Protein 5MO3 (pdb70)

Nearest PDB structures (foldseek):
  5mp5-assembly3_E  TM=9.518E-01  e=1.774E-41  Mus musculus
  5mvj-assembly1_H  TM=9.259E-01  e=6.436E-41  Mus musculus
  4mhj-assembly7_K  TM=9.655E-01  e=4.616E-34  Mus musculus
  4uim-assembly1_H  TM=8.370E-01  e=1.417E-34  Mus musculus
  3ubx-assembly2_G  TM=7.789E-01  e=1.157E-32  Mus musculus

Secondary structure (DSSP, 8-state):
---SSTT-/-EEEE---EEE-TT--EEEEEEEESS-GGGSEEEEEEE-TTS--EEEEEEETTTTEEEE-GGGBTTEEEEEEGGGTEEEEEE-S--GGG-EEEEEEEE-TTTT--EEEE---EEEEE-SSPPBPPEEEEE---SS----EEEEEEEEEEEBSS--EEEEGGGTB-TTEEEPPPEEETTEEEEEEEEEEETTTTTTS--EEEEEEGGGTEEEEEE-----/---EEEE-SEEEEETT--EEEEEEESS--EETTTTEE-EEEEEE-TTS--EEEEETTTEEPTT--TTEEEEEETTEEEEEE-S--GGG-EEEEEEE-SSS-EE---EEEEEE---BPPEEEEEPPPHHHHHTTEEEEEEEEEEEBSS--EEEEEETTEEE-SSEEEEEPPPPTTTS-EEEEEEEEEEHHHHTT--EEEEEEE-TT-SSPEEEEEETT-

Radius of gyration: 24.68 Å; Cα contacts (8 Å, |Δi|>4): 1195; chains: 3; bounding box: 69×48×66 Å

Foldseek 3Di:
DPDPDPVD/DAWEKDEEEEAEAQAKDKIKTFDDDDQLQQWKKWKWWAAVPGDIDTAWIARQVVRDIDGDPVCVVQWDWGADNVRSMIMIMGGRDDQVRFTWMKMFIQNPPPPRDGPGIYPTYGYGYHPDDFDAWDKDWAADDPPDDDFKDKIKIKTWFGDDDDKDKDKPVPPQPPQKDWDDWDDDPRGTITMMMHMDGPVCPPVPWIWMWMADVVVRDTDIGIHDHDD/DKAKAKPDQEDEEAQQAKDKIKIFIPWFQADPVVRFRQKWKWWADPPDDIDTADGSQAHGDPPHDPQWGKDDGTGIIMTMHGRDALVRFTWMWMWGDSDPIDIYPTYGYAYDDDFDFWDKDKDWADPVQLVVFKTKIKMKGDFGPDPDKDKWKDFQRHTDDPQKDKDKDDQDSVRSGIMMMIMRMDTSVVVVVTFKIWMWMDDPVDPGTDIDMGTPVD

Solvent-accessible surface area: 20063 Å² total

Organism: Homo sapiens (NCBI:txid9606)

InterPro domains:
  IPR001084 Microtubule associated protein, tubulin-binding repeat [PF00418] (566-591)
  IPR001084 Microtubule associated protein, tubulin-binding repeat [PF00418] (592-621)
  IPR001084 Microtubule associated protein, tubulin-binding repeat [PF00418] (623-653)
  IPR001084 Microtubule associated protein, tubulin-binding repeat [PF00418] (654-685)
  IPR001084 Microtubule associated protein, tubulin-binding repeat [PS00229] (609-621)
  IPR001084 Microtubule associated protein, tubulin-binding repeat [PS00229] (672-684)
  IPR001084 Microtubule associated protein, tubulin-binding repeat [PS51491] (561-591)
  IPR001084 Microtubule associated protein, tubulin-binding repeat [PS51491] (592-622)
  IPR001084 Microtubule associated protein, tubulin-binding repeat [PS51491] (623-653)
  IPR001084 Microtubule associated protein, tubulin-binding repeat [PS51491] (654-685)
  IPR002955 Microtubule-associated protein Tau [PR01261] (467-478)
  IPR002955 Microtubule-associated protein Tau [PR01261] (479-488)
  IPR002955 Microtubule-associated protein Tau [PR01261] (503-510)
  IPR002955 Microtubule-associated protein Tau [PR01261] (530-538)
  IPR002955 Microtubule-associated protein Tau [PR01261] (539-546)
  IPR002955 Microtubule-associated protein Tau [PR01261] (561-570)
  IPR027324 Microtubule associated protein MAP2/MAP4/Tau [PTHR11501] (316-751)

B-factor: mean 29.9, std 11.44, range [15.14, 103.33]

GO terms:
  GO:0046785 microtubule polymerization (P, IDA)
  GO:0007416 synapse assembly (P, IMP)
  GO:0007611 learning or memory (P, IMP)
  GO:0051260 protein homooligomerization (P, IPI)
  GO:0042802 identical protein binding (F, IPI)
  GO:0005515 protein binding (F, IPI)
  GO:1990000 amyloid fibril formation (P, IEP)
  GO:1990000 amyloid fibril formation (P, IDA)
  GO:1990000 amyloid fibril formation (P, EXP)
  GO:0031116 positive regulation of microtubule polymerization (P, IDA)
  GO:0004857 enzyme inhibitor activity (F, IDA)
  GO:0008017 microtubule binding (F, IDA)
  GO:0015630 microtubule cytoskeleton (C, IDA)
  GO:0050848 regulation of calcium-mediated signaling (P, IDA)
  GO:0099077 histone-dependent DNA binding (F, TAS)
  GO:0036477 somatodendritic compartment (C, TAS)
  GO:0043197 dendritic spine (C, TAS)
  GO:0008017 microtubule binding (F, TAS)
  GO:0034614 cellular response to reactive oxygen species (P, TAS)
  GO:0005634 nucleus (C, TAS)

Structure (mmCIF, N/CA/C/O backbone):
data_5MO3
#
_entry.id   5MO3
#
_cell.length_a   58.728
_cell.length_b   60.128
_cell.length_c   69.315
_cell.angle_alpha   90.000
_cell.angle_beta   109.250
_cell.angle_gamma   90.000
#
_symmetry.space_group_name_H-M   'P 1 21 1'
#
loop_
_entity.id
_entity.type
_entity.pdbx_description
1 polymer 'Microtubule-associated protein tau'
2 polymer 'Fab of monoclonal antibody, heavy chain'
3 polymer 'Fab of monoclonal antibody, light chain'
4 branched alpha-D-glucopyranose-(1-1)-alpha-D-glucopyranose
5 non-polymer 'TRIETHYLENE GLYCOL'
6 water water
#
loop_
_atom_site.group_PDB
_atom_site.id
_atom_site.type_symbol
_atom_site.label_atom_id
_atom_site.label_alt_id
_atom_site.label_comp_id
_atom_site.label_asym_id
_atom_site.label_entity_id
_atom_site.label_seq_id
_atom_site.pdbx_PDB_ins_code
_atom_site.Cartn_x
_atom_site.Cartn_y
_atom_site.Cartn_z
_atom_site.occupancy
_atom_site.B_iso_or_equiv
_atom_site.auth_seq_id
_atom_site.auth_comp_id
_atom_site.auth_asym_id
_atom_site.auth_atom_id
_atom_site.pdbx_PDB_model_num
ATOM 1 N N . LYS A 1 1 ? 76.702 21.423 -22.554 1.00 64.89 298 LYS A N 1
ATOM 2 C CA . LYS A 1 1 ? 75.808 20.223 -22.479 1.00 63.23 298 LYS A CA 1
ATOM 3 C C . LYS A 1 1 ? 74.595 20.419 -23.382 1.00 57.19 298 LYS A C 1
ATOM 4 O O . LYS A 1 1 ? 74.139 21.554 -23.614 1.00 59.95 298 LYS A O 1
ATOM 10 N N . HIS A 1 2 ? 74.064 19.294 -23.851 1.00 46.70 299 HIS A N 1
ATOM 11 C CA . HIS A 1 2 ? 73.277 19.245 -25.077 1.00 40.85 299 HIS A CA 1
ATOM 12 C C . HIS A 1 2 ? 73.960 20.042 -26.185 1.00 36.91 299 HIS A C 1
ATOM 13 O O . HIS A 1 2 ? 73.667 21.213 -26.408 1.00 35.26 299 HIS A O 1
ATOM 20 N N . VAL A 1 3 ? 74.907 19.391 -26.842 1.00 37.33 300 VAL A N 1
ATOM 21 C CA . VAL A 1 3 ? 75.640 20.002 -27.943 1.00 36.10 300 VAL A CA 1
ATOM 22 C C . VAL A 1 3 ? 74.826 19.890 -29.248 1.00 33.74 300 VAL A C 1
ATOM 23 O O . VAL A 1 3 ? 74.045 18.959 -29.393 1.00 31.04 300 VAL A O 1
ATOM 27 N N . PRO A 1 4 ? 75.011 20.832 -30.194 1.00 33.04 301 PRO A N 1
ATOM 28 C CA . PRO A 1 4 ? 74.230 20.821 -31.451 1.00 31.64 301 PRO A CA 1
ATOM 29 C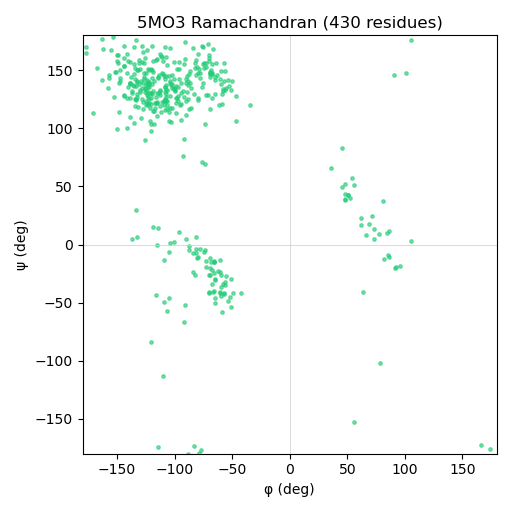 C . PRO A 1 4 ? 74.592 19.739 -32.508 1.00 32.03 301 PRO A C 1
ATOM 30 O O . PRO A 1 4 ? 73.907 19.638 -33.540 1.00 30.37 301 PRO A O 1
ATOM 34 N N . GLY A 1 5 ? 75.641 18.949 -32.274 1.00 31.13 302 GLY A N 1
ATOM 35 C CA . GLY A 1 5 ? 75.964 17.851 -33.179 1.00 29.61 302 GLY A CA 1
ATOM 36 C C . GLY A 1 5 ? 77.265 17.146 -32.845 1.00 30.50 302 GLY A C 1
ATOM 37 O O . GLY A 1 5 ? 77.945 17.469 -31.857 1.00 31.64 302 GLY A O 1
ATOM 38 N N . GLY A 1 6 ? 77.637 16.194 -33.685 1.00 27.17 303 GLY A N 1
ATOM 39 C CA . GLY A 1 6 ? 78.823 15.387 -33.436 1.00 29.92 303 GLY A CA 1
ATOM 40 C C . GLY A 1 6 ? 80.144 16.145 -33.521 1.00 31.04 303 GLY A C 1
ATOM 41 O O . GLY A 1 6 ? 81.143 15.705 -32.944 1.00 32.29 303 GLY A O 1
ATOM 42 N N . GLY A 1 7 ? 80.132 17.278 -34.226 1.00 31.95 304 GLY A N 1
ATOM 43 C CA . GLY A 1 7 ? 81.292 18.142 -34.385 1.00 34.00 304 GLY A CA 1
ATOM 44 C C . GLY A 1 7 ? 81.719 18.745 -33.066 1.00 37.63 304 GLY A C 1
ATOM 45 O O . GLY A 1 7 ? 82.894 19.038 -32.871 1.00 38.75 304 GLY A O 1
ATOM 46 N N . SER A 1 8 ? 80.740 18.954 -32.191 1.00 39.25 305 SER A N 1
ATOM 47 C CA . SER A 1 8 ? 80.960 19.279 -30.783 1.00 41.08 305 SER A CA 1
ATOM 48 C C . SER A 1 8 ? 81.196 17.951 -30.070 1.00 41.26 305 SER A C 1
ATOM 49 O O . SER A 1 8 ? 82.233 17.743 -29.485 1.00 44.91 305 SER A O 1
ATOM 60 N N . VAL B 2 2 ? 62.030 -0.342 -29.483 1.00 32.20 2 VAL H N 1
ATOM 61 C CA . VAL B 2 2 ? 61.802 1.089 -29.376 1.00 31.13 2 VAL H CA 1
ATOM 62 C C . VAL B 2 2 ? 60.575 1.456 -30.197 1.00 32.83 2 VAL H C 1
ATOM 63 O O . VAL B 2 2 ? 60.357 0.920 -31.280 1.00 28.62 2 VAL H O 1
ATOM 67 N N . GLN B 2 3 ? 59.748 2.346 -29.657 1.00 33.11 3 GLN H N 1
ATOM 68 C CA . GLN B 2 3 ? 58.578 2.808 -30.389 1.00 31.74 3 GLN H CA 1
ATOM 69 C C . GLN B 2 3 ? 58.251 4.259 -30.050 1.00 26.56 3 GLN H C 1
ATOM 70 O O . GLN B 2 3 ? 58.382 4.678 -28.906 1.00 22.53 3 GLN H O 1
ATOM 76 N N . LEU B 2 4 ? 57.857 5.010 -31.080 1.00 24.80 4 LEU H N 1
ATOM 77 C CA . LEU B 2 4 ? 57.377 6.389 -30.947 1.00 23.70 4 LEU H CA 1
ATOM 78 C C . LEU B 2 4 ? 55.971 6.430 -31.515 1.00 23.01 4 LEU H C 1
ATOM 79 O O . LEU B 2 4 ? 55.784 6.142 -32.690 1.00 22.07 4 LEU H O 1
ATOM 84 N N . GLN B 2 5 ? 55.007 6.761 -30.658 1.00 22.85 5 GLN H N 1
ATOM 85 C CA . GLN B 2 5 ? 53.581 6.774 -30.990 1.00 24.44 5 GLN H CA 1
ATOM 86 C C . GLN B 2 5 ? 53.107 8.229 -31.165 1.00 22.76 5 GLN H C 1
ATOM 87 O O . GLN B 2 5 ? 53.109 9.027 -30.227 1.00 20.20 5 GLN H O 1
ATOM 98 N N . GLN B 2 6 ? 52.730 8.572 -32.392 1.00 20.82 6 GLN H N 1
ATOM 99 C CA . GLN B 2 6 ? 52.228 9.910 -32.693 1.00 21.10 6 GLN H CA 1
ATOM 100 C C . GLN B 2 6 ? 50.737 9.832 -32.932 1.00 22.42 6 GLN H C 1
ATOM 101 O O . GLN B 2 6 ? 50.202 8.775 -33.259 1.00 25.26 6 GLN H O 1
ATOM 107 N N . SER B 2 7 ? 50.089 10.972 -32.833 1.00 23.51 7 SER H N 1
ATOM 108 C CA . SER B 2 7 ? 48.645 11.072 -32.960 1.00 24.46 7 SER H CA 1
ATOM 109 C C . SER B 2 7 ? 48.248 11.058 -34.451 1.00 26.99 7 SER H C 1
ATOM 110 O O . SER B 2 7 ? 49.072 11.300 -35.303 1.00 22.53 7 SER H O 1
ATOM 113 N N . GLY B 2 8 ? 46.970 10.804 -34.728 1.00 29.16 8 GLY H N 1
ATOM 114 C CA . GLY B 2 8 ? 46.443 10.715 -36.083 1.00 28.70 8 GLY H CA 1
ATOM 115 C C . GLY B 2 8 ? 46.240 12.062 -36.750 1.00 29.16 8 GLY H C 1
ATOM 116 O O . GLY B 2 8 ? 46.614 13.094 -36.207 1.00 29.96 8 GLY H O 1
ATOM 117 N N . PRO B 2 9 ? 45.693 12.053 -37.970 1.00 29.15 9 PRO H N 1
ATOM 118 C CA . PRO B 2 9 ? 45.635 13.278 -38.766 1.00 28.47 9 PRO H CA 1
ATOM 119 C C . PRO B 2 9 ? 44.781 14.316 -38.106 1.00 28.33 9 PRO H C 1
ATOM 120 O O . PRO B 2 9 ? 43.832 13.952 -37.432 1.00 28.09 9 PRO H O 1
ATOM 124 N N . GLU B 2 10 ? 45.163 15.580 -38.273 1.00 27.93 10 GLU H N 1
ATOM 125 C CA . GLU B 2 10 ? 44.498 16.722 -37.678 1.00 30.82 10 GLU H CA 1
ATOM 126 C C . GLU B 2 10 ? 44.105 17.696 -38.768 1.00 27.97 10 GLU H C 1
ATOM 127 O O . GLU B 2 10 ? 44.916 17.991 -39.628 1.00 25.09 10 GLU H O 1
ATOM 133 N N . LEU B 2 11 ? 42.866 18.171 -38.712 1.00 26.04 11 LEU H N 1
ATOM 134 C CA . LEU B 2 11 ? 42.391 19.293 -39.517 1.00 27.43 11 LEU H CA 1
ATOM 135 C C . LEU B 2 11 ? 42.250 20.506 -38.576 1.00 28.46 11 LEU H C 1
ATOM 136 O O . LEU B 2 11 ? 41.480 20.471 -37.609 1.00 27.67 11 LEU H O 1
ATOM 141 N N . VAL B 2 12 ? 42.981 21.570 -38.858 1.00 27.34 12 VAL H N 1
ATOM 142 C CA . VAL B 2 12 ? 42.972 22.751 -37.995 1.00 29.18 12 VAL H CA 1
ATOM 143 C C . VAL B 2 12 ? 42.749 23.993 -38.829 1.00 28.30 12 VAL H C 1
ATOM 144 O O . VAL B 2 12 ? 43.132 24.040 -39.994 1.00 26.51 12 VAL H O 1
ATOM 148 N N . LYS B 2 13 ? 42.144 25.006 -38.215 1.00 28.93 13 LYS H N 1
ATOM 149 C CA . LYS B 2 13 ? 41.805 26.212 -38.945 1.00 29.53 13 LYS H CA 1
ATOM 150 C C . LYS B 2 13 ? 43.003 27.154 -38.941 1.00 29.28 13 LYS H C 1
ATOM 151 O O . LYS B 2 13 ? 43.776 27.161 -37.991 1.00 28.74 13 LYS H O 1
ATOM 157 N N . PRO B 2 14 ? 43.149 27.963 -40.000 1.00 28.02 14 PRO H N 1
ATOM 158 C CA . PRO B 2 14 ? 44.164 28.984 -40.094 1.00 28.94 14 PRO H CA 1
ATOM 159 C C . PRO B 2 14 ? 44.188 29.876 -38.866 1.00 31.65 14 PRO H C 1
ATOM 160 O O . PRO B 2 14 ? 43.127 30.177 -38.278 1.00 30.38 14 PRO H O 1
ATOM 164 N N . GLY B 2 15 ? 45.396 30.236 -38.440 1.00 31.69 15 GLY H N 1
ATOM 165 C CA . GLY B 2 15 ? 45.564 31.157 -37.321 1.00 33.12 15 GLY H CA 1
ATOM 166 C C . GLY B 2 15 ? 45.556 30.523 -35.958 1.00 31.65 15 GLY H C 1
ATOM 167 O O . GLY B 2 15 ? 45.899 31.195 -34.994 1.00 34.00 15 GLY H O 1
ATOM 168 N N . THR B 2 16 ? 45.188 29.244 -35.848 1.00 31.64 16 THR H N 1
ATOM 169 C CA . THR B 2 16 ? 45.173 28.545 -34.558 1.00 30.63 16 THR H CA 1
ATOM 170 C C . THR B 2 16 ? 46.510 27.854 -34.282 1.00 29.90 16 THR H C 1
ATOM 171 O O . THR B 2 16 ? 47.405 27.844 -35.117 1.00 32.67 16 THR H O 1
ATOM 175 N N . SER B 2 17 ? 46.628 27.297 -33.086 1.00 30.18 17 SER H N 1
ATOM 176 C CA . SER B 2 17 ? 47.798 26.528 -32.679 1.00 29.58 17 SER H CA 1
ATOM 177 C C . SER B 2 17 ? 47.421 25.072 -32.700 1.00 28.20 17 SER H C 1
ATOM 178 O O . SER B 2 17 ? 46.282 24.725 -32.369 1.00 27.27 17 SER H O 1
ATOM 183 N N . VAL B 2 18 ? 48.370 24.220 -33.078 1.00 26.31 18 VAL H N 1
ATOM 184 C CA . VAL B 2 18 ? 48.194 22.785 -32.973 1.00 26.02 18 VAL H CA 1
ATOM 185 C C . VAL B 2 18 ? 49.368 22.241 -32.167 1.00 24.64 18 VAL H C 1
ATOM 186 O O . VAL B 2 18 ? 50.497 22.638 -32.389 1.00 22.66 18 VAL H O 1
ATOM 190 N N . LYS B 2 19 ? 49.071 21.370 -31.212 1.00 23.12 19 LYS H N 1
ATOM 191 C CA . LYS B 2 19 ? 50.080 20.725 -30.404 1.00 23.94 19 LYS H CA 1
ATOM 192 C C . LYS B 2 19 ? 49.941 19.227 -30.620 1.00 24.85 19 LYS H C 1
ATOM 193 O O . LYS B 2 19 ? 48.834 18.687 -30.464 1.00 24.68 19 LYS H O 1
ATOM 199 N N . MET B 2 20 ? 51.036 18.564 -31.001 1.00 22.36 20 MET H N 1
ATOM 200 C CA . MET B 2 20 ? 51.001 17.115 -31.271 1.00 21.49 20 MET H CA 1
ATOM 201 C C . MET B 2 20 ? 51.984 16.335 -30.396 1.00 21.60 20 MET H C 1
ATOM 202 O O . MET B 2 20 ? 53.116 16.820 -30.146 1.00 20.01 20 MET H O 1
ATOM 207 N N . PRO B 2 21 ? 51.551 15.151 -29.908 1.00 19.98 21 PRO H N 1
ATOM 208 C CA . PRO B 2 21 ? 52.355 14.309 -29.029 1.00 19.62 21 PRO H CA 1
ATOM 209 C C . PRO B 2 21 ? 53.182 13.285 -29.752 1.00 19.90 21 PRO H C 1
ATOM 210 O O . PRO B 2 21 ? 52.834 12.858 -30.864 1.00 20.76 21 PRO H O 1
ATOM 214 N N . CYS B 2 22 ? 54.266 12.877 -29.083 1.00 19.56 22 CYS H N 1
ATOM 215 C CA . CYS B 2 22 ? 55.180 11.831 -29.518 1.00 20.60 22 CYS H CA 1
ATOM 216 C C . CYS B 2 22 ? 55.592 11.027 -28.281 1.00 20.13 22 CYS H C 1
ATOM 217 O O . CYS B 2 22 ? 56.450 11.441 -27.495 1.00 19.71 22 CYS H O 1
ATOM 220 N N . LYS B 2 23 ? 54.947 9.889 -28.119 1.00 20.93 23 LYS H N 1
ATOM 221 C CA . LYS B 2 23 ? 54.992 9.135 -26.898 1.00 22.89 23 LYS H CA 1
ATOM 222 C C . LYS B 2 23 ? 56.005 8.042 -27.099 1.00 20.31 23 LYS H C 1
ATOM 223 O O . LYS B 2 23 ? 55.804 7.167 -27.923 1.00 22.24 23 LYS H O 1
ATOM 229 N N . ALA B 2 24 ? 57.102 8.133 -26.370 1.00 20.56 24 ALA H N 1
ATOM 230 C CA . ALA B 2 24 ? 58.223 7.217 -26.449 1.00 22.51 24 ALA H CA 1
ATOM 231 C C . ALA B 2 24 ? 58.061 6.003 -25.517 1.00 23.24 24 ALA H C 1
ATOM 232 O O . ALA B 2 24 ? 57.576 6.141 -24.408 1.00 26.55 24 ALA H O 1
ATOM 234 N N . SER B 2 25 ? 58.465 4.825 -25.978 1.00 23.52 25 SER H N 1
ATOM 235 C CA . SER B 2 25 ? 58.526 3.628 -25.109 1.00 25.25 25 SER H CA 1
ATOM 236 C C . SER B 2 25 ? 59.647 2.710 -25.567 1.00 25.07 25 SER H C 1
ATOM 237 O O . SER B 2 25 ? 60.179 2.840 -26.685 1.00 25.16 25 SER H O 1
ATOM 240 N N . GLY B 2 26 ? 60.039 1.799 -24.685 1.00 24.54 26 GLY H N 1
ATOM 241 C CA . GLY B 2 26 ? 61.074 0.815 -24.986 1.00 25.56 26 GLY H CA 1
ATOM 242 C C . GLY B 2 26 ? 62.517 1.249 -24.791 1.00 24.72 26 GLY H C 1
ATOM 243 O O . GLY B 2 26 ? 63.459 0.523 -25.180 1.00 24.94 26 GLY H O 1
ATOM 244 N N . TYR B 2 27 ? 62.717 2.408 -24.182 1.00 23.08 27 TYR H N 1
ATOM 245 C CA . TYR B 2 27 ? 64.070 2.906 -23.932 1.00 23.60 27 TYR H CA 1
ATOM 246 C C . TYR B 2 27 ? 64.007 3.985 -22.867 1.00 22.99 27 TYR H C 1
ATOM 247 O O . TYR B 2 27 ? 62.932 4.479 -22.531 1.00 22.96 27 TYR H O 1
ATOM 256 N N . ILE B 2 28 ? 65.173 4.351 -22.358 1.00 23.14 28 ILE H N 1
ATOM 257 C CA . ILE B 2 28 ? 65.293 5.428 -21.383 1.00 23.94 28 ILE H CA 1
ATOM 258 C C . ILE B 2 28 ? 65.108 6.782 -22.064 1.00 21.76 28 ILE H C 1
ATOM 259 O O . ILE B 2 28 ? 66.008 7.269 -22.770 1.00 22.23 28 ILE H O 1
ATOM 264 N N . PHE B 2 29 ? 63.928 7.373 -21.861 1.00 20.37 29 PHE H N 1
ATOM 265 C CA . PHE B 2 29 ? 63.531 8.671 -22.472 1.00 20.23 29 PHE H CA 1
ATOM 266 C C . PHE B 2 29 ? 64.577 9.784 -22.302 1.00 21.74 29 PHE H C 1
ATOM 267 O O . PHE B 2 29 ? 64.858 10.546 -23.252 1.00 18.87 29 PHE H O 1
ATOM 275 N N . THR B 2 30 ? 65.167 9.864 -21.104 1.00 20.55 30 THR H N 1
ATOM 276 C CA . THR B 2 30 ? 66.159 10.908 -20.767 1.00 21.51 30 THR H CA 1
ATOM 277 C C . THR B 2 30 ? 67.603 10.628 -21.258 1.00 22.00 30 THR H C 1
ATOM 278 O O . THR B 2 30 ? 68.509 11.386 -20.941 1.00 23.20 30 THR H O 1
ATOM 282 N N . ASP B 2 31 ? 67.823 9.574 -22.040 1.00 22.33 31 ASP H N 1
ATOM 283 C CA . ASP B 2 31 ? 69.134 9.289 -22.648 1.00 23.23 31 ASP H CA 1
ATOM 284 C C . ASP B 2 31 ? 69.204 9.611 -24.150 1.00 23.71 31 ASP H C 1
ATOM 285 O O . ASP B 2 31 ? 70.261 9.463 -24.775 1.00 21.80 31 ASP H O 1
ATOM 290 N N . TYR B 2 32 ? 68.081 9.977 -24.750 1.00 23.51 32 TYR H N 1
ATOM 291 C CA . TYR B 2 32 ? 68.055 10.248 -26.198 1.00 23.46 32 TYR H CA 1
ATOM 292 C C . TYR B 2 32 ? 67.359 11.587 -26.465 1.00 23.10 32 TYR H C 1
ATOM 293 O O . TYR B 2 32 ? 66.568 12.071 -25.662 1.00 23.90 32 TYR H O 1
ATOM 302 N N . VAL B 2 33 ? 67.701 12.156 -27.610 1.00 19.42 33 VAL H N 1
ATOM 303 C CA . VAL B 2 33 ? 67.116 13.357 -28.137 1.00 20.81 33 VAL H CA 1
ATOM 304 C C . VAL B 2 33 ? 65.874 12.956 -28.964 1.00 18.84 33 VAL H C 1
ATOM 305 O O . VAL B 2 33 ? 65.877 11.895 -29.552 1.00 19.68 33 VAL H O 1
ATOM 309 N N . ILE B 2 34 ? 64.833 13.792 -28.977 1.00 17.62 34 ILE H N 1
ATOM 310 C CA . ILE B 2 34 ? 63.708 13.650 -29.912 1.00 18.96 34 ILE H CA 1
ATOM 311 C C . ILE B 2 34 ? 63.831 14.759 -30.943 1.00 19.15 34 ILE H C 1
ATOM 312 O O . ILE B 2 34 ? 63.889 15.918 -30.560 1.00 17.86 34 ILE H O 1
ATOM 317 N N . SER B 2 35 ? 63.898 14.410 -32.239 1.00 19.79 35 SER H N 1
ATOM 318 C CA . SER B 2 35 ? 63.885 15.427 -33.279 1.00 20.75 35 SER H CA 1
ATOM 319 C C . SER B 2 35 ? 62.614 15.351 -34.075 1.00 19.58 35 SER H C 1
ATOM 320 O O . SER B 2 35 ? 61.908 14.335 -34.057 1.00 19.69 35 SER H O 1
ATOM 323 N N . TRP B 2 36 ? 62.349 16.439 -34.768 1.00 19.09 36 TRP H N 1
ATOM 324 C CA . TRP B 2 36 ? 61.106 16.606 -35.503 1.00 17.97 36 TRP H CA 1
ATOM 325 C C . TRP B 2 36 ? 61.468 16.979 -36.937 1.00 17.37 36 TRP H C 1
ATOM 326 O O . TRP B 2 36 ? 62.422 17.740 -37.177 1.00 16.46 36 TRP H O 1
ATOM 337 N N . VAL B 2 37 ? 60.722 16.393 -37.870 1.00 17.68 37 VAL H N 1
ATOM 338 C CA . VAL B 2 37 ? 60.973 16.517 -39.307 1.00 17.20 37 VAL H CA 1
ATOM 339 C C . VAL B 2 37 ? 59.632 16.811 -40.004 1.00 17.47 37 VAL H C 1
ATOM 340 O O . VAL B 2 37 ? 58.607 16.162 -39.711 1.00 18.88 37 VAL H O 1
ATOM 344 N N . LYS B 2 38 ? 59.644 17.752 -40.944 1.00 17.68 38 LYS H N 1
ATOM 345 C CA . LYS B 2 38 ? 58.436 18.136 -41.715 1.00 18.15 38 LYS H CA 1
ATOM 346 C C . LYS B 2 38 ? 58.547 17.522 -43.111 1.00 18.20 38 LYS H C 1
ATOM 347 O O . LYS B 2 38 ? 59.627 17.543 -43.693 1.00 18.81 38 LYS H O 1
ATOM 353 N N . GLN B 2 39 ? 57.442 17.008 -43.633 1.00 18.04 39 GLN H N 1
ATOM 354 C CA . GLN B 2 39 ? 57.382 16.566 -45.042 1.00 19.68 39 GLN H CA 1
ATOM 355 C C . GLN B 2 39 ? 56.068 16.965 -45.666 1.00 21.27 39 GLN H C 1
ATOM 356 O O . GLN B 2 39 ? 55.022 16.388 -45.345 1.00 19.39 39 GLN H O 1
ATOM 362 N N . ARG B 2 40 ? 56.128 17.928 -46.592 1.00 23.76 40 ARG H N 1
ATOM 363 C CA . ARG B 2 40 ? 54.960 18.238 -47.435 1.00 27.76 40 ARG H CA 1
ATOM 364 C C . ARG B 2 40 ? 54.649 17.069 -48.391 1.00 26.09 40 ARG H C 1
ATOM 365 O O . ARG B 2 40 ? 55.551 16.388 -48.798 1.00 27.66 40 ARG H O 1
ATOM 373 N N . THR B 2 41 ? 53.377 16.841 -48.711 1.00 27.30 41 THR H N 1
ATOM 374 C CA . THR B 2 41 ? 52.964 15.765 -49.613 1.00 30.44 41 THR H CA 1
ATOM 375 C C . THR B 2 41 ? 53.818 15.730 -50.888 1.00 30.35 41 THR H C 1
ATOM 376 O O . THR B 2 41 ? 54.009 16.754 -51.549 1.00 31.78 41 THR H O 1
ATOM 380 N N . GLY B 2 42 ? 54.369 14.561 -51.201 1.00 32.78 42 GLY H N 1
ATOM 381 C CA . GLY B 2 42 ? 55.237 14.400 -52.373 1.00 32.30 42 GLY H CA 1
ATOM 382 C C . GLY B 2 42 ? 56.572 15.122 -52.379 1.00 30.84 42 GLY H C 1
ATOM 383 O O . GLY B 2 42 ? 57.285 15.090 -53.386 1.00 31.97 42 GLY H O 1
ATOM 384 N N . GLN B 2 43 ? 56.958 15.725 -51.260 1.00 29.61 43 GLN H N 1
ATOM 385 C CA . GLN B 2 43 ? 58.201 16.496 -51.183 1.00 26.78 43 GLN H CA 1
ATOM 386 C C . GLN B 2 43 ? 59.248 15.849 -50.225 1.00 23.70 43 GLN H C 1
ATOM 387 O O . GLN B 2 43 ? 59.018 14.771 -49.699 1.00 21.10 43 GLN H O 1
ATOM 393 N N . GLY B 2 44 ? 60.368 16.536 -49.994 1.00 20.56 44 GLY H N 1
ATOM 394 C CA . GLY B 2 44 ? 61.491 15.992 -49.188 1.00 21.68 44 GLY H CA 1
ATOM 395 C C . GLY B 2 44 ? 61.384 16.255 -47.686 1.00 20.98 44 GLY H C 1
ATOM 396 O O . GLY B 2 44 ? 60.431 16.873 -47.209 1.00 21.65 44 GLY H O 1
ATOM 397 N N . LEU B 2 45 ? 62.385 15.773 -46.963 1.00 21.98 45 LEU H N 1
ATOM 398 C CA . LEU B 2 45 ? 62.437 15.902 -45.518 1.00 21.19 45 LEU H CA 1
ATOM 399 C C . LEU B 2 45 ? 63.092 17.236 -45.123 1.00 20.45 45 LEU H C 1
ATOM 400 O O . LEU B 2 45 ? 64.100 17.657 -45.715 1.00 18.49 45 LEU H O 1
ATOM 405 N N . GLU B 2 46 ? 62.531 17.893 -44.113 1.00 22.16 46 GLU H N 1
ATOM 406 C CA . GLU B 2 46 ? 63.093 19.150 -43.618 1.00 23.23 46 GLU H CA 1
ATOM 407 C C . GLU B 2 46 ? 63.163 19.115 -42.092 1.00 22.39 46 GLU H C 1
ATOM 408 O O . GLU B 2 46 ? 62.147 18.907 -41.424 1.00 18.67 46 GLU H O 1
ATOM 414 N N . TRP B 2 47 ? 64.363 19.332 -41.552 1.00 20.50 47 TRP H N 1
ATOM 415 C CA . TRP B 2 47 ? 64.545 19.287 -40.103 1.00 20.52 47 TRP H CA 1
ATOM 416 C C . TRP B 2 47 ? 63.933 20.503 -39.408 1.00 21.37 47 TRP H C 1
ATOM 417 O O . TRP B 2 47 ? 64.188 21.631 -39.813 1.00 23.42 47 TRP H O 1
ATOM 428 N N . ILE B 2 48 ? 63.105 20.280 -38.381 1.00 20.22 48 ILE H N 1
ATOM 429 C CA . ILE B 2 48 ? 62.506 21.390 -37.612 1.00 20.89 48 ILE H CA 1
ATOM 430 C C . ILE B 2 48 ? 63.376 21.754 -36.443 1.00 20.89 48 ILE H C 1
ATOM 431 O O . ILE B 2 48 ? 63.733 22.925 -36.260 1.00 23.77 48 ILE H O 1
ATOM 436 N N . GLY B 2 49 ? 63.732 20.754 -35.649 1.00 20.02 49 GLY H N 1
ATOM 437 C CA . GLY B 2 49 ? 64.514 21.007 -34.448 1.00 19.52 49 GLY H CA 1
ATOM 438 C C . GLY B 2 49 ? 64.501 19.789 -33.552 1.00 18.49 49 GLY H C 1
ATOM 439 O O . GLY B 2 49 ? 63.966 18.753 -33.937 1.00 16.17 49 GLY H O 1
ATOM 440 N N . GLU B 2 50 ? 65.040 19.929 -32.341 1.00 17.79 50 GLU H N 1
ATOM 441 C CA . GLU B 2 50 ? 65.184 18.798 -31.425 1.00 18.99 50 GLU H CA 1
ATOM 442 C C . GLU B 2 50 ? 65.106 19.231 -29.974 1.00 19.11 50 GLU H C 1
ATOM 443 O O . GLU B 2 50 ? 65.364 20.390 -29.659 1.00 19.87 50 GLU H O 1
ATOM 449 N N . ILE B 2 51 ? 64.760 18.277 -29.100 1.00 20.35 51 ILE H N 1
ATOM 450 C CA . ILE B 2 51 ? 64.726 18.508 -27.642 1.00 20.57 51 ILE H CA 1
ATOM 451 C C . ILE B 2 51 ? 65.434 17.360 -26.962 1.00 20.83 51 ILE H C 1
ATOM 452 O O . ILE B 2 51 ? 65.312 16.222 -27.398 1.00 21.48 51 ILE H O 1
ATOM 457 N N . PHE B 2 52 ? 66.227 17.650 -25.924 1.00 20.46 52 PHE H N 1
ATOM 458 C CA . PHE B 2 52 ? 66.832 16.616 -25.107 1.00 21.01 52 PHE H CA 1
ATOM 459 C C . PHE B 2 52 ? 66.001 16.580 -23.816 1.00 21.12 52 PHE H C 1
ATOM 460 O O . PHE B 2 52 ? 66.066 17.533 -23.013 1.00 17.66 52 PHE H O 1
ATOM 468 N N . PRO B 2 53 ? 65.143 15.543 -23.657 1.00 20.96 53 PRO H N 1
ATOM 469 C CA . PRO B 2 53 ? 64.238 15.526 -22.488 1.00 21.79 53 PRO H CA 1
ATOM 470 C C . PRO B 2 53 ? 64.967 15.526 -21.133 1.00 22.47 53 PRO H C 1
ATOM 471 O O . PRO B 2 53 ? 64.372 15.893 -20.141 1.00 23.63 53 PRO H O 1
ATOM 475 N N . ARG B 2 54 ? 66.209 15.080 -21.095 1.00 22.25 54 ARG H N 1
ATOM 476 C CA . ARG B 2 54 ? 67.018 15.168 -19.877 1.00 24.11 54 ARG H CA 1
ATOM 477 C C . ARG B 2 54 ? 67.082 16.580 -19.305 1.00 24.81 54 ARG H C 1
ATOM 478 O O . ARG B 2 54 ? 66.871 16.792 -18.110 1.00 24.60 54 ARG H O 1
ATOM 486 N N . SER B 2 55 ? 67.380 17.547 -20.163 1.00 26.11 55 SER H N 1
ATOM 487 C CA . SER B 2 55 ? 67.584 18.941 -19.752 1.00 26.44 55 SER H CA 1
ATOM 488 C C . SER B 2 55 ? 66.494 19.912 -20.170 1.00 25.83 55 SER H C 1
ATOM 489 O O . SER B 2 55 ? 66.482 21.070 -19.743 1.00 25.13 55 SER H O 1
ATOM 492 N N . GLY B 2 56 ? 65.618 19.496 -21.071 1.00 24.86 56 GLY H N 1
ATOM 493 C CA . GLY B 2 56 ? 64.712 20.425 -21.677 1.00 23.17 56 GLY H CA 1
ATOM 494 C C . GLY B 2 56 ? 65.295 21.386 -22.703 1.00 21.38 56 GLY H C 1
ATOM 495 O O . GLY B 2 56 ? 64.564 22.249 -23.186 1.00 22.61 56 GLY H O 1
ATOM 496 N N . SER B 2 57 ? 66.569 21.268 -23.058 1.00 21.42 57 SER H N 1
ATOM 497 C CA . SER B 2 57 ? 67.177 22.197 -24.024 1.00 21.59 57 SER H CA 1
ATOM 498 C C . SER B 2 57 ? 66.808 21.831 -25.445 1.00 20.52 57 SER H C 1
ATOM 499 O O . SER B 2 57 ? 66.552 20.656 -25.752 1.00 21.36 57 SER H O 1
ATOM 502 N N . THR B 2 58 ? 66.772 22.852 -26.287 1.00 19.00 58 THR H N 1
ATOM 503 C CA . THR B 2 58 ? 66.371 22.716 -27.680 1.00 19.08 58 THR H CA 1
ATOM 504 C C . THR B 2 58 ? 67.393 23.328 -28.626 1.00 21.64 58 THR H C 1
ATOM 505 O O . THR B 2 58 ? 68.243 24.142 -28.209 1.00 20.11 58 THR H O 1
ATOM 509 N N . TYR B 2 59 ? 67.363 22.833 -29.873 1.00 19.90 59 TYR H N 1
ATOM 510 C CA . TYR B 2 59 ? 67.983 23.488 -31.038 1.00 22.49 59 TYR H CA 1
ATOM 511 C C . TYR B 2 59 ? 66.944 23.493 -32.134 1.00 20.52 59 TYR H C 1
ATOM 512 O O . TYR B 2 59 ? 66.113 22.581 -32.190 1.00 18.69 59 TYR H O 1
ATOM 521 N N . TYR B 2 60 ? 67.000 24.494 -33.002 1.00 20.80 60 TYR H N 1
ATOM 522 C CA . TYR B 2 60 ? 66.040 24.620 -34.113 1.00 23.12 60 TYR H CA 1
ATOM 523 C C . TYR B 2 60 ? 66.754 24.974 -35.415 1.00 24.81 60 TYR H C 1
ATOM 524 O O . TYR B 2 60 ? 67.774 25.666 -35.416 1.00 23.69 60 TYR H O 1
ATOM 533 N N . ASN B 2 61 ? 66.206 24.471 -36.511 1.00 24.09 61 ASN H N 1
ATOM 534 C CA . ASN B 2 61 ? 66.364 25.069 -37.817 1.00 25.71 61 ASN H CA 1
ATOM 535 C C . ASN B 2 61 ? 65.826 26.510 -37.739 1.00 26.94 61 ASN H C 1
ATOM 536 O O . ASN B 2 61 ? 64.660 26.721 -37.415 1.00 24.12 61 ASN H O 1
ATOM 541 N N . GLU B 2 62 ? 66.702 27.486 -38.035 1.00 27.34 62 GLU H N 1
ATOM 542 C CA . GLU B 2 62 ? 66.377 28.928 -38.007 1.00 27.99 62 GLU H CA 1
ATOM 543 C C . GLU B 2 62 ? 65.012 29.277 -38.610 1.00 25.44 62 GLU H C 1
ATOM 544 O O . GLU B 2 62 ? 64.270 30.085 -38.067 1.00 23.28 62 GLU H O 1
ATOM 555 N N . LYS B 2 63 ? 64.677 28.646 -39.720 1.00 25.99 63 LYS H N 1
ATOM 556 C CA . LYS B 2 63 ? 63.344 28.775 -40.357 1.00 30.66 63 LYS H CA 1
ATOM 557 C C . LYS B 2 63 ? 62.151 28.549 -39.431 1.00 30.48 63 LYS H C 1
ATOM 558 O O . LYS B 2 63 ? 61.064 29.060 -39.701 1.00 28.58 63 LYS H O 1
ATOM 564 N N . PHE B 2 64 ? 62.321 27.721 -38.398 1.00 27.64 64 PHE H N 1
ATOM 565 C CA . PHE B 2 64 ? 61.194 27.341 -37.539 1.00 26.80 64 PHE H CA 1
ATOM 566 C C . PHE B 2 64 ? 61.142 28.024 -36.192 1.00 26.70 64 PHE H C 1
ATOM 567 O O . PHE B 2 64 ? 60.212 27.774 -35.428 1.00 26.95 64 PHE H O 1
ATOM 575 N N . LYS B 2 65 ? 62.102 28.910 -35.923 1.00 28.57 65 LYS H N 1
ATOM 576 C CA . LYS B 2 65 ? 62.093 29.722 -34.687 1.00 31.41 65 LYS H CA 1
ATOM 577 C C . LYS B 2 65 ? 60.853 30.613 -34.604 1.00 30.23 65 LYS H C 1
ATOM 578 O O . LYS B 2 65 ? 60.598 31.427 -35.486 1.00 31.13 65 LYS H O 1
ATOM 584 N N . GLY B 2 66 ? 60.061 30.410 -33.563 1.00 30.92 66 GLY H N 1
ATOM 585 C CA . GLY B 2 66 ? 58.777 31.128 -33.373 1.00 32.42 66 GLY H CA 1
ATOM 586 C C . GLY B 2 66 ? 57.610 30.628 -34.216 1.00 32.09 66 GLY H C 1
ATOM 587 O O . GLY B 2 66 ? 56.565 31.311 -34.318 1.00 33.78 66 GLY H O 1
ATOM 588 N N . LYS B 2 67 ? 57.821 29.498 -34.886 1.00 28.57 67 LYS H N 1
ATOM 589 C CA . LYS B 2 67 ? 56.773 28.720 -35.520 1.00 26.62 67 LYS H CA 1
ATOM 590 C C . LYS B 2 67 ? 56.587 27.412 -34.724 1.00 25.66 67 LYS H C 1
ATOM 591 O O . LYS B 2 67 ? 55.458 27.043 -34.385 1.00 24.33 67 LYS H O 1
ATOM 597 N N . ALA B 2 68 ? 57.692 26.704 -34.450 1.00 24.78 68 ALA H N 1
ATOM 598 C CA . ALA B 2 68 ? 57.674 25.472 -33.657 1.00 23.54 68 ALA H CA 1
ATOM 599 C C . ALA B 2 68 ? 58.162 25.706 -32.242 1.00 22.80 68 ALA H C 1
ATOM 600 O O . ALA B 2 68 ? 59.175 26.380 -32.045 1.00 22.78 68 ALA H O 1
ATOM 602 N N . THR B 2 69 ? 57.472 25.120 -31.271 1.00 21.38 69 THR H N 1
ATOM 603 C CA . THR B 2 69 ? 57.930 25.035 -29.885 1.00 21.59 69 THR H CA 1
ATOM 604 C C . THR B 2 69 ? 57.923 23.581 -29.470 1.00 19.85 69 THR H C 1
ATOM 605 O O . THR B 2 69 ? 56.872 22.937 -29.508 1.00 20.99 69 THR H O 1
ATOM 609 N N . LEU B 2 70 ? 59.090 23.065 -29.098 1.00 18.42 70 LEU H N 1
ATOM 610 C CA . LEU B 2 70 ? 59.276 21.701 -28.660 1.00 18.54 70 LEU H CA 1
ATOM 611 C C . LEU B 2 70 ? 59.335 21.649 -27.145 1.00 19.26 70 LEU H C 1
ATOM 612 O O . LEU B 2 70 ? 60.062 22.443 -26.510 1.00 18.55 70 LEU H O 1
ATOM 617 N N . THR B 2 71 ? 58.585 20.726 -26.566 1.00 19.57 71 THR H N 1
ATOM 618 C CA . THR B 2 71 ? 58.626 20.441 -25.123 1.00 21.13 71 THR H CA 1
ATOM 619 C C . THR B 2 71 ? 58.655 18.965 -24.900 1.00 22.25 71 THR H C 1
ATOM 620 O O . THR B 2 71 ? 58.465 18.161 -25.832 1.00 21.08 71 THR H O 1
ATOM 624 N N . ALA B 2 72 ? 58.904 18.592 -23.647 1.00 23.26 72 ALA H N 1
ATOM 625 C CA . ALA B 2 72 ? 58.823 17.211 -23.234 1.00 24.32 72 ALA H CA 1
ATOM 626 C C . ALA B 2 72 ? 58.357 17.050 -21.778 1.00 24.33 72 ALA H C 1
ATOM 627 O O . ALA B 2 72 ? 58.585 17.932 -20.957 1.00 26.20 72 ALA H O 1
ATOM 629 N N . ASP B 2 73 ? 57.677 15.933 -21.510 1.00 25.25 73 ASP H N 1
ATOM 630 C CA . ASP B 2 73 ? 57.181 15.597 -20.175 1.00 27.11 73 ASP H CA 1
ATOM 631 C C . ASP B 2 73 ? 57.824 14.280 -19.780 1.00 25.81 73 ASP H C 1
ATOM 632 O O . ASP B 2 73 ? 57.425 13.214 -20.255 1.00 24.66 73 ASP H O 1
ATOM 637 N N . LYS B 2 74 ? 58.820 14.374 -18.902 1.00 23.97 74 LYS H N 1
ATOM 638 C CA . LYS B 2 74 ? 59.556 13.206 -18.432 1.00 26.89 74 LYS H CA 1
ATOM 639 C C . LYS B 2 74 ? 58.667 12.156 -17.797 1.00 28.72 74 LYS H C 1
ATOM 640 O O . LYS B 2 74 ? 58.820 10.970 -18.084 1.00 30.61 74 LYS H O 1
ATOM 646 N N . SER B 2 75 ? 57.717 12.586 -16.982 1.00 28.85 75 SER H N 1
ATOM 647 C CA . SER B 2 75 ? 56.862 11.635 -16.263 1.00 32.06 75 SER H CA 1
ATOM 648 C C . SER B 2 75 ? 55.977 10.792 -17.176 1.00 32.65 75 SER H C 1
ATOM 649 O O . SER B 2 75 ? 55.687 9.643 -16.826 1.00 33.66 75 SER H O 1
ATOM 652 N N . SER B 2 76 ? 55.577 11.326 -18.343 1.00 30.76 76 SER H N 1
ATOM 653 C CA . SER B 2 76 ? 54.776 10.560 -19.326 1.00 30.01 76 SER H CA 1
ATOM 654 C C . SER B 2 76 ? 55.589 10.005 -20.503 1.00 28.28 76 SER H C 1
ATOM 655 O O . SER B 2 76 ? 55.042 9.374 -21.383 1.00 28.37 76 SER H O 1
ATOM 658 N N . ASN B 2 77 ? 56.900 10.218 -20.512 1.00 27.82 77 ASN H N 1
ATOM 659 C CA . ASN B 2 77 ? 57.747 9.910 -21.673 1.00 26.50 77 ASN H CA 1
ATOM 660 C C . ASN B 2 77 ? 57.198 10.444 -23.019 1.00 22.97 77 ASN H C 1
ATOM 661 O O . ASN B 2 77 ? 57.307 9.769 -24.035 1.00 21.21 77 ASN H O 1
ATOM 666 N N . THR B 2 78 ? 56.635 11.648 -23.001 1.00 22.78 78 THR H N 1
ATOM 667 C CA . THR B 2 78 ? 56.034 12.249 -24.193 1.00 22.32 78 THR H CA 1
ATOM 668 C C . THR B 2 78 ? 56.748 13.548 -24.548 1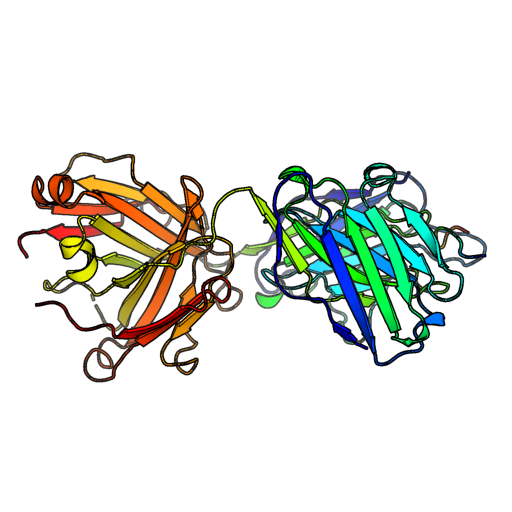.00 22.00 78 THR H C 1
ATOM 669 O O . THR B 2 78 ? 56.972 14.390 -23.675 1.00 21.70 78 THR H O 1
ATOM 673 N N . ALA B 2 79 ? 57.096 13.694 -25.839 1.00 21.08 79 ALA H N 1
ATOM 674 C CA . ALA B 2 79 ? 57.550 14.956 -26.425 1.00 19.46 79 ALA H CA 1
ATOM 675 C C . ALA B 2 79 ? 56.409 15.574 -27.224 1.00 19.71 79 ALA H C 1
ATOM 676 O O . ALA B 2 79 ? 55.552 14.873 -27.771 1.00 18.97 79 ALA H O 1
ATOM 678 N N . TYR B 2 80 ? 56.361 16.894 -27.214 1.00 19.37 80 TYR H N 1
ATOM 679 C CA . TYR B 2 80 ? 55.337 17.649 -27.948 1.00 20.10 80 TYR H CA 1
ATOM 680 C C . TYR B 2 80 ? 55.959 18.649 -28.895 1.00 19.89 80 TYR H C 1
ATOM 681 O O . TYR B 2 80 ? 57.002 19.237 -28.590 1.00 20.05 80 TYR H O 1
ATOM 690 N N . MET B 2 81 ? 55.287 18.878 -30.013 1.00 19.53 81 MET H N 1
ATOM 691 C CA . MET B 2 81 ? 55.594 19.982 -30.882 1.00 21.04 81 MET H CA 1
ATOM 692 C C . MET B 2 81 ? 54.323 20.809 -31.041 1.00 22.27 81 MET H C 1
ATOM 693 O O . MET B 2 81 ? 53.260 20.277 -31.386 1.00 22.26 81 MET H O 1
ATOM 698 N N . GLN B 2 82 ? 54.442 22.103 -30.766 1.00 24.59 82 GLN H N 1
ATOM 699 C CA . GLN B 2 82 ? 53.372 23.054 -30.997 1.00 24.74 82 GLN H CA 1
ATOM 700 C C . GLN B 2 82 ? 53.712 23.944 -32.174 1.00 24.13 82 GLN H C 1
ATOM 701 O O . GLN B 2 82 ? 54.796 24.514 -32.233 1.00 24.63 82 GLN H O 1
ATOM 707 N N . LEU B 2 83 ? 52.776 24.076 -33.085 1.00 22.65 83 LEU H N 1
ATOM 708 C CA . LEU B 2 83 ? 52.881 25.023 -34.195 1.00 25.02 83 LEU H CA 1
ATOM 709 C C . LEU B 2 83 ? 51.924 26.146 -33.916 1.00 25.67 83 LEU H C 1
ATOM 710 O O . LEU B 2 83 ? 50.751 25.883 -33.662 1.00 26.38 83 LEU H O 1
ATOM 715 N N . SER B 2 84 ? 52.433 27.386 -33.945 1.00 27.30 84 SER H N 1
ATOM 716 C CA . SER B 2 84 ? 51.605 28.576 -33.673 1.00 29.39 84 SER H CA 1
ATOM 717 C C . SER B 2 84 ? 51.094 29.205 -34.971 1.00 28.01 84 SER H C 1
ATOM 718 O O . SER B 2 84 ? 51.750 29.121 -36.016 1.00 26.56 84 SER H O 1
ATOM 721 N N . SER B 2 85 ? 49.927 29.849 -34.869 1.00 27.48 85 SER H N 1
ATOM 722 C CA . SER B 2 85 ? 49.288 30.614 -35.952 1.00 28.98 85 SER H CA 1
ATOM 723 C C . SER B 2 85 ? 49.500 29.981 -37.307 1.00 26.07 85 SER H C 1
ATOM 724 O O . SER B 2 85 ? 50.186 30.512 -38.173 1.00 23.89 85 SER H O 1
ATOM 727 N N . VAL B 2 86 ? 48.910 28.804 -37.450 1.00 25.83 86 VAL H N 1
ATOM 728 C CA . VAL B 2 86 ? 49.118 28.000 -38.650 1.00 24.97 86 VAL H CA 1
ATOM 729 C C . VAL B 2 86 ? 48.509 28.597 -39.909 1.00 27.32 86 VAL H C 1
ATOM 730 O O . VAL B 2 86 ? 47.521 29.312 -39.843 1.00 27.65 86 VAL H O 1
ATOM 734 N N . THR B 2 87 ? 49.144 28.294 -41.037 1.00 28.57 87 THR H N 1
ATOM 735 C CA . THR B 2 87 ? 48.670 28.619 -42.379 1.00 29.57 87 THR H CA 1
ATOM 736 C C . THR B 2 87 ? 48.809 27.375 -43.235 1.00 29.49 87 THR H C 1
ATOM 737 O O . THR B 2 87 ? 49.349 26.352 -42.790 1.00 26.81 87 THR H O 1
ATOM 741 N N . SER B 2 88 ? 48.345 27.464 -44.471 1.00 28.92 88 SER H N 1
ATOM 742 C CA . SER B 2 88 ? 48.422 26.325 -45.398 1.00 30.04 88 SER H CA 1
ATOM 743 C C . SER B 2 88 ? 49.881 25.900 -45.695 1.00 28.77 88 SER H C 1
ATOM 744 O O . SER B 2 88 ? 50.123 24.775 -46.079 1.00 29.08 88 SER H O 1
ATOM 747 N N . GLU B 2 89 ? 50.829 26.812 -45.501 1.00 29.50 89 GLU H N 1
ATOM 748 C CA . GLU B 2 89 ? 52.263 26.485 -45.479 1.00 29.62 89 GLU H CA 1
ATOM 749 C C . GLU B 2 89 ? 52.641 25.398 -44.452 1.00 25.06 89 GLU H C 1
ATOM 750 O O . GLU B 2 89 ? 53.643 24.699 -44.624 1.00 22.59 89 GLU H O 1
ATOM 756 N N . ASP B 2 90 ? 51.856 25.298 -43.384 1.00 22.31 90 ASP H N 1
ATOM 757 C CA . ASP B 2 90 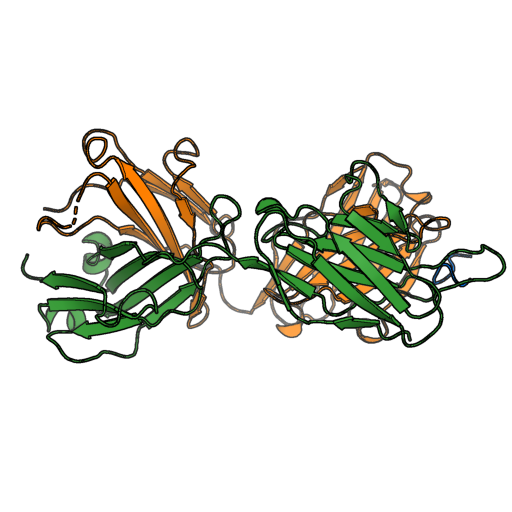? 52.100 24.315 -42.323 1.00 22.11 90 ASP H CA 1
ATOM 758 C C . ASP B 2 90 ? 51.454 22.935 -42.553 1.00 20.46 90 ASP H C 1
ATOM 759 O O . ASP B 2 90 ? 51.705 22.014 -41.781 1.00 21.04 90 ASP H O 1
ATOM 764 N N . SER B 2 91 ? 50.667 22.790 -43.617 1.00 19.20 91 SER H N 1
ATOM 765 C CA . SER B 2 91 ? 50.048 21.528 -43.977 1.00 20.47 91 SER H CA 1
ATOM 766 C C . SER B 2 91 ? 51.157 20.592 -44.435 1.00 21.43 91 SER H C 1
ATOM 767 O O . SER B 2 91 ? 51.885 20.906 -45.386 1.00 19.93 91 SER H O 1
ATOM 770 N N . ALA B 2 92 ? 51.349 19.503 -43.690 1.00 20.28 92 ALA H N 1
ATOM 771 C CA . ALA B 2 92 ? 52.485 18.606 -43.913 1.00 20.49 92 ALA H CA 1
ATOM 772 C C . ALA B 2 92 ? 52.352 17.454 -42.964 1.00 20.87 92 ALA H C 1
ATOM 773 O O . ALA B 2 92 ? 51.560 17.523 -42.007 1.00 21.14 92 ALA H O 1
ATOM 775 N N . VAL B 2 93 ? 53.103 16.397 -43.237 1.00 19.88 93 VAL H N 1
ATOM 776 C CA . VAL B 2 93 ? 53.287 15.326 -42.240 1.00 20.64 93 VAL H CA 1
ATOM 777 C C . VAL B 2 93 ? 54.448 15.749 -41.344 1.00 19.98 93 VAL H C 1
ATOM 778 O O . VAL B 2 93 ? 55.480 16.207 -41.847 1.00 19.42 93 VAL H O 1
ATOM 782 N N . TYR B 2 94 ? 54.272 15.598 -40.029 1.00 19.08 94 TYR H N 1
ATOM 783 C CA . TYR B 2 94 ? 55.347 15.875 -39.068 1.00 18.03 94 TYR H CA 1
ATOM 784 C C . TYR B 2 94 ? 55.727 14.586 -38.373 1.00 17.47 94 TYR H C 1
ATOM 785 O O . TYR B 2 94 ? 54.875 13.960 -37.729 1.00 19.35 94 TYR H O 1
ATOM 794 N N . PHE B 2 95 ? 57.001 14.213 -38.498 1.00 16.89 95 PHE H N 1
ATOM 795 C CA . PHE B 2 95 ? 57.554 13.033 -37.841 1.00 17.38 95 PHE H CA 1
ATOM 796 C C . PHE B 2 95 ? 58.313 13.462 -36.591 1.00 17.46 95 PHE H C 1
ATOM 797 O O . PHE B 2 95 ? 59.020 14.467 -36.620 1.00 17.44 95 PHE H O 1
ATOM 805 N N . CYS B 2 96 ? 58.222 12.672 -35.533 1.00 17.07 96 CYS H N 1
ATOM 806 C CA . CYS B 2 96 ? 59.219 12.707 -34.475 1.00 18.82 96 CYS H CA 1
ATOM 807 C C . CYS B 2 96 ? 60.167 11.518 -34.682 1.00 17.84 96 CYS H C 1
ATOM 808 O O . CYS B 2 96 ? 59.815 10.526 -35.314 1.00 17.87 96 CYS H O 1
ATOM 811 N N . ALA B 2 97 ? 61.375 11.621 -34.151 1.00 17.64 97 ALA H N 1
ATOM 812 C CA . ALA B 2 97 ? 62.338 10.547 -34.274 1.00 18.16 97 ALA H CA 1
ATOM 813 C C . ALA B 2 97 ? 63.310 10.549 -33.109 1.00 19.08 97 ALA H C 1
ATOM 814 O O . ALA B 2 97 ? 63.656 11.612 -32.589 1.00 19.23 97 ALA H O 1
ATOM 816 N N . ARG B 2 98 ? 63.775 9.364 -32.728 1.00 20.06 98 ARG H N 1
ATOM 817 C CA . ARG B 2 98 ? 64.742 9.252 -31.660 1.00 21.29 98 ARG H CA 1
ATOM 818 C C . ARG B 2 98 ? 66.113 9.502 -32.234 1.00 21.73 98 ARG H C 1
ATOM 819 O O . ARG B 2 98 ? 66.498 8.895 -33.217 1.00 20.97 98 ARG H O 1
ATOM 827 N N . ASP B 2 99 ? 66.861 10.383 -31.604 1.00 23.96 99 ASP H N 1
ATOM 828 C CA . ASP B 2 99 ? 68.201 10.700 -32.060 1.00 26.98 99 ASP H CA 1
ATOM 829 C C . ASP B 2 99 ? 69.152 10.125 -30.993 1.00 27.80 99 ASP H C 1
ATOM 830 O O . ASP B 2 99 ? 69.038 10.434 -29.786 1.00 24.14 99 ASP H O 1
ATOM 835 N N . TYR B 2 100 ? 70.046 9.248 -31.450 1.00 30.03 100 TYR H N 1
ATOM 836 C CA . TYR B 2 100 ? 71.047 8.588 -30.591 1.00 33.08 100 TYR H CA 1
ATOM 837 C C . TYR B 2 100 ? 72.149 9.604 -30.212 1.00 32.94 100 TYR H C 1
ATOM 838 O O . TYR B 2 100 ? 73.307 9.510 -30.645 1.00 30.79 100 TYR H O 1
ATOM 847 N N . TYR B 2 101 ? 71.752 10.574 -29.384 1.00 31.85 101 TYR H N 1
ATOM 848 C CA . TYR B 2 101 ? 72.577 11.697 -29.006 1.00 34.66 101 TYR H CA 1
ATOM 849 C C . TYR B 2 101 ? 73.842 11.155 -28.324 1.00 36.79 101 TYR H C 1
ATOM 850 O O . TYR B 2 101 ? 73.784 10.200 -27.564 1.00 33.37 101 TYR H O 1
ATOM 859 N N . GLY B 2 102 ? 74.984 11.746 -28.658 1.00 38.71 102 GLY H N 1
ATOM 860 C CA . GLY B 2 102 ? 76.263 11.380 -28.040 1.00 38.36 102 GLY H CA 1
ATOM 861 C C . GLY B 2 102 ? 77.081 10.300 -28.730 1.00 39.42 102 GLY H C 1
ATOM 862 O O . GLY B 2 102 ? 78.283 10.219 -28.498 1.00 37.96 102 GLY H O 1
ATOM 863 N N . THR B 2 103 ? 76.464 9.475 -29.578 1.00 38.86 103 THR H N 1
ATOM 864 C CA . THR B 2 103 ? 77.216 8.474 -30.309 1.00 37.55 103 THR H CA 1
ATOM 865 C C . THR B 2 103 ? 77.022 8.728 -31.811 1.00 36.68 103 THR H C 1
ATOM 866 O O . THR B 2 103 ? 77.848 9.434 -32.405 1.00 35.81 103 THR H O 1
ATOM 870 N N . SER B 2 104 ? 75.937 8.229 -32.412 1.00 33.38 104 SER H N 1
ATOM 871 C CA . SER B 2 104 ? 75.766 8.355 -33.861 1.00 32.85 104 SER H CA 1
ATOM 872 C C . SER B 2 104 ? 75.206 9.710 -34.299 1.00 33.21 104 SER H C 1
ATOM 873 O O . SER B 2 104 ? 75.448 10.158 -35.458 1.00 29.89 104 SER H O 1
ATOM 876 N N . PHE B 2 105 ? 74.467 10.366 -33.397 1.00 30.11 105 PHE H N 1
ATOM 877 C CA . PHE B 2 105 ? 73.673 11.537 -33.760 1.00 30.18 105 PHE H CA 1
ATOM 878 C C . PHE B 2 105 ? 72.799 11.222 -35.011 1.00 29.52 105 PHE H C 1
ATOM 879 O O . PHE B 2 105 ? 72.678 12.039 -35.941 1.00 27.88 105 PHE H O 1
ATOM 887 N N . ALA B 2 106 ? 72.207 10.025 -35.010 1.00 29.23 106 ALA H N 1
ATOM 888 C CA . ALA B 2 106 ? 71.376 9.558 -36.120 1.00 26.87 106 ALA H CA 1
ATOM 889 C C . ALA B 2 106 ? 69.987 9.192 -35.612 1.00 26.52 106 ALA H C 1
ATOM 890 O O . ALA B 2 106 ? 69.807 8.788 -34.462 1.00 25.28 106 ALA H O 1
ATOM 892 N N . MET B 2 107 ? 68.994 9.329 -36.489 1.00 25.65 107 MET H N 1
ATOM 893 C CA . MET B 2 107 ? 67.613 9.165 -36.096 1.00 24.02 107 MET H CA 1
ATOM 894 C C . MET B 2 107 ? 67.259 7.716 -36.342 1.00 23.37 107 MET H C 1
ATOM 895 O O . MET B 2 107 ? 66.880 7.347 -37.446 1.00 22.29 107 MET H O 1
ATOM 900 N N . ASP B 2 108 ? 67.443 6.864 -35.332 1.00 22.79 108 ASP H N 1
ATOM 901 C CA . ASP B 2 108 ? 67.347 5.422 -35.555 1.00 23.35 108 ASP H CA 1
ATOM 902 C C . ASP B 2 108 ? 65.941 4.874 -35.505 1.00 22.00 108 ASP H C 1
ATOM 903 O O . ASP B 2 108 ? 65.704 3.817 -36.080 1.00 22.17 108 ASP H O 1
ATOM 908 N N . TYR B 2 109 ? 65.016 5.565 -34.826 1.00 21.80 109 TYR H N 1
ATOM 909 C CA . TYR B 2 109 ? 63.578 5.145 -34.761 1.00 20.98 109 TYR H CA 1
ATOM 910 C C . TYR B 2 109 ? 62.658 6.313 -34.973 1.00 20.02 109 TYR H C 1
ATOM 911 O O . TYR B 2 109 ? 62.890 7.374 -34.438 1.00 19.06 109 TYR H O 1
ATOM 920 N N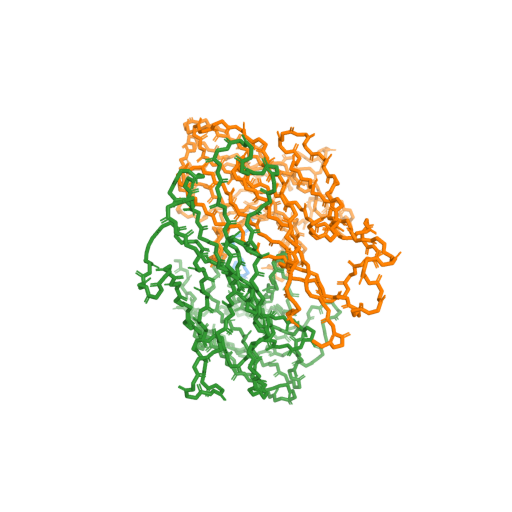 . TRP B 2 110 ? 61.621 6.112 -35.786 1.00 19.42 110 TRP H N 1
ATOM 921 C CA . TRP B 2 110 ? 60.799 7.200 -36.283 1.00 18.32 110 TRP H CA 1
ATOM 922 C C . TRP B 2 110 ? 59.363 6.875 -35.955 1.00 18.51 110 TRP H C 1
ATOM 923 O O . TRP B 2 110 ? 58.945 5.716 -36.058 1.00 19.83 110 TRP H O 1
ATOM 934 N N . GLY B 2 111 ? 58.600 7.889 -35.589 1.00 17.78 111 GLY H N 1
ATOM 935 C CA . GLY B 2 111 ? 57.168 7.775 -35.484 1.00 17.82 111 GLY H CA 1
ATOM 936 C C . GLY B 2 111 ? 56.516 7.651 -36.839 1.00 18.94 111 GLY H C 1
ATOM 937 O O . GLY B 2 111 ? 57.187 7.811 -37.860 1.00 19.73 111 GLY H O 1
ATOM 938 N N . GLN B 2 112 ? 55.211 7.378 -36.842 1.00 20.55 112 GLN H N 1
ATOM 939 C CA . GLN B 2 112 ? 54.448 7.241 -38.093 1.00 23.56 112 GLN H CA 1
ATOM 940 C C . GLN B 2 112 ? 54.043 8.575 -38.752 1.00 22.45 112 GLN H C 1
ATOM 941 O O . GLN B 2 112 ? 53.533 8.570 -39.882 1.00 19.18 112 GLN H O 1
ATOM 947 N N . GLY B 2 113 ? 54.225 9.684 -38.038 1.00 20.21 113 GLY H N 1
ATOM 948 C CA . GLY B 2 113 ? 53.956 11.007 -38.538 1.00 19.71 113 GLY H CA 1
ATOM 949 C C . GLY B 2 113 ? 52.543 11.457 -38.258 1.00 20.25 113 GLY H C 1
ATOM 950 O O . GLY B 2 113 ? 51.588 10.637 -38.250 1.00 22.74 113 GLY H O 1
ATOM 951 N N . THR B 2 114 ? 52.376 12.746 -38.014 1.00 20.07 114 THR H N 1
ATOM 952 C CA . THR B 2 114 ? 51.041 13.313 -37.776 1.00 20.70 114 THR H CA 1
ATOM 953 C C . THR B 2 114 ? 50.746 14.209 -38.956 1.00 21.76 114 THR H C 1
ATOM 954 O O . THR B 2 114 ? 51.478 15.175 -39.218 1.00 20.15 114 THR H O 1
ATOM 958 N N . SER B 2 115 ? 49.684 13.870 -39.684 1.00 21.24 115 SER H N 1
ATOM 959 C CA . SER B 2 115 ? 49.331 14.617 -40.861 1.00 22.63 115 SER H CA 1
ATOM 960 C C . SER B 2 115 ? 48.461 15.818 -40.465 1.00 22.42 115 SER H C 1
ATOM 961 O O . SER B 2 115 ? 47.383 15.645 -39.922 1.00 25.77 115 SER H O 1
ATOM 964 N N . VAL B 2 116 ? 48.947 17.028 -40.719 1.00 22.08 116 VAL H N 1
ATOM 965 C CA . VAL B 2 116 ? 48.218 18.244 -40.394 1.00 21.27 116 VAL H CA 1
ATOM 966 C C . VAL B 2 116 ? 47.727 18.864 -41.691 1.00 21.77 116 VAL H C 1
ATOM 967 O O . VAL B 2 116 ? 48.519 19.108 -42.604 1.00 22.47 116 VAL H O 1
ATOM 971 N N . THR B 2 117 ? 46.424 19.081 -41.766 1.00 21.64 117 THR H N 1
ATOM 972 C CA . THR B 2 117 ? 45.814 19.889 -42.800 1.00 22.15 117 THR H CA 1
ATOM 973 C C . THR B 2 117 ? 45.320 21.198 -42.178 1.00 21.73 117 THR H C 1
ATOM 974 O O . THR B 2 117 ? 44.540 21.166 -41.228 1.00 23.04 117 THR H O 1
ATOM 978 N N . VAL B 2 118 ? 45.784 22.329 -42.716 1.00 22.24 118 VAL H N 1
ATOM 979 C CA . VAL B 2 118 ? 45.383 23.659 -42.268 1.00 22.75 118 VAL H CA 1
ATOM 980 C C . VAL B 2 118 ? 44.434 24.229 -43.300 1.00 24.20 118 VAL H C 1
ATOM 981 O O . VAL B 2 118 ? 44.864 24.583 -44.381 1.00 21.75 118 VAL H O 1
ATOM 985 N N . SER B 2 119 ? 43.149 24.283 -42.967 1.00 26.13 119 SER H N 1
ATOM 986 C CA . SER B 2 119 ? 42.126 24.742 -43.914 1.00 26.56 119 SER H CA 1
ATOM 987 C C . SER B 2 119 ? 40.903 25.227 -43.140 1.00 26.11 119 SER H C 1
ATOM 988 O O . SER B 2 119 ? 40.575 24.709 -42.066 1.00 23.62 119 SER H O 1
ATOM 991 N N . SER B 2 120 ? 40.230 26.250 -43.662 1.00 30.62 120 SER H N 1
ATOM 992 C CA . SER B 2 120 ? 38.934 26.662 -43.071 1.00 32.89 120 SER H CA 1
ATOM 993 C C . SER B 2 120 ? 37.737 25.775 -43.534 1.00 32.83 120 SER H C 1
ATOM 994 O O . SER B 2 120 ? 36.656 25.823 -42.925 1.00 32.54 120 SER H O 1
ATOM 997 N N . ALA B 2 121 ? 37.953 24.934 -44.550 1.00 32.46 121 ALA H N 1
ATOM 998 C CA . ALA B 2 121 ? 36.888 24.125 -45.149 1.00 34.63 121 ALA H CA 1
ATOM 999 C C . ALA B 2 121 ? 36.374 23.014 -44.215 1.00 36.96 121 ALA H C 1
ATOM 1000 O O . ALA B 2 121 ? 37.102 22.475 -43.370 1.00 32.65 121 ALA H O 1
ATOM 1002 N N . LYS B 2 122 ? 35.091 22.710 -44.362 1.00 39.36 122 LYS H N 1
ATOM 1003 C CA . LYS B 2 122 ? 34.411 21.742 -43.508 1.00 40.06 122 LYS H CA 1
ATOM 1004 C C . LYS B 2 122 ? 34.737 20.308 -43.915 1.00 34.03 122 LYS H C 1
ATOM 1005 O O . LYS B 2 122 ? 34.896 19.999 -45.102 1.00 31.75 122 LYS H O 1
ATOM 1011 N N . THR B 2 123 ? 34.773 19.435 -42.913 1.00 31.16 123 THR H N 1
ATOM 1012 C CA . THR B 2 123 ? 34.811 18.011 -43.123 1.00 29.88 123 THR H CA 1
ATOM 1013 C C . THR B 2 123 ? 33.585 17.550 -43.933 1.00 27.18 123 THR H C 1
ATOM 1014 O O . THR B 2 123 ? 32.472 17.904 -43.570 1.00 24.35 123 THR H O 1
ATOM 1018 N N . THR B 2 124 ? 33.809 16.778 -45.017 1.00 25.88 124 THR H N 1
ATOM 1019 C CA . THR B 2 124 ? 32.739 16.269 -45.906 1.00 24.73 124 THR H CA 1
ATOM 1020 C C . THR B 2 124 ? 32.927 14.735 -46.111 1.00 24.28 124 THR H C 1
ATOM 1021 O O . THR B 2 124 ? 34.023 14.289 -46.431 1.00 22.66 124 THR H O 1
ATOM 1025 N N . PRO B 2 125 ? 31.866 13.924 -45.950 1.00 23.27 125 PRO H N 1
ATOM 1026 C CA . PRO B 2 125 ? 31.987 12.487 -46.231 1.00 23.85 125 PRO H CA 1
ATOM 1027 C C . PRO B 2 125 ? 32.078 12.195 -47.722 1.00 23.62 125 PRO H C 1
ATOM 1028 O O . PRO B 2 125 ? 31.644 13.019 -48.499 1.00 23.95 125 PRO H O 1
ATOM 1032 N N . PRO B 2 126 ? 32.662 11.047 -48.131 1.00 23.74 126 PRO H N 1
ATOM 1033 C CA . PRO B 2 126 ? 32.701 10.787 -49.560 1.00 24.26 126 PRO H CA 1
ATOM 1034 C C . PRO B 2 126 ? 31.407 10.186 -50.076 1.00 25.90 126 PRO H C 1
ATOM 1035 O O . PRO B 2 126 ? 30.699 9.508 -49.317 1.00 28.12 126 PRO H O 1
ATOM 1039 N N . SER B 2 127 ? 31.153 10.361 -51.372 1.00 23.95 127 SER H N 1
ATOM 1040 C CA . SER B 2 127 ? 30.201 9.494 -52.065 1.00 24.47 127 SER H CA 1
ATOM 1041 C C . SER B 2 127 ? 30.955 8.292 -52.593 1.00 24.09 127 SER H C 1
ATOM 1042 O O . SER B 2 127 ? 32.072 8.445 -53.072 1.00 22.45 127 SER H O 1
ATOM 1045 N N . VAL B 2 128 ? 30.378 7.094 -52.453 1.00 21.72 128 VAL H N 1
ATOM 1046 C CA . VAL B 2 128 ? 31.034 5.894 -52.917 1.00 22.36 128 VAL H CA 1
ATOM 1047 C C . VAL B 2 128 ? 30.214 5.244 -54.027 1.00 21.82 128 VAL H C 1
ATOM 1048 O O . VAL B 2 128 ? 29.074 4.881 -53.789 1.00 21.05 128 VAL H O 1
ATOM 1052 N N . TYR B 2 129 ? 30.814 5.074 -55.212 1.00 21.00 129 TYR H N 1
ATOM 1053 C CA . TYR B 2 129 ? 30.115 4.529 -56.382 1.00 22.15 129 TYR H CA 1
ATOM 1054 C C . TYR B 2 129 ? 30.812 3.286 -56.959 1.00 22.94 129 TYR H C 1
ATOM 1055 O O . TYR B 2 129 ? 32.041 3.248 -57.038 1.00 21.85 129 TYR H O 1
ATOM 1064 N N . PRO B 2 130 ? 30.036 2.261 -57.366 1.00 21.13 130 PRO H N 1
ATOM 1065 C CA . PRO B 2 130 ? 30.658 1.105 -57.961 1.00 21.25 130 PRO H CA 1
ATOM 1066 C C . PRO B 2 130 ? 31.157 1.417 -59.371 1.00 22.21 130 PRO H C 1
ATOM 1067 O O . PRO B 2 130 ? 30.612 2.296 -60.028 1.00 19.42 130 PRO H O 1
ATOM 1071 N N . LEU B 2 131 ? 32.194 0.704 -59.803 1.00 21.89 131 LEU H N 1
ATOM 1072 C CA . LEU B 2 131 ? 32.694 0.754 -61.181 1.00 24.17 131 LEU H CA 1
ATOM 1073 C C . LEU B 2 131 ? 32.607 -0.677 -61.699 1.00 25.88 131 LEU H C 1
ATOM 1074 O O . LEU B 2 131 ? 33.374 -1.555 -61.256 1.00 25.02 131 LEU H O 1
ATOM 1079 N N . ALA B 2 132 ? 31.622 -0.921 -62.576 1.00 26.20 132 ALA H N 1
ATOM 1080 C CA . ALA B 2 132 ? 31.337 -2.242 -63.099 1.00 28.02 132 ALA H CA 1
ATOM 1081 C C . ALA B 2 132 ? 31.342 -2.104 -64.598 1.00 29.50 132 ALA H C 1
ATOM 1082 O O . ALA B 2 132 ? 31.005 -1.035 -65.101 1.00 30.01 132 ALA H O 1
ATOM 1084 N N . PRO B 2 133 ? 31.765 -3.155 -65.326 1.00 33.99 133 PRO H N 1
ATOM 1085 C CA . PRO B 2 133 ? 31.877 -3.018 -66.788 1.00 36.09 133 PRO H CA 1
ATOM 1086 C C . PRO B 2 133 ? 30.510 -2.900 -67.463 1.00 40.70 133 PRO H C 1
ATOM 1087 O O . PRO B 2 133 ? 29.543 -3.486 -66.981 1.00 38.34 133 PRO H O 1
ATOM 1091 N N . GLY B 2 134 ? 30.445 -2.132 -68.553 1.00 45.70 134 GLY H N 1
ATOM 1092 C CA . GLY B 2 134 ? 29.199 -1.934 -69.314 1.00 51.51 134 GLY H CA 1
ATOM 1093 C C . GLY B 2 134 ? 28.598 -3.257 -69.789 1.00 56.85 134 GLY H C 1
ATOM 1094 O O . GLY B 2 134 ? 29.324 -4.228 -70.047 1.00 52.12 134 GLY H O 1
ATOM 1095 N N . SER B 2 135 ? 27.271 -3.305 -69.896 1.00 67.61 135 SER H N 1
ATOM 1096 C CA . SER B 2 135 ? 26.567 -4.497 -70.403 1.00 71.03 135 SER H CA 1
ATOM 1097 C C . SER B 2 135 ? 26.716 -4.572 -71.924 1.00 74.73 135 SER H C 1
ATOM 1098 O O . SER B 2 135 ? 25.774 -4.330 -72.686 1.00 79.88 135 SER H O 1
ATOM 1101 N N . ALA B 2 136 ? 27.944 -4.894 -72.323 1.00 78.01 136 ALA H N 1
ATOM 1102 C CA . ALA B 2 136 ? 28.369 -5.098 -73.710 1.00 79.26 136 ALA H CA 1
ATOM 1103 C C . ALA B 2 136 ? 29.786 -5.660 -73.576 1.00 79.41 136 ALA H C 1
ATOM 1104 O O . ALA B 2 136 ? 30.676 -4.967 -73.078 1.00 76.96 136 ALA H O 1
ATOM 1106 N N . ALA B 2 137 ? 29.968 -6.922 -73.975 1.00 83.30 137 ALA H N 1
ATOM 1107 C CA . ALA B 2 137 ? 31.173 -7.711 -73.668 1.00 81.04 137 ALA H CA 1
ATOM 1108 C C . ALA B 2 137 ? 32.512 -7.015 -73.908 1.00 82.57 137 ALA H C 1
ATOM 1109 O O . ALA B 2 137 ? 32.920 -6.832 -75.053 1.00 85.70 137 ALA H O 1
ATOM 1110 N N . GLN B 2 138 ? 33.179 -6.628 -72.818 1.00 84.22 138 GLN H N 1
ATOM 1111 C CA . GLN B 2 138 ? 34.487 -5.964 -72.873 1.00 80.61 138 GLN H CA 1
ATOM 1112 C C . GLN B 2 138 ? 35.641 -6.962 -72.790 1.00 80.62 138 GLN H C 1
ATOM 1113 O O . GLN B 2 138 ? 35.485 -8.137 -73.127 1.00 81.42 138 GLN H O 1
ATOM 1114 N N . ASN B 2 140 ? 39.178 -10.507 -71.497 1.00 49.81 140 ASN H N 1
ATOM 1115 C CA . ASN B 2 140 ? 39.244 -11.967 -71.626 1.00 46.82 140 ASN H CA 1
ATOM 1116 C C . ASN B 2 140 ? 39.154 -12.714 -70.285 1.00 45.83 140 ASN H C 1
ATOM 1117 O O . ASN B 2 140 ? 38.110 -12.694 -69.613 1.00 47.30 140 ASN H O 1
ATOM 1118 N N . SER B 2 141 ? 40.259 -13.362 -69.903 1.00 42.55 141 SER H N 1
ATOM 1119 C CA . SER B 2 141 ? 40.318 -14.247 -68.721 1.00 41.61 141 SER H CA 1
ATOM 1120 C C . SER B 2 141 ? 40.286 -13.548 -67.351 1.00 38.97 141 SER H C 1
ATOM 1121 O O . SER B 2 141 ? 40.106 -14.208 -66.323 1.00 36.54 141 SER H O 1
ATOM 1124 N N . MET B 2 142 ? 40.502 -12.235 -67.346 1.00 34.99 142 MET H N 1
ATOM 1125 C CA . MET B 2 142 ? 40.460 -11.407 -66.136 1.00 37.42 142 MET H CA 1
ATOM 1126 C C . MET B 2 142 ? 39.416 -10.300 -66.310 1.00 33.37 142 MET H C 1
ATOM 1127 O O . MET B 2 142 ? 39.171 -9.861 -67.434 1.00 35.23 142 MET H O 1
ATOM 1132 N N . VAL B 2 143 ? 38.813 -9.861 -65.206 1.00 30.69 143 VAL H N 1
ATOM 1133 C CA . VAL B 2 143 ? 37.928 -8.671 -65.201 1.00 30.05 143 VAL H CA 1
ATOM 1134 C C . VAL B 2 143 ? 38.398 -7.637 -64.154 1.00 26.64 143 VAL H C 1
ATOM 1135 O O . VAL B 2 143 ? 38.754 -7.998 -63.053 1.00 24.98 143 VAL H O 1
ATOM 1139 N N . THR B 2 144 ? 38.395 -6.359 -64.532 1.00 27.00 144 THR H N 1
ATOM 1140 C CA . THR B 2 144 ? 38.767 -5.272 -63.624 1.00 25.58 144 THR H CA 1
ATOM 1141 C C . THR B 2 144 ? 37.506 -4.551 -63.152 1.00 25.60 144 THR H C 1
ATOM 1142 O O . THR B 2 144 ? 36.682 -4.133 -63.976 1.00 23.88 144 THR H O 1
ATOM 1146 N N . LEU B 2 145 ? 37.382 -4.412 -61.824 1.00 25.19 145 LEU H N 1
ATOM 1147 C CA . LEU B 2 145 ? 36.292 -3.700 -61.161 1.00 24.71 145 LEU H CA 1
ATOM 1148 C C . LEU B 2 145 ? 36.872 -2.566 -60.355 1.00 24.57 145 LEU H C 1
ATOM 1149 O O . LEU B 2 145 ? 38.102 -2.467 -60.206 1.00 23.47 145 LEU H O 1
ATOM 1154 N N . GLY B 2 146 ? 36.002 -1.705 -59.845 1.00 22.77 146 GLY H N 1
ATOM 1155 C CA . GLY B 2 146 ? 36.471 -0.594 -59.041 1.00 21.76 146 GLY H CA 1
ATOM 1156 C C . GLY B 2 146 ? 35.449 0.095 -58.185 1.00 22.69 146 GLY H C 1
ATOM 1157 O O . GLY B 2 146 ? 34.262 -0.227 -58.197 1.00 19.74 146 GLY H O 1
ATOM 1158 N N . CYS B 2 147 ? 35.962 1.058 -57.440 1.00 22.91 147 CYS H N 1
ATOM 1159 C CA . CYS B 2 147 ? 35.228 1.879 -56.502 1.00 24.04 147 CYS H CA 1
ATOM 1160 C C . CYS B 2 147 ? 35.664 3.300 -56.729 1.00 23.52 147 CYS H C 1
ATOM 1161 O O . CYS B 2 147 ? 36.866 3.559 -56.764 1.00 22.70 147 CYS H O 1
ATOM 1166 N N . LEU B 2 148 ? 34.706 4.189 -56.986 1.00 22.22 148 LEU H N 1
ATOM 1167 C CA . LEU B 2 148 ? 34.953 5.627 -57.074 1.00 21.62 148 LEU H CA 1
ATOM 1168 C C . LEU B 2 148 ? 34.596 6.273 -55.728 1.00 22.44 148 LEU H C 1
ATOM 1169 O O . LEU B 2 148 ? 33.458 6.157 -55.283 1.00 21.80 148 LEU H O 1
ATOM 1174 N N . VAL B 2 149 ? 35.551 6.985 -55.110 1.00 21.69 149 VAL H N 1
ATOM 1175 C CA . VAL B 2 149 ? 35.352 7.598 -53.809 1.00 21.13 149 VAL H CA 1
ATOM 1176 C C . VAL B 2 149 ? 35.489 9.105 -53.994 1.00 21.83 149 VAL H C 1
ATOM 1177 O O . VAL B 2 149 ? 36.586 9.635 -54.118 1.00 20.76 149 VAL H O 1
ATOM 1181 N N . LYS B 2 150 ? 34.363 9.802 -53.999 1.00 22.86 150 LYS H N 1
ATOM 1182 C CA . LYS B 2 150 ? 34.284 11.174 -54.519 1.00 23.94 150 LYS H CA 1
ATOM 1183 C C . LYS B 2 150 ? 33.767 12.239 -53.536 1.00 23.51 150 LYS H C 1
ATOM 1184 O O . LYS B 2 150 ? 32.781 12.031 -52.865 1.00 21.57 150 LYS H O 1
ATOM 1190 N N . GLY B 2 151 ? 34.418 13.394 -53.501 1.00 23.25 151 GLY H N 1
ATOM 1191 C CA . GLY B 2 151 ? 33.886 14.567 -52.826 1.00 26.32 151 GLY H CA 1
ATOM 1192 C C . GLY B 2 151 ? 34.074 14.622 -51.314 1.00 26.39 151 GLY H C 1
ATOM 1193 O O . GLY B 2 151 ? 33.183 15.109 -50.607 1.00 27.82 151 GLY H O 1
ATOM 1194 N N . TYR B 2 152 ? 35.230 14.155 -50.822 1.00 23.83 152 TYR H N 1
ATOM 1195 C CA . TYR B 2 152 ? 35.516 14.150 -49.376 1.00 23.60 152 TYR H CA 1
ATOM 1196 C C . TYR B 2 152 ? 36.616 15.130 -48.961 1.00 22.75 152 TYR H C 1
ATOM 1197 O O . TYR B 2 152 ? 37.434 15.601 -49.781 1.00 22.25 152 TYR H O 1
ATOM 1206 N N . PHE B 2 153 ? 36.622 15.437 -47.668 1.00 23.29 153 PHE H N 1
ATOM 1207 C CA . PHE B 2 153 ? 37.620 16.310 -47.086 1.00 21.82 153 PHE H CA 1
ATOM 1208 C C . PHE B 2 153 ? 37.616 16.123 -45.576 1.00 22.68 153 PHE H C 1
ATOM 1209 O O . PHE B 2 153 ? 36.565 15.888 -45.026 1.00 22.75 153 PHE H O 1
ATOM 1217 N N . PRO B 2 154 ? 38.754 16.136 -44.889 1.00 22.50 154 PRO H N 1
ATOM 1218 C CA . PRO B 2 154 ? 40.104 16.077 -45.417 1.00 22.22 154 PRO H CA 1
ATOM 1219 C C . PRO B 2 154 ? 40.574 14.631 -45.722 1.00 21.85 154 PRO H C 1
ATOM 1220 O O . PRO B 2 154 ? 39.800 13.650 -45.636 1.00 20.15 154 PRO H O 1
ATOM 1224 N N . GLU B 2 155 ? 41.849 14.496 -46.075 1.00 22.51 155 GLU H N 1
ATOM 1225 C CA . GLU B 2 155 ? 42.477 13.171 -46.138 1.00 24.24 155 GLU H CA 1
ATOM 1226 C C . GLU B 2 155 ? 42.602 12.562 -44.722 1.00 25.94 155 GLU H C 1
ATOM 1227 O O . GLU B 2 155 ? 42.640 13.331 -43.750 1.00 28.35 155 GLU H O 1
ATOM 1233 N N . PRO B 2 156 ? 42.664 11.236 -44.569 1.00 23.53 156 PRO H N 1
ATOM 1234 C CA . PRO B 2 156 ? 42.693 10.263 -45.637 1.00 23.60 156 PRO H CA 1
ATOM 1235 C C . PRO B 2 156 ? 41.398 9.484 -45.738 1.00 24.63 156 PRO H C 1
ATOM 1236 O O . PRO B 2 156 ? 40.555 9.564 -44.857 1.00 23.48 156 PRO H O 1
ATOM 1240 N N . VAL B 2 157 ? 41.263 8.724 -46.809 1.00 25.70 157 VAL H N 1
ATOM 1241 C CA . VAL B 2 157 ? 40.384 7.581 -46.793 1.00 27.85 157 VAL H CA 1
ATOM 1242 C C . VAL B 2 157 ? 41.204 6.348 -47.055 1.00 27.46 157 VAL H C 1
ATOM 1243 O O . VAL B 2 157 ? 42.260 6.429 -47.675 1.00 27.84 157 VAL H O 1
ATOM 1247 N N . THR B 2 158 ? 40.671 5.211 -46.628 1.00 25.54 158 THR H N 1
ATOM 1248 C CA . THR B 2 158 ? 41.246 3.908 -46.956 1.00 27.14 158 THR H CA 1
ATOM 1249 C C . THR B 2 158 ? 40.246 3.070 -47.707 1.00 25.76 158 THR H C 1
ATOM 1250 O O . THR B 2 158 ? 39.036 3.252 -47.526 1.00 26.58 158 THR H O 1
ATOM 1254 N N . VAL B 2 159 ? 40.749 2.179 -48.568 1.00 24.67 159 VAL H N 1
ATOM 1255 C CA . VAL B 2 159 ? 39.911 1.288 -49.355 1.00 25.01 159 VAL H CA 1
ATOM 1256 C C . VAL B 2 159 ? 40.498 -0.102 -49.243 1.00 25.78 159 VAL H C 1
ATOM 1257 O O . VAL B 2 159 ? 41.685 -0.273 -49.445 1.00 29.19 159 VAL H O 1
ATOM 1261 N N . THR B 2 160 ? 39.667 -1.076 -48.902 1.00 25.37 160 THR H N 1
ATOM 1262 C CA . THR B 2 160 ? 40.008 -2.480 -48.998 1.00 26.70 160 THR H CA 1
ATOM 1263 C C . THR B 2 160 ? 38.931 -3.199 -49.799 1.00 27.12 160 THR H C 1
ATOM 1264 O O . THR B 2 160 ? 37.831 -2.651 -50.053 1.00 27.10 160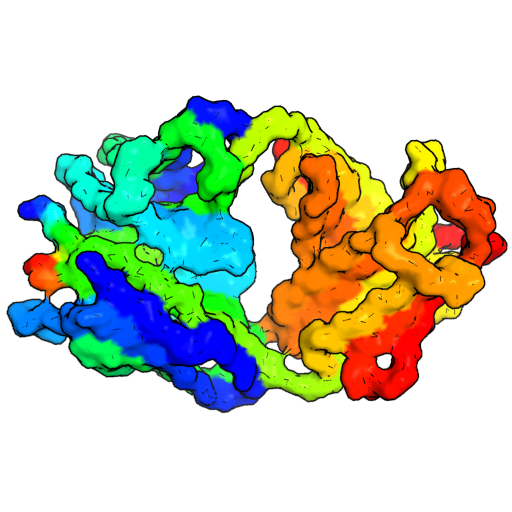 THR H O 1
ATOM 1268 N N . TRP B 2 161 ? 39.273 -4.414 -50.215 1.00 26.83 161 TRP H N 1
ATOM 1269 C CA . TRP B 2 161 ? 38.386 -5.258 -51.012 1.00 27.92 161 TRP H CA 1
ATOM 1270 C C . TRP B 2 161 ? 38.087 -6.596 -50.310 1.00 30.43 161 TRP H C 1
ATOM 1271 O O . TRP B 2 161 ? 39.006 -7.281 -49.853 1.00 31.02 161 TRP H O 1
ATOM 1282 N N . ASN B 2 162 ? 36.807 -6.959 -50.224 1.00 31.06 162 ASN H N 1
ATOM 1283 C CA . ASN B 2 162 ? 36.362 -8.145 -49.462 1.00 33.38 162 ASN H CA 1
ATOM 1284 C C . ASN B 2 162 ? 37.035 -8.237 -48.083 1.00 35.07 162 ASN H C 1
ATOM 1285 O O . ASN B 2 162 ? 37.593 -9.286 -47.704 1.00 33.92 162 ASN H O 1
ATOM 1290 N N . SER B 2 163 ? 36.981 -7.094 -47.379 1.00 34.50 163 SER H N 1
ATOM 1291 C CA . SER B 2 163 ? 37.533 -6.873 -46.046 1.00 36.00 163 SER H CA 1
ATOM 1292 C C . SER B 2 163 ? 39.009 -7.258 -45.905 1.00 38.04 163 SER H C 1
ATOM 1293 O O . SER B 2 163 ? 39.410 -7.814 -44.892 1.00 42.09 163 SER H O 1
ATOM 1296 N N . GLY B 2 164 ? 39.815 -6.967 -46.916 1.00 38.34 164 GLY H N 1
ATOM 1297 C CA . GLY B 2 164 ? 41.250 -7.320 -46.892 1.00 38.79 164 GLY H CA 1
ATOM 1298 C C . GLY B 2 164 ? 41.599 -8.665 -47.519 1.00 38.76 164 GLY H C 1
ATOM 1299 O O . GLY B 2 164 ? 42.755 -8.896 -47.904 1.00 38.86 164 GLY H O 1
ATOM 1300 N N . SER B 2 165 ? 40.611 -9.545 -47.666 1.00 39.20 165 SER H N 1
ATOM 1301 C CA . SER B 2 165 ? 40.860 -10.866 -48.227 1.00 40.31 165 SER H CA 1
ATOM 1302 C C . SER B 2 165 ? 41.218 -10.826 -49.730 1.00 39.84 165 SER H C 1
ATOM 1303 O O . SER B 2 165 ? 41.885 -11.737 -50.195 1.00 39.50 165 SER H O 1
ATOM 1306 N N . LEU B 2 166 ? 40.771 -9.799 -50.479 1.00 38.80 166 LEU H N 1
ATOM 1307 C CA . LEU B 2 166 ? 41.299 -9.527 -51.834 1.00 39.90 166 LEU H CA 1
ATOM 1308 C C . LEU B 2 166 ? 42.427 -8.497 -51.744 1.00 37.88 166 LEU H C 1
ATOM 1309 O O . LEU B 2 166 ? 42.193 -7.320 -51.540 1.00 36.72 166 LEU H O 1
ATOM 1314 N N . SER B 2 167 ? 43.643 -8.982 -51.929 1.00 37.79 167 SER H N 1
ATOM 1315 C CA . SER B 2 167 ? 44.866 -8.242 -51.694 1.00 41.20 167 SER H CA 1
ATOM 1316 C C . SER B 2 167 ? 45.657 -8.042 -52.992 1.00 38.98 167 SER H C 1
ATOM 1317 O O . SER B 2 167 ? 46.152 -6.967 -53.255 1.00 37.93 167 SER H O 1
ATOM 1320 N N . SER B 2 168 ? 45.757 -9.091 -53.801 1.00 41.02 168 SER H N 1
ATOM 1321 C CA . SER B 2 168 ? 46.486 -9.043 -55.067 1.00 41.31 168 SER H CA 1
ATOM 1322 C C . SER B 2 168 ? 45.641 -8.400 -56.156 1.00 36.53 168 SER H C 1
ATOM 1323 O O . SER B 2 168 ? 44.425 -8.481 -56.134 1.00 33.96 168 SER H O 1
ATOM 1326 N N . GLY B 2 169 ? 46.308 -7.804 -57.131 1.00 36.48 169 GLY H N 1
ATOM 1327 C CA . GLY B 2 169 ? 45.626 -7.138 -58.230 1.00 37.15 169 GLY H CA 1
ATOM 1328 C C . GLY B 2 169 ? 44.885 -5.875 -57.826 1.00 35.92 169 GLY H C 1
ATOM 1329 O O . GLY B 2 169 ? 44.060 -5.420 -58.590 1.00 41.14 169 GLY H O 1
ATOM 1330 N N . VAL B 2 170 ? 45.186 -5.296 -56.660 1.00 33.79 170 VAL H N 1
ATOM 1331 C CA . VAL B 2 170 ? 44.538 -4.052 -56.193 1.00 35.72 170 VAL H CA 1
ATOM 1332 C C . VAL B 2 170 ? 45.456 -2.841 -56.510 1.00 36.96 170 VAL H C 1
ATOM 1333 O O . VAL B 2 170 ? 46.657 -2.874 -56.182 1.00 35.23 170 VAL H O 1
ATOM 1337 N N . HIS B 2 171 ? 44.924 -1.824 -57.199 1.00 33.47 171 HIS H N 1
ATOM 1338 C CA . HIS B 2 171 ? 45.574 -0.483 -57.266 1.00 35.38 171 HIS H CA 1
ATOM 1339 C C . HIS B 2 171 ? 44.655 0.540 -56.619 1.00 31.05 171 HIS H C 1
ATOM 1340 O O . HIS B 2 171 ? 43.563 0.760 -57.134 1.00 26.60 171 HIS H O 1
ATOM 1347 N N . THR B 2 172 ? 45.097 1.175 -55.535 1.00 26.56 172 THR H N 1
ATOM 1348 C CA . THR B 2 172 ? 44.394 2.319 -55.004 1.00 25.71 172 THR H CA 1
ATOM 1349 C C . THR B 2 172 ? 45.153 3.622 -55.380 1.00 22.76 172 THR H C 1
ATOM 1350 O O . THR B 2 172 ? 46.294 3.816 -55.011 1.00 23.28 172 THR H O 1
ATOM 1354 N N . PHE B 2 173 ? 44.510 4.492 -56.143 1.00 20.86 173 PHE H N 1
ATOM 1355 C CA . PHE B 2 173 ? 45.162 5.702 -56.684 1.00 20.44 173 PHE H CA 1
ATOM 1356 C C . PHE B 2 173 ? 45.224 6.849 -55.692 1.00 20.19 173 PHE H C 1
ATOM 1357 O O . PHE B 2 173 ? 44.293 7.034 -54.898 1.00 19.45 173 PHE H O 1
ATOM 1365 N N . PRO B 2 174 ? 46.307 7.649 -55.742 1.00 19.50 174 PRO H N 1
ATOM 1366 C CA . PRO B 2 174 ? 46.344 8.854 -54.904 1.00 18.57 174 PRO H CA 1
ATOM 1367 C C . PRO B 2 174 ? 45.190 9.789 -55.143 1.00 19.14 174 PRO H C 1
ATOM 1368 O O . PRO B 2 174 ? 44.808 10.018 -56.284 1.00 19.54 174 PRO H O 1
ATOM 1372 N N . ALA B 2 175 ? 44.689 10.359 -54.064 1.00 18.84 175 ALA H N 1
ATOM 1373 C CA . ALA B 2 175 ? 43.616 11.348 -54.113 1.00 21.64 175 ALA H CA 1
ATOM 1374 C C . ALA B 2 175 ? 44.050 12.607 -54.814 1.00 23.19 175 ALA H C 1
ATOM 1375 O O . ALA B 2 175 ? 45.226 13.010 -54.744 1.00 22.77 175 ALA H O 1
ATOM 1377 N N . VAL B 2 176 ? 43.122 13.195 -55.547 1.00 24.85 176 VAL H N 1
ATOM 1378 C CA . VAL B 2 176 ? 43.368 14.463 -56.202 1.00 25.63 176 VAL H CA 1
ATOM 1379 C C . VAL B 2 176 ? 42.396 15.498 -55.637 1.00 25.14 176 VAL H C 1
ATOM 1380 O O . VAL B 2 176 ? 41.229 15.181 -55.382 1.00 19.60 176 VAL H O 1
ATOM 1384 N N . LEU B 2 177 ? 42.894 16.719 -55.434 1.00 26.57 177 LEU H N 1
ATOM 1385 C CA . LEU B 2 177 ? 42.128 17.813 -54.814 1.00 28.77 177 LEU H CA 1
ATOM 1386 C C . LEU B 2 177 ? 41.592 18.706 -55.894 1.00 33.08 177 LEU H C 1
ATOM 1387 O O . LEU B 2 177 ? 42.356 19.253 -56.669 1.00 36.05 177 LEU H O 1
ATOM 1392 N N . GLN B 2 178 ? 40.282 18.867 -55.937 1.00 40.75 178 GLN H N 1
ATOM 1393 C CA . GLN B 2 178 ? 39.603 19.772 -56.874 1.00 43.45 178 GLN H CA 1
ATOM 1394 C C . GLN B 2 178 ? 38.573 20.551 -56.079 1.00 45.67 178 GLN H C 1
ATOM 1395 O O . GLN B 2 178 ? 37.674 19.948 -55.489 1.00 45.42 178 GLN H O 1
ATOM 1401 N N . SER B 2 179 ? 38.711 21.880 -56.041 1.00 49.39 179 SER H N 1
ATOM 1402 C CA . SER B 2 179 ? 37.718 22.769 -55.402 1.00 48.21 179 SER H CA 1
ATOM 1403 C C . SER B 2 179 ? 37.467 22.378 -53.947 1.00 45.00 179 SER H C 1
ATOM 1404 O O . SER B 2 179 ? 36.322 22.176 -53.540 1.00 44.91 179 SER H O 1
ATOM 1407 N N . ASP B 2 180 ? 38.546 22.240 -53.180 1.00 40.49 180 ASP H N 1
ATOM 1408 C CA . ASP B 2 180 ? 38.486 21.866 -51.755 1.00 40.06 180 ASP H CA 1
ATOM 1409 C C . ASP B 2 180 ? 37.881 20.495 -51.403 1.00 34.15 180 ASP H C 1
ATOM 1410 O O . ASP B 2 180 ? 37.576 20.242 -50.241 1.00 34.87 180 ASP H O 1
ATOM 1415 N N . LEU B 2 181 ? 37.767 19.598 -52.388 1.00 30.67 181 LEU H N 1
ATOM 1416 C CA . LEU B 2 181 ? 37.268 18.236 -52.189 1.00 28.56 181 LEU H CA 1
ATOM 1417 C C . LEU B 2 181 ? 38.167 17.221 -52.903 1.00 27.13 181 LEU H C 1
ATOM 1418 O O . LEU B 2 181 ? 38.677 17.492 -53.994 1.00 25.85 181 LEU H O 1
ATOM 1423 N N . TYR B 2 182 ? 38.362 16.070 -52.263 1.00 24.24 182 TYR H N 1
ATOM 1424 C CA . TYR B 2 182 ? 39.240 15.039 -52.749 1.00 23.70 182 TYR H CA 1
ATOM 1425 C C . TYR B 2 182 ? 38.406 13.990 -53.469 1.00 22.48 182 TYR H C 1
ATOM 1426 O O . TYR B 2 182 ? 37.245 13.747 -53.122 1.00 22.34 182 TYR H O 1
ATOM 1435 N N . THR B 2 183 ? 39.032 13.347 -54.446 1.00 21.39 183 THR H N 1
ATOM 1436 C CA . THR B 2 183 ? 38.477 12.185 -55.103 1.00 20.98 183 THR H CA 1
ATOM 1437 C C . THR B 2 183 ? 39.583 11.173 -55.328 1.00 20.88 183 THR H C 1
ATOM 1438 O O . THR B 2 183 ? 40.695 11.533 -55.678 1.00 20.50 183 THR H O 1
ATOM 1442 N N . LEU B 2 184 ? 39.266 9.911 -55.097 1.00 20.23 184 LEU H N 1
ATOM 1443 C CA . LEU B 2 184 ? 40.136 8.814 -55.482 1.00 20.20 184 LEU H CA 1
ATOM 1444 C C . LEU B 2 184 ? 39.341 7.642 -56.000 1.00 20.16 184 LEU H C 1
ATOM 1445 O O . LEU B 2 184 ? 38.150 7.523 -55.758 1.00 20.54 184 LEU H O 1
ATOM 1450 N N . SER B 2 185 ? 40.025 6.740 -56.673 1.00 20.41 185 SER H N 1
ATOM 1451 C CA . SER B 2 185 ? 39.438 5.461 -57.074 1.00 19.67 185 SER H CA 1
ATOM 1452 C C . SER B 2 185 ? 40.360 4.306 -56.698 1.00 19.81 185 SER H C 1
ATOM 1453 O O . SER B 2 185 ? 41.559 4.483 -56.494 1.00 19.66 185 SER H O 1
ATOM 1458 N N . SER B 2 186 ? 39.780 3.132 -56.606 1.00 20.25 186 SER H N 1
ATOM 1459 C CA . SER B 2 186 ? 40.529 1.896 -56.387 1.00 21.33 186 SER H CA 1
ATOM 1460 C C . SER B 2 186 ? 40.114 0.886 -57.435 1.00 22.66 186 SER H C 1
ATOM 1461 O O . SER B 2 186 ? 38.897 0.730 -57.707 1.00 19.99 186 SER H O 1
ATOM 1464 N N . SER B 2 187 ? 41.101 0.205 -58.030 1.00 24.67 187 SER H N 1
ATOM 1465 C CA . SER B 2 187 ? 40.823 -0.900 -58.947 1.00 24.62 187 SER H CA 1
ATOM 1466 C C . SER B 2 187 ? 41.194 -2.266 -58.405 1.00 25.51 187 SER H C 1
ATOM 1467 O O . SER B 2 187 ? 42.122 -2.396 -57.620 1.00 25.06 187 SER H O 1
ATOM 1470 N N . VAL B 2 188 ? 40.416 -3.286 -58.784 1.00 23.97 188 VAL H N 1
ATOM 1471 C CA . VAL B 2 188 ? 40.711 -4.676 -58.406 1.00 24.11 188 VAL H CA 1
ATOM 1472 C C . VAL B 2 188 ? 40.440 -5.590 -59.628 1.00 25.41 188 VAL H C 1
ATOM 1473 O O . VAL B 2 188 ? 39.481 -5.383 -60.387 1.00 23.79 188 VAL H O 1
ATOM 1477 N N . THR B 2 189 ? 41.317 -6.559 -59.829 1.00 25.22 189 THR H N 1
ATOM 1478 C CA . THR B 2 189 ? 41.264 -7.440 -60.990 1.00 27.77 189 THR H CA 1
ATOM 1479 C C . THR B 2 189 ? 41.155 -8.863 -60.484 1.00 29.74 189 THR H C 1
ATOM 1480 O O . THR B 2 189 ? 42.013 -9.311 -59.738 1.00 29.75 189 THR H O 1
ATOM 1484 N N . VAL B 2 190 ? 40.093 -9.554 -60.895 1.00 31.67 190 VAL H N 1
ATOM 1485 C CA . VAL B 2 190 ? 39.845 -10.942 -60.513 1.00 31.98 190 VAL H CA 1
ATOM 1486 C C . VAL B 2 190 ? 39.655 -11.794 -61.766 1.00 33.64 190 VAL H C 1
ATOM 1487 O O . VAL B 2 190 ? 39.384 -11.236 -62.861 1.00 33.75 190 VAL H O 1
ATOM 1491 N N . PRO B 2 191 ? 39.814 -13.135 -61.635 1.00 33.90 191 PRO H N 1
ATOM 1492 C CA . PRO B 2 191 ? 39.510 -14.019 -62.784 1.00 34.69 191 PRO H CA 1
ATOM 1493 C C . PRO B 2 191 ? 38.069 -13.807 -63.220 1.00 35.74 191 PRO H C 1
ATOM 1494 O O . PRO B 2 191 ? 37.188 -13.715 -62.357 1.00 36.16 191 PRO H O 1
ATOM 1498 N N . SER B 2 192 ? 37.836 -13.672 -64.525 1.00 37.32 192 SER H N 1
ATOM 1499 C CA . SER B 2 192 ? 36.480 -13.367 -65.021 1.00 40.69 192 SER H CA 1
ATOM 1500 C C . SER B 2 192 ? 35.456 -14.503 -64.770 1.00 44.73 192 SER H C 1
ATOM 1501 O O . SER B 2 192 ? 34.252 -14.265 -64.849 1.00 41.40 192 SER H O 1
ATOM 1504 N N . SER B 2 193 ? 35.936 -15.710 -64.433 1.00 51.19 193 SER H N 1
ATOM 1505 C CA . SER B 2 19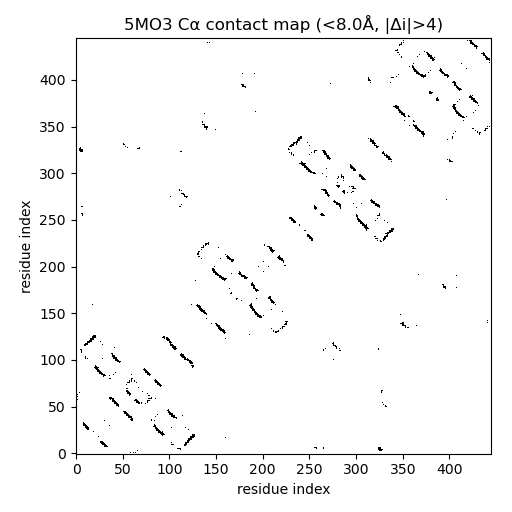3 ? 35.067 -16.788 -63.936 1.00 54.27 193 SER H CA 1
ATOM 1506 C C . SER B 2 193 ? 34.524 -16.506 -62.527 1.00 52.08 193 SER H C 1
ATOM 1507 O O . SER B 2 193 ? 33.368 -16.778 -62.254 1.00 59.92 193 SER H O 1
ATOM 1510 N N . THR B 2 194 ? 35.357 -15.963 -61.644 1.00 51.69 194 THR H N 1
ATOM 1511 C CA . THR B 2 194 ? 34.955 -15.677 -60.249 1.00 48.46 194 THR H CA 1
ATOM 1512 C C . THR B 2 194 ? 33.916 -14.539 -60.034 1.00 44.61 194 THR H C 1
ATOM 1513 O O . THR B 2 194 ? 33.297 -14.471 -58.979 1.00 41.85 194 THR H O 1
ATOM 1517 N N . TRP B 2 195 ? 33.748 -13.641 -61.000 1.00 43.57 195 TRP H N 1
ATOM 1518 C CA . TRP B 2 195 ? 32.793 -12.542 -60.853 1.00 40.77 195 TRP H CA 1
ATOM 1519 C C . TRP B 2 195 ? 31.855 -12.569 -62.053 1.00 41.00 195 TRP H C 1
ATOM 1520 O O . TRP B 2 195 ? 32.323 -12.718 -63.170 1.00 44.74 195 TRP H O 1
ATOM 1531 N N . PRO B 2 196 ? 30.538 -12.443 -61.857 1.00 39.41 196 PRO H N 1
ATOM 1532 C CA . PRO B 2 196 ? 29.884 -12.110 -60.581 1.00 39.02 196 PRO H CA 1
ATOM 1533 C C . PRO B 2 196 ? 29.480 -13.264 -59.656 1.00 39.58 196 PRO H C 1
ATOM 1534 O O . PRO B 2 196 ? 28.863 -13.001 -58.609 1.00 35.06 196 PRO H O 1
ATOM 1538 N N . SER B 2 197 ? 29.829 -14.507 -60.003 1.00 37.18 197 SER H N 1
ATOM 1539 C CA . SER B 2 197 ? 29.406 -15.661 -59.187 1.00 40.52 197 SER H CA 1
ATOM 1540 C C . SER B 2 197 ? 29.863 -15.559 -57.717 1.00 41.04 197 SER H C 1
ATOM 1541 O O . SER B 2 197 ? 29.085 -15.858 -56.810 1.00 39.59 197 SER H O 1
ATOM 1544 N N . GLU B 2 198 ? 31.100 -15.111 -57.490 1.00 41.88 198 GLU H N 1
ATOM 1545 C CA . GLU B 2 198 ? 31.581 -14.729 -56.142 1.00 42.97 198 GLU H CA 1
ATOM 1546 C C . GLU B 2 198 ? 31.585 -13.203 -56.015 1.00 40.07 198 GLU H C 1
ATOM 1547 O O . GLU B 2 198 ? 31.987 -12.506 -56.944 1.00 38.85 198 GLU H O 1
ATOM 1553 N N . THR B 2 199 ? 31.145 -12.705 -54.863 1.00 39.37 199 THR H N 1
ATOM 1554 C CA . THR B 2 199 ? 30.929 -11.283 -54.667 1.00 39.93 199 THR H CA 1
ATOM 1555 C C . THR B 2 199 ? 32.250 -10.526 -54.435 1.00 38.16 199 THR H C 1
ATOM 1556 O O . THR B 2 199 ? 33.178 -11.042 -53.785 1.00 34.20 199 THR H O 1
ATOM 1560 N N . VAL B 2 200 ? 32.304 -9.309 -54.985 1.00 34.04 200 VAL H N 1
ATOM 1561 C CA . VAL B 2 200 ? 33.406 -8.368 -54.771 1.00 30.51 200 VAL H CA 1
ATOM 1562 C C . VAL B 2 200 ? 32.817 -7.068 -54.224 1.00 29.63 200 VAL H C 1
ATOM 1563 O O . VAL B 2 200 ? 31.873 -6.510 -54.810 1.00 29.66 200 VAL H O 1
ATOM 1567 N N . THR B 2 201 ? 33.386 -6.602 -53.119 1.00 30.41 201 THR H N 1
ATOM 1568 C CA . THR B 2 201 ? 32.874 -5.475 -52.335 1.00 30.28 201 THR H CA 1
ATOM 1569 C C . THR B 2 201 ? 34.058 -4.590 -51.927 1.00 28.88 201 THR H C 1
ATOM 1570 O O . THR B 2 201 ? 35.036 -5.107 -51.400 1.00 26.67 201 THR H O 1
ATOM 1574 N N . CYS B 2 202 ? 33.972 -3.275 -52.149 1.00 27.60 202 CYS H N 1
ATOM 1575 C CA . CYS B 2 202 ? 35.020 -2.361 -51.637 1.00 26.84 202 CYS H CA 1
ATOM 1576 C C . CYS B 2 202 ? 34.526 -1.844 -50.295 1.00 28.86 202 CYS H C 1
ATOM 1577 O O . CYS B 2 202 ? 33.337 -1.555 -50.120 1.00 29.34 202 CYS H O 1
ATOM 1580 N N . ASN B 2 203 ? 35.434 -1.760 -49.337 1.00 26.26 203 ASN H N 1
ATOM 1581 C CA . ASN B 2 203 ? 35.135 -1.269 -48.010 1.00 25.86 203 ASN H CA 1
ATOM 1582 C C . ASN B 2 203 ? 35.884 0.049 -47.917 1.00 24.74 203 ASN H C 1
ATOM 1583 O O . ASN B 2 203 ? 37.096 0.053 -47.948 1.00 22.13 203 ASN H O 1
ATOM 1588 N N . VAL B 2 204 ? 35.144 1.153 -47.823 1.00 22.78 204 VAL H N 1
ATOM 1589 C CA . VAL B 2 204 ? 35.703 2.486 -47.814 1.00 23.97 204 VAL H CA 1
ATOM 1590 C C . VAL B 2 204 ? 35.569 3.044 -46.413 1.00 24.03 204 VAL H C 1
ATOM 1591 O O . VAL B 2 204 ? 34.519 2.922 -45.799 1.00 24.41 204 VAL H O 1
ATOM 1595 N N . ALA B 2 205 ? 36.627 3.666 -45.908 1.00 22.81 205 ALA H N 1
ATOM 1596 C CA . ALA B 2 205 ? 36.536 4.350 -44.613 1.00 22.77 205 ALA H CA 1
ATOM 1597 C C . ALA B 2 205 ? 37.090 5.748 -44.729 1.00 22.23 205 ALA H C 1
ATOM 1598 O O . ALA B 2 205 ? 38.149 5.905 -45.312 1.00 23.12 205 ALA H O 1
ATOM 1600 N N . HIS B 2 206 ? 36.355 6.743 -44.207 1.00 22.07 206 HIS H N 1
ATOM 1601 C CA . HIS B 2 206 ? 36.809 8.143 -44.073 1.00 22.85 206 HIS H CA 1
ATOM 1602 C C . HIS B 2 206 ? 36.602 8.468 -42.607 1.00 24.05 206 HIS H C 1
ATOM 1603 O O . HIS B 2 206 ? 35.512 8.893 -42.203 1.00 22.78 206 HIS H O 1
ATOM 1610 N N . PRO B 2 207 ? 37.640 8.200 -41.789 1.00 24.43 207 PRO H N 1
ATOM 1611 C CA . PRO B 2 207 ? 37.504 8.355 -40.335 1.00 24.86 207 PRO H CA 1
ATOM 1612 C C . PRO B 2 207 ? 37.058 9.734 -39.854 1.00 25.45 207 PRO H C 1
ATOM 1613 O O . PRO B 2 207 ? 36.276 9.797 -38.912 1.00 26.14 207 PRO H O 1
ATOM 1617 N N . ALA B 2 208 ? 37.470 10.806 -40.532 1.00 26.10 208 ALA H N 1
ATOM 1618 C CA . ALA B 2 208 ? 37.118 12.185 -40.149 1.00 28.14 208 ALA H CA 1
ATOM 1619 C C . ALA B 2 208 ? 35.614 12.493 -40.135 1.00 29.59 208 ALA H C 1
ATOM 1620 O O . ALA B 2 208 ? 35.170 13.401 -39.426 1.00 29.42 208 ALA H O 1
ATOM 1622 N N . SER B 2 209 ? 34.844 11.766 -40.936 1.00 27.50 209 SER H N 1
ATOM 1623 C CA . SER B 2 209 ? 33.392 11.960 -41.028 1.00 28.98 209 SER H CA 1
ATOM 1624 C C . SER B 2 209 ? 32.629 10.736 -40.517 1.00 29.54 209 SER H C 1
ATOM 1625 O O . SER B 2 209 ? 31.435 10.624 -40.751 1.00 29.68 209 SER H O 1
ATOM 1628 N N . SER B 2 210 ? 33.338 9.849 -39.814 1.00 31.07 210 SER H N 1
ATOM 1629 C CA . SER B 2 210 ? 32.866 8.527 -39.392 1.00 35.28 210 SER H CA 1
ATOM 1630 C C . SER B 2 210 ? 32.198 7.658 -40.469 1.00 33.64 210 SER H C 1
ATOM 1631 O O . SER B 2 210 ? 31.254 6.927 -40.198 1.00 32.02 210 SER H O 1
ATOM 1634 N N . THR B 2 211 ? 32.724 7.709 -41.683 1.00 33.60 211 THR H N 1
ATOM 1635 C CA . THR B 2 211 ? 32.136 6.963 -42.788 1.00 32.14 211 THR H CA 1
ATOM 1636 C C . THR B 2 211 ? 32.812 5.609 -42.860 1.00 30.81 211 THR H C 1
ATOM 1637 O O . THR B 2 211 ? 34.037 5.527 -42.880 1.00 29.19 211 THR H O 1
ATOM 1641 N N . LYS B 2 212 ? 31.997 4.560 -42.859 1.00 31.48 212 LYS H N 1
ATOM 1642 C CA . LYS B 2 212 ? 32.403 3.194 -43.158 1.00 34.28 212 LYS H CA 1
ATOM 1643 C C . LYS B 2 212 ? 31.355 2.622 -44.086 1.00 33.16 212 LYS H C 1
ATOM 1644 O O . LYS B 2 212 ? 30.268 2.275 -43.642 1.00 38.34 212 LYS H O 1
ATOM 1650 N N . VAL B 2 213 ? 31.694 2.520 -45.361 1.00 30.86 213 VAL H N 1
ATOM 1651 C CA . VAL B 2 213 ? 30.782 2.062 -46.394 1.00 32.03 213 VAL H CA 1
ATOM 1652 C C . VAL B 2 213 ? 31.335 0.805 -47.060 1.00 30.25 213 VAL H C 1
ATOM 1653 O O . VAL B 2 213 ? 32.528 0.692 -47.290 1.00 30.31 213 VAL H O 1
ATOM 1657 N N . ASP B 2 214 ? 30.433 -0.103 -47.394 1.00 29.36 214 ASP H N 1
ATOM 1658 C CA . ASP B 2 214 ? 30.709 -1.274 -48.207 1.00 31.02 214 ASP H CA 1
ATOM 1659 C C . ASP B 2 214 ? 29.923 -1.125 -49.475 1.00 33.36 214 ASP H C 1
ATOM 1660 O O . ASP B 2 214 ? 28.706 -0.969 -49.399 1.00 37.30 214 ASP H O 1
ATOM 1665 N N . LYS B 2 215 ? 30.583 -1.154 -50.636 1.00 32.30 215 LYS H N 1
ATOM 1666 C CA . LYS B 2 215 ? 29.878 -1.084 -51.914 1.00 31.00 215 LYS H CA 1
ATOM 1667 C C . LYS B 2 215 ? 30.060 -2.374 -52.684 1.00 30.83 215 LYS H C 1
ATOM 1668 O O . LYS B 2 215 ? 31.155 -2.680 -53.152 1.00 29.37 215 LYS H O 1
ATOM 1674 N N . LYS B 2 216 ? 28.984 -3.146 -52.813 1.00 29.33 216 LYS H N 1
ATOM 1675 C CA . LYS B 2 216 ? 29.050 -4.383 -53.580 1.00 32.03 216 LYS H CA 1
ATOM 1676 C C . LYS B 2 216 ? 29.049 -4.021 -55.067 1.00 30.49 216 LYS H C 1
ATOM 1677 O O . LYS B 2 216 ? 28.264 -3.162 -55.518 1.00 30.14 216 LYS H O 1
ATOM 1683 N N . ILE B 2 217 ? 29.929 -4.666 -55.819 1.00 27.11 217 ILE H N 1
ATOM 1684 C CA . ILE B 2 217 ? 29.993 -4.485 -57.258 1.00 30.02 217 ILE H CA 1
ATOM 1685 C C . ILE B 2 217 ? 29.058 -5.533 -57.890 1.00 33.29 217 ILE H C 1
ATOM 1686 O O . ILE B 2 217 ? 29.325 -6.738 -57.859 1.00 33.97 217 ILE H O 1
ATOM 1691 N N . VAL B 2 218 ? 27.973 -5.041 -58.475 1.00 36.72 218 VAL H N 1
ATOM 1692 C CA . VAL B 2 218 ? 26.973 -5.876 -59.135 1.00 37.51 218 VAL H CA 1
ATOM 1693 C C . VAL B 2 218 ? 27.062 -5.661 -60.647 1.00 39.12 218 VAL H C 1
ATOM 1694 O O . VAL B 2 218 ? 27.340 -4.545 -61.103 1.00 36.71 218 VAL H O 1
ATOM 1698 N N . PRO B 2 219 ? 26.821 -6.727 -61.440 1.00 40.39 219 PRO H N 1
ATOM 1699 C CA . PRO B 2 219 ? 26.893 -6.582 -62.890 1.00 40.28 219 PRO H CA 1
ATOM 1700 C C . PRO B 2 219 ? 25.765 -5.682 -63.404 1.00 44.82 219 PRO H C 1
ATOM 1701 O O . PRO B 2 219 ? 24.684 -5.684 -6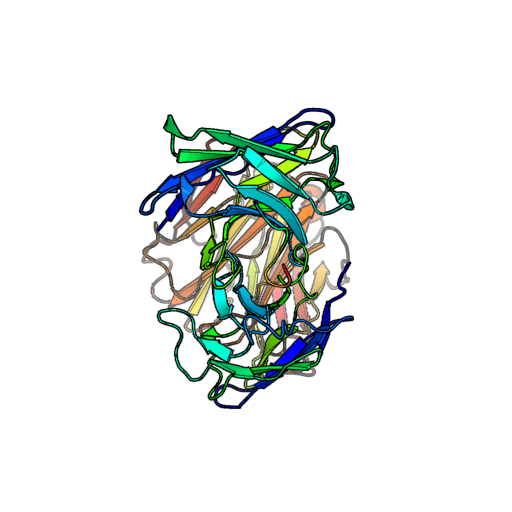2.822 1.00 50.05 219 PRO H O 1
ATOM 1705 N N . ARG B 2 220 ? 26.013 -4.922 -64.468 1.00 45.01 220 ARG H N 1
ATOM 1706 C CA . ARG B 2 220 ? 25.021 -3.944 -64.954 1.00 49.61 220 ARG H CA 1
ATOM 1707 C C . ARG B 2 220 ? 23.850 -4.611 -65.731 1.00 56.96 220 ARG H C 1
ATOM 1708 O O . ARG B 2 220 ? 23.908 -5.808 -66.040 1.00 55.04 220 ARG H O 1
ATOM 1716 N N . ASP B 2 221 ? 22.808 -3.822 -66.036 1.00 69.77 221 ASP H N 1
ATOM 1717 C CA . ASP B 2 221 ? 21.470 -4.320 -66.458 1.00 75.50 221 ASP H CA 1
ATOM 1718 C C . ASP B 2 221 ? 20.859 -5.160 -65.330 1.00 78.89 221 ASP H C 1
ATOM 1719 O O . ASP B 2 221 ? 19.813 -5.789 -65.492 1.00 81.71 221 ASP H O 1
ATOM 1724 N N . ASP C 3 1 ? 75.614 27.159 -41.417 1.00 48.90 1 ASP L N 1
ATOM 1725 C CA . ASP C 3 1 ? 74.675 26.015 -41.666 1.00 46.57 1 ASP L CA 1
ATOM 1726 C C . ASP C 3 1 ? 75.154 25.191 -42.851 1.00 42.49 1 ASP L C 1
ATOM 1727 O O . ASP C 3 1 ? 75.610 25.744 -43.854 1.00 43.99 1 ASP L O 1
ATOM 1732 N N . ILE C 3 2 ? 75.044 23.871 -42.743 1.00 35.62 2 ILE L N 1
ATOM 1733 C CA . ILE C 3 2 ? 75.650 22.990 -43.724 1.00 31.77 2 ILE L CA 1
ATOM 1734 C C . ILE C 3 2 ? 74.629 22.614 -44.797 1.00 31.17 2 ILE L C 1
ATOM 1735 O O . ILE C 3 2 ? 73.502 22.217 -44.486 1.00 30.36 2 ILE L O 1
ATOM 1740 N N . VAL C 3 3 ? 75.047 22.766 -46.054 1.00 28.90 3 VAL L N 1
ATOM 1741 C CA . VAL C 3 3 ? 74.215 22.497 -47.223 1.00 30.26 3 VAL L CA 1
ATOM 1742 C C . VAL C 3 3 ? 74.606 21.130 -47.746 1.00 26.39 3 VAL L C 1
ATOM 1743 O O . VAL C 3 3 ? 75.787 20.816 -47.895 1.00 25.27 3 VAL L O 1
ATOM 1747 N N . MET C 3 4 ? 73.606 20.317 -48.020 1.00 25.40 4 MET L N 1
ATOM 1748 C CA . MET C 3 4 ? 73.837 18.956 -48.470 1.00 26.11 4 MET L CA 1
ATOM 1749 C C . MET C 3 4 ? 73.323 18.836 -49.878 1.00 25.68 4 MET L C 1
ATOM 1750 O O . MET C 3 4 ? 72.191 19.218 -50.117 1.00 27.10 4 MET L O 1
ATOM 1755 N N . SER C 3 5 ? 74.136 18.285 -50.789 1.00 23.50 5 SER L N 1
ATOM 1756 C CA . SER C 3 5 ? 73.768 18.210 -52.198 1.00 24.95 5 SER L CA 1
ATOM 1757 C C . SER C 3 5 ? 73.836 16.762 -52.636 1.00 22.39 5 SER L C 1
ATOM 1758 O O . SER C 3 5 ? 74.878 16.129 -52.537 1.00 23.68 5 SER L O 1
ATOM 1761 N N . GLN C 3 6 ? 72.705 16.259 -53.121 1.00 21.37 6 GLN L N 1
ATOM 1762 C CA . GLN C 3 6 ? 72.595 14.922 -53.612 1.00 21.60 6 GLN L CA 1
ATOM 1763 C C . GLN C 3 6 ? 72.452 14.930 -55.129 1.00 22.53 6 GLN L C 1
ATOM 1764 O O . GLN C 3 6 ? 71.806 15.809 -55.697 1.00 21.24 6 GLN L O 1
ATOM 1770 N N . SER C 3 7 ? 73.082 13.936 -55.742 1.00 23.14 7 SER L N 1
ATOM 1771 C CA . SER C 3 7 ? 72.984 13.731 -57.176 1.00 25.37 7 SER L CA 1
ATOM 1772 C C . SER C 3 7 ? 73.157 12.239 -57.469 1.00 23.91 7 SER L C 1
ATOM 1773 O O . SER C 3 7 ? 73.864 11.533 -56.724 1.00 24.04 7 SER L O 1
ATOM 1776 N N . PRO C 3 8 ? 72.512 11.737 -58.522 1.00 23.48 8 PRO L N 1
ATOM 1777 C CA . PRO C 3 8 ? 71.556 12.507 -59.354 1.00 25.45 8 PRO L CA 1
ATOM 1778 C C . PRO C 3 8 ? 70.237 12.681 -58.612 1.00 24.99 8 PRO L C 1
ATOM 1779 O O . PRO C 3 8 ? 70.043 12.070 -57.557 1.00 26.83 8 PRO L O 1
ATOM 1783 N N . SER C 3 9 ? 69.339 13.515 -59.122 1.00 23.32 9 SER L N 1
ATOM 1784 C CA . SER C 3 9 ? 68.053 13.681 -58.472 1.00 23.59 9 SER L CA 1
ATOM 1785 C C . SER C 3 9 ? 67.239 12.393 -58.576 1.00 22.50 9 SER L C 1
ATOM 1786 O O . SER C 3 9 ? 66.489 12.047 -57.674 1.00 20.14 9 SER L O 1
ATOM 1791 N N . SER C 3 10 ? 67.388 11.664 -59.673 1.00 22.86 10 SER L N 1
ATOM 1792 C CA . SER C 3 10 ? 66.779 10.358 -59.742 1.00 26.75 10 SER L CA 1
ATOM 1793 C C . SER C 3 10 ? 67.573 9.437 -60.624 1.00 26.95 10 SER L C 1
ATOM 1794 O O . SER C 3 10 ? 68.396 9.877 -61.412 1.00 27.64 10 SER L O 1
ATOM 1797 N N . LEU C 3 11 ? 67.303 8.154 -60.472 1.00 27.90 11 LEU L N 1
ATOM 1798 C CA . LEU C 3 11 ? 68.095 7.136 -61.094 1.00 31.06 11 LEU L CA 1
ATOM 1799 C C . LEU C 3 11 ? 67.188 5.976 -61.407 1.00 28.02 11 LEU L C 1
ATOM 1800 O O . LEU C 3 11 ? 66.360 5.624 -60.582 1.00 24.50 11 LEU L O 1
ATOM 1805 N N . ALA C 3 12 ? 67.360 5.376 -62.585 1.00 24.43 12 ALA L N 1
ATOM 1806 C CA . ALA C 3 12 ? 66.600 4.213 -62.998 1.00 26.01 12 ALA L CA 1
ATOM 1807 C C . ALA C 3 12 ? 67.548 3.047 -63.273 1.00 25.14 12 ALA L C 1
ATOM 1808 O O . ALA C 3 12 ? 68.455 3.180 -64.073 1.00 26.42 12 ALA L O 1
ATOM 1810 N N . VAL C 3 13 ? 67.385 1.929 -62.575 1.00 24.54 13 VAL L N 1
ATOM 1811 C CA . VAL C 3 13 ? 68.207 0.747 -62.805 1.00 25.82 13 VAL L CA 1
ATOM 1812 C C . VAL C 3 13 ? 67.361 -0.534 -62.836 1.00 25.45 13 VAL L C 1
ATOM 1813 O O . VAL C 3 13 ? 66.267 -0.567 -62.294 1.00 23.10 13 VAL L O 1
ATOM 1817 N N . SER C 3 14 ? 67.871 -1.563 -63.526 1.00 24.28 14 SER L N 1
ATOM 1818 C CA . SER C 3 14 ? 67.224 -2.856 -63.637 1.00 25.01 14 SER L CA 1
ATOM 1819 C C . SER C 3 14 ? 67.491 -3.666 -62.366 1.00 23.61 14 SER L C 1
ATOM 1820 O O . SER C 3 14 ? 68.564 -3.552 -61.750 1.00 24.64 14 SER L O 1
ATOM 1823 N N . ALA C 3 15 ? 66.528 -4.498 -61.991 1.00 23.17 15 ALA L N 1
ATOM 1824 C CA . ALA C 3 15 ? 66.715 -5.450 -60.900 1.00 23.26 15 ALA L CA 1
ATOM 1825 C C . ALA C 3 15 ? 68.006 -6.267 -61.091 1.00 23.36 15 ALA L C 1
ATOM 1826 O O . ALA C 3 15 ? 68.304 -6.703 -62.190 1.00 21.38 15 ALA L O 1
ATOM 1828 N N . GLY C 3 16 ? 68.810 -6.385 -60.034 1.00 24.36 16 GLY L N 1
ATOM 1829 C CA . GLY C 3 16 ? 70.086 -7.095 -60.092 1.00 24.90 16 GLY L CA 1
ATOM 1830 C C . GLY C 3 16 ? 71.332 -6.248 -60.335 1.00 27.46 16 GLY L C 1
ATOM 1831 O O . GLY C 3 16 ? 72.442 -6.709 -60.051 1.00 30.82 16 GLY L O 1
ATOM 1832 N N . GLU C 3 17 ? 71.173 -5.019 -60.839 1.00 29.35 17 GLU L N 1
ATOM 1833 C CA . GLU C 3 17 ? 72.289 -4.108 -61.115 1.00 29.02 17 GLU L CA 1
ATOM 1834 C C . GLU C 3 17 ? 72.684 -3.357 -59.839 1.00 29.21 17 GLU L C 1
ATOM 1835 O O . GLU C 3 17 ? 71.967 -3.406 -58.817 1.00 28.04 17 GLU L O 1
ATOM 1841 N N . LYS C 3 18 ? 73.823 -2.676 -59.923 1.00 27.04 18 LYS L N 1
ATOM 1842 C CA . LYS C 3 18 ? 74.400 -1.922 -58.806 1.00 27.68 18 LYS L CA 1
ATOM 1843 C C . LYS C 3 18 ? 74.017 -0.471 -59.014 1.00 26.38 18 LYS L C 1
ATOM 1844 O O . LYS C 3 18 ? 74.078 0.004 -60.131 1.00 27.10 18 LYS L O 1
ATOM 1850 N N . VAL C 3 19 ? 73.600 0.244 -57.976 1.00 25.42 19 VAL L N 1
ATOM 1851 C CA . VAL C 3 19 ? 73.382 1.681 -58.146 1.00 25.32 19 VAL L CA 1
ATOM 1852 C C . VAL C 3 19 ? 74.311 2.412 -57.195 1.00 24.52 19 VAL L C 1
ATOM 1853 O O . VAL C 3 19 ? 74.693 1.856 -56.158 1.00 22.93 19 VAL L O 1
ATOM 1857 N N . THR C 3 20 ? 74.710 3.617 -57.598 1.00 23.24 20 THR L N 1
ATOM 1858 C CA . THR C 3 20 ? 75.593 4.479 -56.842 1.00 23.14 20 THR L CA 1
ATOM 1859 C C . THR C 3 20 ? 74.976 5.879 -56.822 1.00 22.51 20 THR L C 1
ATOM 1860 O O . THR C 3 20 ? 74.390 6.326 -57.828 1.00 20.33 20 THR L O 1
ATOM 1864 N N . MET C 3 21 ? 75.064 6.570 -55.683 1.00 20.33 21 MET L N 1
ATOM 1865 C CA . MET C 3 21 ? 74.536 7.925 -55.580 1.00 20.51 21 MET L CA 1
ATOM 1866 C C . MET C 3 21 ? 75.431 8.740 -54.684 1.00 19.57 21 MET L C 1
ATOM 1867 O O . MET C 3 21 ? 76.127 8.181 -53.847 1.00 19.29 21 MET L O 1
ATOM 1872 N N . SER C 3 22 ? 75.437 10.049 -54.903 1.00 18.05 22 SER L N 1
ATOM 1873 C CA . SER C 3 22 ? 76.399 10.946 -54.306 1.00 19.65 22 SER L CA 1
ATOM 1874 C C . SER C 3 22 ? 75.744 11.917 -53.330 1.00 18.62 22 SER L C 1
ATOM 1875 O O . SER C 3 22 ? 74.641 12.408 -53.550 1.00 20.81 22 SER L O 1
ATOM 1878 N N . CYS C 3 23 ? 76.467 12.227 -52.271 1.00 19.71 23 CYS L N 1
ATOM 1879 C CA . CYS C 3 23 ? 76.057 13.223 -51.289 1.00 20.32 23 CYS L CA 1
ATOM 1880 C C . CYS C 3 23 ? 77.294 14.041 -50.925 1.00 20.66 23 CYS L C 1
ATOM 1881 O O . CYS C 3 23 ? 78.339 13.454 -50.562 1.00 21.32 23 CYS L O 1
ATOM 1884 N N . LYS C 3 24 ? 77.171 15.364 -51.063 1.00 21.29 24 LYS L N 1
ATOM 1885 C CA . LYS C 3 24 ? 78.246 16.314 -50.768 1.00 24.01 24 LYS L CA 1
ATOM 1886 C C . LYS C 3 24 ? 77.806 17.346 -49.758 1.00 23.21 24 LYS L C 1
ATOM 1887 O O . LYS C 3 24 ? 76.669 17.831 -49.786 1.00 22.94 24 LYS L O 1
ATOM 1893 N N . SER C 3 25 ? 78.717 17.702 -48.872 1.00 23.63 25 SER L N 1
ATOM 1894 C CA . SER C 3 25 ? 78.414 18.680 -47.864 1.00 23.36 25 SER L CA 1
ATOM 1895 C C . SER C 3 25 ? 79.243 19.924 -48.116 1.00 23.47 25 SER L C 1
ATOM 1896 O O . SER C 3 25 ? 80.357 19.815 -48.534 1.00 24.02 25 SER L O 1
ATOM 1899 N N . SER C 3 26 ? 78.697 21.095 -47.814 1.00 26.04 26 SER L N 1
ATOM 1900 C CA . SER C 3 26 ? 79.419 22.365 -47.930 1.00 27.57 26 SER L CA 1
ATOM 1901 C C . SER C 3 26 ? 80.617 22.526 -46.961 1.00 27.60 26 SER L C 1
ATOM 1902 O O . SER C 3 26 ? 81.430 23.430 -47.136 1.00 27.48 26 SER L O 1
ATOM 1905 N N . GLN C 3 27 ? 80.696 21.671 -45.940 1.00 29.64 27 GLN L N 1
ATOM 1906 C CA . GLN C 3 27 ? 81.770 21.664 -44.937 1.00 29.71 27 GLN L CA 1
ATOM 1907 C C . GLN C 3 27 ? 82.104 20.249 -44.523 1.00 27.88 27 GLN L C 1
ATOM 1908 O O . GLN C 3 27 ? 81.227 19.392 -44.510 1.00 24.55 27 GLN L O 1
ATOM 1914 N N . SER C 3 28 ? 83.333 20.017 -44.080 1.00 25.37 28 SER L N 1
ATOM 1915 C CA . SER C 3 28 ? 83.686 18.705 -43.575 1.00 26.65 28 SER L CA 1
ATOM 1916 C C . SER C 3 28 ? 82.762 18.250 -42.418 1.00 26.56 28 SER L C 1
ATOM 1917 O O . SER C 3 28 ? 82.492 19.010 -41.473 1.00 27.86 28 SER L O 1
ATOM 1920 N N . LEU C 3 29 ? 82.287 17.016 -42.506 1.00 25.53 29 LEU L N 1
ATOM 1921 C CA . LEU C 3 29 ? 81.527 16.343 -41.434 1.00 23.98 29 LEU L CA 1
ATOM 1922 C C . LEU C 3 29 ? 82.402 15.438 -40.538 1.00 25.79 29 LEU L C 1
ATOM 1923 O O . LEU C 3 29 ? 81.902 14.660 -39.700 1.00 23.04 29 LEU L O 1
ATOM 1928 N N . LEU C 3 30 ? 83.715 15.545 -40.693 1.00 26.58 30 LEU L N 1
ATOM 1929 C CA . LEU C 3 30 ? 84.637 14.695 -39.977 1.00 29.27 30 LEU L CA 1
ATOM 1930 C C . LEU C 3 30 ? 85.115 15.478 -38.765 1.00 30.89 30 LEU L C 1
ATOM 1931 O O . LEU C 3 30 ? 85.539 16.607 -38.882 1.00 31.29 30 LEU L O 1
ATOM 1936 N N . ASN C 3 31 ? 85.001 14.872 -37.598 1.00 34.04 31 ASN L N 1
ATOM 1937 C CA . ASN C 3 31 ? 85.550 15.460 -36.395 1.00 42.12 31 ASN L CA 1
ATOM 1938 C C . ASN C 3 31 ? 86.798 14.676 -35.989 1.00 47.92 31 ASN L C 1
ATOM 1939 O O . ASN C 3 31 ? 86.735 13.456 -35.798 1.00 47.07 31 ASN L O 1
ATOM 1944 N N . SER C 3 32 ? 87.929 15.376 -35.868 1.00 61.55 32 SER L N 1
ATOM 1945 C CA . SER C 3 32 ? 89.241 14.721 -35.656 1.00 66.23 32 SER L CA 1
ATOM 1946 C C . SER C 3 32 ? 89.384 13.989 -34.299 1.00 71.80 32 SER L C 1
ATOM 1947 O O . SER C 3 32 ? 89.956 12.893 -34.257 1.00 73.85 32 SER L O 1
ATOM 1950 N N . ARG C 3 33 ? 88.862 14.584 -33.217 1.00 74.58 33 ARG L N 1
ATOM 1951 C CA . ARG C 3 33 ? 88.898 13.974 -31.869 1.00 77.80 33 ARG L CA 1
ATOM 1952 C C . ARG C 3 33 ? 88.190 12.602 -31.823 1.00 72.33 33 ARG L C 1
ATOM 1953 O O . ARG C 3 33 ? 88.813 11.587 -31.461 1.00 68.48 33 ARG L O 1
ATOM 1961 N N . THR C 3 34 ? 86.903 12.591 -32.195 1.00 66.12 34 THR L N 1
ATOM 1962 C CA A THR C 3 34 ? 86.081 11.363 -32.270 0.50 63.12 34 THR L CA 1
ATOM 1963 C CA B THR C 3 34 ? 86.121 11.339 -32.237 0.50 63.82 34 THR L CA 1
ATOM 1964 C C . THR C 3 34 ? 86.450 10.464 -33.470 1.00 61.37 34 THR L C 1
ATOM 1965 O O . THR C 3 34 ? 86.247 9.238 -33.431 1.00 58.87 34 THR L O 1
ATOM 1972 N N . ARG C 3 35 ? 86.977 11.082 -34.539 1.00 53.23 35 ARG L N 1
ATOM 1973 C CA . ARG C 3 35 ? 87.408 10.376 -35.757 1.00 49.77 35 ARG L CA 1
ATOM 1974 C C . ARG C 3 35 ? 86.224 9.833 -36.593 1.00 40.55 35 ARG L C 1
ATOM 1975 O O . ARG C 3 35 ? 86.403 8.879 -37.345 1.00 38.79 35 ARG L O 1
ATOM 1983 N N . LYS C 3 36 ? 85.033 10.434 -36.463 1.00 35.11 36 LYS L N 1
ATOM 1984 C CA . LYS C 3 36 ? 83.823 9.974 -37.175 1.00 33.31 36 LYS L CA 1
ATOM 1985 C C . LYS C 3 36 ? 83.301 11.065 -38.102 1.00 28.35 36 LYS L C 1
ATOM 1986 O O . LYS C 3 36 ? 83.404 12.251 -37.819 1.00 25.92 36 LYS L O 1
ATOM 1992 N N . ASN C 3 37 ? 82.702 10.640 -39.205 1.00 26.51 37 ASN L N 1
ATOM 1993 C CA . ASN C 3 37 ? 81.893 11.534 -40.029 1.00 24.65 37 ASN L CA 1
ATOM 1994 C C . ASN C 3 37 ? 80.449 11.502 -39.537 1.00 24.25 37 ASN L C 1
ATOM 1995 O O . ASN C 3 37 ? 79.900 10.416 -39.338 1.00 23.95 37 ASN L O 1
ATOM 2000 N N . TYR C 3 38 ? 79.837 12.672 -39.337 1.00 23.43 38 TYR L N 1
ATOM 2001 C CA . TYR C 3 38 ? 78.426 12.698 -38.888 1.00 23.54 38 TYR L CA 1
ATOM 2002 C C . TYR C 3 38 ? 77.500 12.782 -40.086 1.00 22.49 38 TYR L C 1
ATOM 2003 O O . TYR C 3 38 ? 76.961 13.838 -40.425 1.00 23.10 38 TYR L O 1
ATOM 2012 N N . LEU C 3 39 ? 77.366 11.642 -40.745 1.00 20.71 39 LEU L N 1
ATOM 2013 C CA . LEU C 3 39 ? 76.638 11.572 -42.004 1.00 20.13 39 LEU L CA 1
ATOM 2014 C C . LEU C 3 39 ? 75.858 10.288 -42.047 1.00 19.01 39 LEU L C 1
ATOM 2015 O O . LEU C 3 39 ? 76.427 9.197 -41.853 1.00 19.17 39 LEU L O 1
ATOM 2020 N N . ALA C 3 40 ? 74.552 10.410 -42.293 1.00 17.26 40 ALA L N 1
ATOM 2021 C CA . ALA C 3 40 ? 73.662 9.243 -42.254 1.00 16.73 40 ALA L CA 1
ATOM 2022 C C . ALA C 3 40 ? 72.859 9.128 -43.541 1.00 16.94 40 ALA L C 1
ATOM 2023 O O . ALA C 3 40 ? 72.686 10.116 -44.251 1.00 15.14 40 ALA L O 1
ATOM 2025 N N . TRP C 3 41 ? 72.414 7.917 -43.841 1.00 16.11 41 TRP L N 1
ATOM 2026 C CA . TRP C 3 41 ? 71.562 7.676 -45.029 1.00 17.55 41 TRP L CA 1
ATOM 2027 C C . TRP C 3 41 ? 70.257 7.059 -44.578 1.00 17.12 41 TRP L C 1
ATOM 2028 O O . TRP C 3 41 ? 70.263 6.138 -43.758 1.00 16.76 41 TRP L O 1
ATOM 2039 N N . TYR C 3 42 ? 69.148 7.557 -45.135 1.00 16.70 42 TYR L N 1
ATOM 2040 C CA . TYR C 3 42 ? 67.817 7.125 -44.828 1.00 16.45 42 TYR L CA 1
ATOM 2041 C C . TYR C 3 42 ? 67.100 6.756 -46.108 1.00 17.23 42 TYR L C 1
ATOM 2042 O O . TYR C 3 42 ? 67.290 7.405 -47.121 1.00 18.70 42 TYR L O 1
ATOM 2051 N N . GLN C 3 43 ? 66.275 5.736 -46.006 1.00 17.09 43 GLN L N 1
ATOM 2052 C CA . GLN C 3 43 ? 65.461 5.225 -47.084 1.00 18.10 43 GLN L CA 1
ATOM 2053 C C . GLN C 3 43 ? 63.993 5.502 -46.742 1.00 17.16 43 GLN L C 1
ATOM 2054 O O . GLN C 3 43 ? 63.541 5.216 -45.624 1.00 17.92 43 GLN L O 1
ATOM 2060 N N . GLN C 3 44 ? 63.250 6.049 -47.695 1.00 16.15 44 GLN L N 1
ATOM 2061 C CA . GLN C 3 44 ? 61.814 6.257 -47.499 1.00 17.31 44 GLN L CA 1
ATOM 2062 C C . GLN C 3 44 ? 61.019 5.682 -48.674 1.00 17.16 44 GLN L C 1
ATOM 2063 O O . GLN C 3 44 ? 61.079 6.219 -49.785 1.00 18.85 44 GLN L O 1
ATOM 2069 N N . LYS C 3 45 ? 60.314 4.590 -48.415 1.00 17.47 45 LYS L N 1
ATOM 2070 C CA . LYS C 3 45 ? 59.406 3.965 -49.380 1.00 18.52 45 LYS L CA 1
ATOM 2071 C C . LYS C 3 45 ? 58.059 4.708 -49.368 1.00 20.53 45 LYS L C 1
ATOM 2072 O O . LYS C 3 45 ? 57.713 5.357 -48.377 1.00 19.68 45 LYS L O 1
ATOM 2078 N N . PRO C 3 46 ? 57.271 4.579 -50.440 1.00 21.88 46 PRO L N 1
ATOM 2079 C CA . PRO C 3 46 ? 55.980 5.291 -50.478 1.00 23.57 46 PRO L CA 1
ATOM 2080 C C . PRO C 3 46 ? 55.061 4.937 -49.348 1.00 24.17 46 PRO L C 1
ATOM 2081 O O . PRO C 3 46 ? 54.908 3.766 -49.025 1.00 27.74 46 PRO L O 1
ATOM 2085 N N . GLY C 3 47 ? 54.506 5.953 -48.703 1.00 27.63 47 GLY L N 1
ATOM 2086 C CA . GLY C 3 47 ? 53.575 5.771 -47.592 1.00 28.52 47 GLY L CA 1
ATOM 2087 C C . GLY C 3 47 ? 54.180 5.315 -46.264 1.00 27.53 47 GLY L C 1
ATOM 2088 O O . GLY C 3 47 ? 53.437 4.889 -45.358 1.00 28.23 47 GLY L O 1
ATOM 2089 N N . GLN C 3 48 ? 55.508 5.372 -46.132 1.00 23.53 48 GLN L N 1
ATOM 2090 C CA . GLN C 3 48 ? 56.172 4.886 -44.934 1.00 22.22 48 GLN L CA 1
ATOM 2091 C C . GLN C 3 48 ? 57.012 6.027 -44.339 1.00 20.45 48 GLN L C 1
ATOM 2092 O O . GLN C 3 48 ? 57.308 7.019 -45.022 1.00 19.03 48 GLN L O 1
ATOM 2098 N N A SER C 3 49 ? 57.386 5.891 -43.070 0.50 20.60 49 SER L N 1
ATOM 2099 N N B SER C 3 49 ? 57.409 5.860 -43.080 0.50 18.72 49 SER L N 1
ATOM 2100 C CA A SER C 3 49 ? 58.319 6.826 -42.457 0.50 20.66 49 SER L CA 1
ATOM 2101 C CA B SER C 3 49 ? 58.362 6.761 -42.452 0.50 17.67 49 SER L CA 1
ATOM 2102 C C A SER C 3 49 ? 59.727 6.511 -42.962 0.50 19.83 49 SER L C 1
ATOM 2103 C C B SER C 3 49 ? 59.756 6.492 -42.989 0.50 18.17 49 SER L C 1
ATOM 2104 O O A SER C 3 49 ? 59.971 5.385 -43.414 0.50 19.36 49 SER L O 1
ATOM 2105 O O B SER C 3 49 ? 60.019 5.386 -43.479 0.50 17.75 49 SER L O 1
ATOM 2110 N N . PRO C 3 50 ? 60.651 7.501 -42.931 1.00 18.53 50 PRO L N 1
ATOM 2111 C CA . PRO C 3 50 ? 62.051 7.240 -43.277 1.00 18.44 50 PRO L CA 1
ATOM 2112 C C . PRO C 3 50 ? 62.664 6.155 -42.383 1.00 18.73 50 PRO L C 1
ATOM 2113 O O . PRO C 3 50 ? 62.279 6.048 -41.252 1.00 16.77 50 PRO L O 1
ATOM 2117 N N . LYS C 3 51 ? 63.583 5.366 -42.922 1.00 17.64 51 LYS L N 1
ATOM 2118 C CA . LYS C 3 51 ? 64.275 4.345 -42.171 1.00 18.87 51 LYS L CA 1
ATOM 2119 C C . LYS C 3 51 ? 65.788 4.586 -42.202 1.00 18.59 51 LYS L C 1
ATOM 2120 O O . LYS C 3 51 ? 66.352 4.762 -43.275 1.00 17.37 51 LYS L O 1
ATOM 2126 N N . LEU C 3 52 ? 66.450 4.560 -41.033 1.00 17.83 52 LEU L N 1
ATOM 2127 C CA . LEU C 3 52 ? 67.910 4.691 -40.995 1.00 17.49 52 LEU L CA 1
ATOM 2128 C C . LEU C 3 52 ? 68.621 3.485 -41.620 1.00 18.06 52 LEU L C 1
ATOM 2129 O O . LEU C 3 52 ? 68.384 2.355 -41.205 1.00 19.78 52 LEU L O 1
ATOM 2134 N N . LEU C 3 53 ? 69.500 3.728 -42.589 1.00 17.27 53 LEU L N 1
ATOM 2135 C CA . LEU C 3 53 ? 70.261 2.651 -43.219 1.00 19.46 53 LEU L CA 1
ATOM 2136 C C . LEU C 3 53 ? 71.722 2.621 -42.758 1.00 20.21 53 LEU L C 1
ATOM 2137 O O . LEU C 3 53 ? 72.262 1.535 -42.492 1.00 19.76 53 LEU L O 1
ATOM 2142 N N . ILE C 3 54 ? 72.352 3.789 -42.736 1.00 20.06 54 ILE L N 1
ATOM 2143 C CA . ILE C 3 54 ? 73.788 3.906 -42.533 1.00 22.03 54 ILE L CA 1
ATOM 2144 C C . ILE C 3 54 ? 73.999 5.112 -41.651 1.00 21.18 54 ILE L C 1
ATOM 2145 O O . ILE C 3 54 ? 73.408 6.139 -41.907 1.00 19.24 54 ILE L O 1
ATOM 2150 N N . TYR C 3 55 ? 74.855 5.009 -40.635 1.00 21.09 55 TYR L N 1
ATOM 2151 C CA . TYR C 3 55 ? 75.329 6.192 -39.913 1.00 21.25 55 TYR L CA 1
ATOM 2152 C C . TYR C 3 55 ? 76.863 6.219 -39.825 1.00 21.97 55 TYR L C 1
ATOM 2153 O O . TYR C 3 55 ? 77.533 5.244 -40.177 1.00 19.15 55 TYR L O 1
ATOM 2162 N N . TRP C 3 56 ? 77.406 7.346 -39.355 1.00 21.44 56 TRP L N 1
ATOM 2163 C CA . TRP C 3 56 ? 78.862 7.542 -39.309 1.00 22.95 56 TRP L CA 1
ATOM 2164 C C . TRP C 3 56 ? 79.469 7.224 -40.687 1.00 21.89 56 TRP L C 1
ATOM 2165 O O . TRP C 3 56 ? 80.514 6.557 -40.797 1.00 22.65 56 TRP L O 1
ATOM 2176 N N . ALA C 3 57 ? 78.788 7.686 -41.736 1.00 21.17 57 ALA L N 1
ATOM 2177 C CA . ALA C 3 57 ? 79.191 7.451 -43.153 1.00 21.56 57 ALA L CA 1
ATOM 2178 C C . ALA C 3 57 ? 79.192 5.991 -43.644 1.00 22.02 57 ALA L C 1
ATOM 2179 O O . ALA C 3 57 ? 78.779 5.755 -44.777 1.00 22.52 57 ALA L O 1
ATOM 2181 N N . SER C 3 58 ? 79.649 5.030 -42.828 1.00 21.93 58 SER L N 1
ATOM 2182 C CA . SER C 3 58 ? 79.859 3.650 -43.277 1.00 24.10 58 SER L CA 1
ATOM 2183 C C . SER C 3 58 ? 79.404 2.521 -42.350 1.00 25.42 58 SER L C 1
ATOM 2184 O O . SER C 3 58 ? 79.653 1.357 -42.654 1.00 28.84 58 SER L O 1
ATOM 2187 N N . THR C 3 59 ? 78.754 2.836 -41.239 1.00 25.00 59 THR L N 1
ATOM 2188 C CA . THR C 3 59 ? 78.314 1.823 -40.307 1.00 24.79 59 THR L CA 1
ATOM 2189 C C . THR C 3 59 ? 76.857 1.447 -40.598 1.00 23.07 59 THR L C 1
ATOM 2190 O O . THR C 3 59 ? 75.983 2.288 -40.525 1.00 22.55 59 THR L O 1
ATOM 2194 N N . ARG C 3 60 ? 76.599 0.185 -40.913 1.00 24.26 60 ARG L N 1
ATOM 2195 C CA . ARG C 3 60 ? 75.254 -0.246 -41.235 1.00 25.53 60 ARG L CA 1
ATOM 2196 C C . ARG C 3 60 ? 74.410 -0.359 -39.985 1.00 26.71 60 ARG L C 1
ATOM 2197 O O . ARG C 3 60 ? 74.870 -0.838 -38.960 1.00 23.39 60 ARG L O 1
ATOM 2205 N N . GLU C 3 61 ? 73.160 0.094 -40.085 1.00 25.52 61 GLU L N 1
ATOM 2206 C CA . GLU C 3 61 ? 72.239 0.003 -38.973 1.00 25.49 61 GLU L CA 1
ATOM 2207 C C . GLU C 3 61 ? 71.736 -1.440 -38.808 1.00 23.58 61 GLU L C 1
ATOM 2208 O O . GLU C 3 61 ? 71.767 -2.268 -39.758 1.00 22.35 61 GLU L O 1
ATOM 2214 N N . SER C 3 62 ? 71.330 -1.737 -37.574 1.00 25.68 62 SER L N 1
ATOM 2215 C CA . SER C 3 62 ? 70.680 -2.978 -37.171 1.00 25.46 62 SER L CA 1
ATOM 2216 C C . SER C 3 62 ? 69.784 -3.531 -38.249 1.00 25.77 62 SER L C 1
ATOM 2217 O O . SER C 3 62 ? 68.839 -2.858 -38.663 1.00 25.20 62 SER L O 1
ATOM 2220 N N . GLY C 3 63 ? 70.072 -4.748 -38.707 1.00 23.96 63 GLY L N 1
ATOM 2221 C CA . GLY C 3 63 ? 69.159 -5.482 -39.565 1.00 24.54 63 GLY L CA 1
ATOM 2222 C C . GLY C 3 63 ? 69.270 -5.170 -41.042 1.00 23.53 63 GLY L C 1
ATOM 2223 O O . GLY C 3 63 ? 68.672 -5.866 -41.848 1.00 24.48 63 GLY L O 1
ATOM 2224 N N . VAL C 3 64 ? 70.040 -4.148 -41.395 1.00 22.27 64 VAL L N 1
ATOM 2225 C CA . VAL C 3 64 ? 70.174 -3.690 -42.780 1.00 21.56 64 VAL L CA 1
ATOM 2226 C C . VAL C 3 64 ? 71.156 -4.638 -43.492 1.00 21.51 64 VAL L C 1
ATOM 2227 O O . VAL C 3 64 ? 72.286 -4.844 -43.025 1.00 19.94 64 VAL L O 1
ATOM 2231 N N . PRO C 3 65 ? 70.744 -5.240 -44.603 1.00 23.00 65 PRO L N 1
ATOM 2232 C CA . PRO C 3 65 ? 71.671 -6.190 -45.277 1.00 24.97 65 PRO L CA 1
ATOM 2233 C C . PRO C 3 65 ? 72.884 -5.480 -45.944 1.00 25.58 65 PRO L C 1
ATOM 2234 O O . PRO C 3 65 ? 72.821 -4.275 -46.223 1.00 24.67 65 PRO L O 1
ATOM 2238 N N . ASP C 3 66 ? 73.970 -6.221 -46.173 1.00 24.44 66 ASP L N 1
ATOM 2239 C CA . ASP C 3 66 ? 75.237 -5.620 -46.586 1.00 25.50 66 ASP L CA 1
ATOM 2240 C C . ASP C 3 66 ? 75.261 -5.153 -48.025 1.00 24.11 66 ASP L C 1
ATOM 2241 O O . ASP C 3 66 ? 76.192 -4.491 -48.432 1.00 24.74 66 ASP L O 1
ATOM 2246 N N . ARG C 3 67 ? 74.218 -5.445 -48.787 1.00 24.45 67 ARG L N 1
ATOM 2247 C CA . ARG C 3 67 ? 74.112 -4.838 -50.097 1.00 23.23 67 ARG L CA 1
ATOM 2248 C C . ARG C 3 67 ? 73.906 -3.311 -50.078 1.00 20.60 67 ARG L C 1
ATOM 2249 O O . ARG C 3 67 ? 74.106 -2.682 -51.115 1.00 21.08 67 ARG L O 1
ATOM 2257 N N . PHE C 3 68 ? 73.551 -2.710 -48.943 1.00 19.52 68 PHE L N 1
ATOM 2258 C CA . PHE C 3 68 ? 73.606 -1.252 -48.795 1.00 20.18 68 PHE L CA 1
ATOM 2259 C C . PHE C 3 68 ? 74.939 -0.881 -48.157 1.00 22.24 68 PHE L C 1
ATOM 2260 O O . PHE C 3 68 ? 75.219 -1.326 -47.049 1.00 21.26 68 PHE L O 1
ATOM 2268 N N . THR C 3 69 ? 75.749 -0.068 -48.828 1.00 20.73 69 THR L N 1
ATOM 2269 C CA . THR C 3 69 ? 77.046 0.312 -48.289 1.00 21.19 69 THR L CA 1
ATOM 2270 C C . THR C 3 69 ? 77.253 1.781 -48.430 1.00 19.40 69 THR L C 1
ATOM 2271 O O . THR C 3 69 ? 77.159 2.328 -49.545 1.00 20.84 69 THR L O 1
ATOM 2275 N N . GLY C 3 70 ? 77.551 2.436 -47.312 1.00 19.60 70 GLY L N 1
ATOM 2276 C CA . GLY C 3 70 ? 77.958 3.818 -47.325 1.00 19.71 70 GLY L CA 1
ATOM 2277 C C . GLY C 3 70 ? 79.478 3.918 -47.306 1.00 21.68 70 GLY L C 1
ATOM 2278 O O . GLY C 3 70 ? 80.159 3.136 -46.616 1.00 21.87 70 GLY L O 1
ATOM 2279 N N . SER C 3 71 ? 80.007 4.891 -48.043 1.00 19.63 71 SER L N 1
ATOM 2280 C CA . SER C 3 71 ? 81.428 5.161 -48.089 1.00 19.33 71 SER L CA 1
ATOM 2281 C C . SER C 3 71 ? 81.661 6.666 -48.202 1.00 19.45 71 SER L C 1
ATOM 2282 O O . SER C 3 71 ? 80.724 7.472 -48.412 1.00 18.67 71 SER L O 1
ATOM 2285 N N . GLY C 3 72 ? 82.920 7.050 -48.059 1.00 19.64 72 GLY L N 1
ATOM 2286 C CA . GLY C 3 72 ? 83.333 8.431 -48.182 1.00 20.14 72 GLY L CA 1
ATOM 2287 C C . GLY C 3 72 ? 83.647 9.058 -46.834 1.00 20.75 72 GLY L C 1
ATOM 2288 O O . GLY C 3 72 ? 83.503 8.439 -45.778 1.00 21.78 72 GLY L O 1
ATOM 2289 N N . SER C 3 73 ? 84.108 10.292 -46.891 1.00 20.74 73 SER L N 1
ATOM 2290 C CA . SER C 3 73 ? 84.630 10.987 -45.728 1.00 21.69 73 SER L CA 1
ATOM 2291 C C . SER C 3 73 ? 84.783 12.464 -46.029 1.00 21.53 73 SER L C 1
ATOM 2292 O O . SER C 3 73 ? 84.993 12.842 -47.181 1.00 21.80 73 SER L O 1
ATOM 2295 N N . GLY C 3 74 ? 84.683 13.296 -44.995 1.00 23.14 74 GLY L N 1
ATOM 2296 C CA . GLY C 3 74 ? 84.883 14.739 -45.137 1.00 22.93 74 GLY L CA 1
ATOM 2297 C C . GLY C 3 74 ? 83.683 15.457 -45.726 1.00 22.85 74 GLY L C 1
ATOM 2298 O O . GLY C 3 74 ? 82.712 15.728 -45.018 1.00 23.93 74 GLY L O 1
ATOM 2299 N N . THR C 3 75 ? 83.758 15.781 -47.012 1.00 23.96 75 THR L N 1
ATOM 2300 C CA . THR C 3 75 ? 82.660 16.426 -47.744 1.00 23.34 75 THR L CA 1
ATOM 2301 C C . THR C 3 75 ? 82.050 15.595 -48.874 1.00 23.85 75 THR L C 1
ATOM 2302 O O . THR C 3 75 ? 81.145 16.082 -49.552 1.00 22.46 75 THR L O 1
ATOM 2306 N N . ASP C 3 76 ? 82.569 14.383 -49.100 1.00 23.21 76 ASP L N 1
ATOM 2307 C CA . ASP C 3 76 ? 82.208 13.551 -50.252 1.00 24.05 76 ASP L CA 1
ATOM 2308 C C . ASP C 3 76 ? 81.793 12.154 -49.809 1.00 23.46 76 ASP L C 1
ATOM 2309 O O . ASP C 3 76 ? 82.614 11.370 -49.306 1.00 23.55 76 ASP L O 1
ATOM 2314 N N . PHE C 3 77 ? 80.531 11.816 -50.067 1.00 21.10 77 PHE L N 1
ATOM 2315 C CA . PHE C 3 77 ? 79.937 10.579 -49.583 1.00 20.06 77 PHE L CA 1
ATOM 2316 C C . PHE C 3 77 ? 79.162 9.880 -50.684 1.00 20.10 77 PHE L C 1
ATOM 2317 O O . PHE C 3 77 ? 78.645 10.529 -51.583 1.00 19.13 77 PHE L O 1
ATOM 2325 N N . THR C 3 78 ? 79.079 8.561 -50.563 1.00 19.73 78 THR L N 1
ATOM 2326 C CA . THR C 3 78 ? 78.409 7.725 -51.530 1.00 21.06 78 THR L CA 1
ATOM 2327 C C . THR C 3 78 ? 77.585 6.654 -50.837 1.00 21.00 78 THR L C 1
ATOM 2328 O O . THR C 3 78 ? 78.002 6.087 -49.816 1.00 21.71 78 THR L O 1
ATOM 2332 N N . LEU C 3 79 ? 76.443 6.346 -51.438 1.00 19.88 79 LEU L N 1
ATOM 2333 C CA . LEU C 3 79 ? 75.647 5.178 -51.085 1.00 19.17 79 LEU L CA 1
ATOM 2334 C C . LEU C 3 79 ? 75.619 4.276 -52.290 1.00 20.23 79 LEU L C 1
ATOM 2335 O O . LEU C 3 79 ? 75.266 4.715 -53.382 1.00 18.29 79 LEU L O 1
ATOM 2340 N N . THR C 3 80 ? 75.991 3.018 -52.068 1.00 20.50 80 THR L N 1
ATOM 2341 C CA . THR C 3 80 ? 75.944 1.969 -53.057 1.00 20.40 80 THR L CA 1
ATOM 2342 C C . THR C 3 80 ? 74.896 0.957 -52.666 1.00 21.49 80 THR L C 1
ATOM 2343 O O . THR C 3 80 ? 74.863 0.500 -51.528 1.00 21.89 80 THR L O 1
ATOM 2347 N N . ILE C 3 81 ? 74.065 0.576 -53.616 1.00 19.83 81 ILE L N 1
ATOM 2348 C CA . ILE C 3 81 ? 73.164 -0.559 -53.426 1.00 20.22 81 ILE L CA 1
ATOM 2349 C C . ILE C 3 81 ? 73.565 -1.591 -54.466 1.00 22.20 81 ILE L C 1
ATOM 2350 O O . ILE C 3 81 ? 73.432 -1.326 -55.668 1.00 20.38 81 ILE L O 1
ATOM 2355 N N . SER C 3 82 ? 74.062 -2.752 -54.051 1.00 22.72 82 SER L N 1
ATOM 2356 C CA . SER C 3 82 ? 74.258 -3.858 -55.027 1.00 24.58 82 SER L CA 1
ATOM 2357 C C . SER C 3 82 ? 73.034 -4.757 -55.121 1.00 24.20 82 SER L C 1
ATOM 2358 O O . SER C 3 82 ? 72.176 -4.787 -54.207 1.00 28.80 82 SER L O 1
ATOM 2361 N N . SER C 3 83 ? 72.942 -5.491 -56.229 1.00 24.40 83 SER L N 1
ATOM 2362 C CA . SER C 3 83 ? 71.857 -6.455 -56.476 1.00 24.50 83 SER L CA 1
ATOM 2363 C C . SER C 3 83 ? 70.496 -5.825 -56.185 1.00 23.64 83 SER L C 1
ATOM 2364 O O . SER C 3 83 ? 69.702 -6.391 -55.437 1.00 24.19 83 SER L O 1
ATOM 2367 N N . VAL C 3 84 ? 70.239 -4.663 -56.773 1.00 23.14 84 VAL L N 1
ATOM 2368 C CA . VAL C 3 84 ? 69.019 -3.885 -56.490 1.00 22.04 84 VAL L CA 1
ATOM 2369 C C . VAL C 3 84 ? 67.808 -4.764 -56.675 1.00 22.10 84 VAL L C 1
ATOM 2370 O O . VAL C 3 84 ? 67.738 -5.552 -57.625 1.00 22.12 84 VAL L O 1
ATOM 2374 N N . GLN C 3 85 ? 66.875 -4.657 -55.746 1.00 22.11 85 GLN L N 1
ATOM 2375 C CA . GLN C 3 85 ? 65.632 -5.395 -55.804 1.00 22.81 85 GLN L CA 1
ATOM 2376 C C . GLN C 3 85 ? 64.506 -4.415 -56.097 1.00 21.16 85 GLN L C 1
ATOM 2377 O O . GLN C 3 85 ? 64.606 -3.230 -55.779 1.00 20.19 85 GLN L O 1
ATOM 2383 N N . ALA C 3 86 ? 63.400 -4.933 -56.632 1.00 20.95 86 ALA L N 1
ATOM 2384 C CA . ALA C 3 86 ? 62.215 -4.122 -56.896 1.00 21.26 86 ALA L CA 1
ATOM 2385 C C . ALA C 3 86 ? 61.690 -3.449 -55.658 1.00 21.69 86 ALA L C 1
ATOM 2386 O O . ALA C 3 86 ? 61.197 -2.317 -55.713 1.00 23.24 86 ALA L O 1
ATOM 2388 N N . GLU C 3 87 ? 61.826 -4.133 -54.525 1.00 23.64 87 GLU L N 1
ATOM 2389 C CA . GLU C 3 87 ? 61.378 -3.627 -53.224 1.00 26.05 87 GLU L CA 1
ATOM 2390 C C . GLU C 3 87 ? 62.222 -2.445 -52.708 1.00 25.68 87 GLU L C 1
ATOM 2391 O O . GLU C 3 87 ? 61.792 -1.778 -51.757 1.00 25.48 87 GLU L O 1
ATOM 2397 N N . ASP C 3 88 ? 63.377 -2.170 -53.336 1.00 22.27 88 ASP L N 1
ATOM 2398 C CA . ASP C 3 88 ? 64.231 -1.014 -53.003 1.00 22.15 88 ASP L CA 1
ATOM 2399 C C . ASP C 3 88 ? 63.761 0.356 -53.543 1.00 21.94 88 ASP L C 1
ATOM 2400 O O . ASP C 3 88 ? 64.393 1.393 -53.250 1.00 21.51 88 ASP L O 1
ATOM 2405 N N . LEU C 3 89 ? 62.684 0.399 -54.321 1.00 22.20 89 LEU L N 1
ATOM 2406 C CA . LEU C 3 89 ? 62.274 1.692 -54.836 1.00 22.76 89 LEU L CA 1
ATOM 2407 C C . LEU C 3 89 ? 61.834 2.584 -53.636 1.00 20.36 89 LEU L C 1
ATOM 2408 O O . LEU C 3 89 ? 61.081 2.186 -52.760 1.00 19.13 89 LEU L O 1
ATOM 2413 N N . ALA C 3 90 ? 62.396 3.765 -53.610 1.00 20.26 90 ALA L N 1
ATOM 2414 C CA . ALA C 3 90 ? 62.359 4.645 -52.459 1.00 20.63 90 ALA L CA 1
ATOM 2415 C C . ALA C 3 90 ? 63.052 5.901 -52.877 1.00 19.76 90 ALA L C 1
ATOM 2416 O O . ALA C 3 90 ? 63.694 5.967 -53.951 1.00 19.25 90 ALA L O 1
ATOM 2418 N N . VAL C 3 91 ? 62.942 6.911 -52.024 1.00 17.96 91 VAL L N 1
ATOM 2419 C CA . VAL C 3 91 ? 63.817 8.048 -52.078 1.00 17.70 91 VAL L CA 1
ATOM 2420 C C . VAL C 3 91 ? 64.856 7.831 -50.990 1.00 17.69 91 VAL L C 1
ATOM 2421 O O . VAL C 3 91 ? 64.496 7.516 -49.833 1.00 19.68 91 VAL L O 1
ATOM 2425 N N . TYR C 3 92 ? 66.113 8.074 -51.337 1.00 16.21 92 TYR L N 1
ATOM 2426 C CA . TYR C 3 92 ? 67.243 7.957 -50.410 1.00 16.77 92 TYR L CA 1
ATOM 2427 C C . TYR C 3 92 ? 67.789 9.337 -50.082 1.00 17.15 92 TYR L C 1
ATOM 2428 O O . TYR C 3 92 ? 68.201 10.105 -50.985 1.00 15.86 92 TYR L O 1
ATOM 2437 N N . TYR C 3 93 ? 67.748 9.674 -48.787 1.00 17.90 93 TYR L N 1
ATOM 2438 C CA . TYR C 3 93 ? 68.264 10.920 -48.254 1.00 19.28 93 TYR L CA 1
ATOM 2439 C C . TYR C 3 93 ? 69.559 10.743 -47.465 1.00 18.99 93 TYR L C 1
ATOM 2440 O O . TYR C 3 93 ? 69.687 9.789 -46.655 1.00 19.89 93 TYR L O 1
ATOM 2449 N N . CYS C 3 94 ? 70.510 11.655 -47.677 1.00 18.17 94 CYS L N 1
ATOM 2450 C CA . CYS C 3 94 ? 71.619 11.821 -46.769 1.00 19.25 94 CYS L CA 1
ATOM 2451 C C . CYS C 3 94 ? 71.284 12.953 -45.815 1.00 18.91 94 CYS L C 1
ATOM 2452 O O . CYS C 3 94 ? 70.396 13.803 -46.097 1.00 19.12 94 CYS L O 1
ATOM 2455 N N . LYS C 3 95 ? 71.937 12.930 -44.659 1.00 18.36 95 LYS L N 1
ATOM 2456 C CA . LYS C 3 95 ? 71.698 13.898 -43.605 1.00 19.75 95 LYS L CA 1
ATOM 2457 C C . LYS C 3 95 ? 72.951 14.053 -42.766 1.00 20.38 95 LYS L C 1
ATOM 2458 O O . LYS C 3 95 ? 73.518 13.049 -42.287 1.00 20.25 95 LYS L O 1
ATOM 2464 N N . GLN C 3 96 ? 73.376 15.297 -42.611 1.00 21.44 96 GLN L N 1
ATOM 2465 C CA . GLN C 3 96 ? 74.511 15.633 -41.746 1.00 21.72 96 GLN L CA 1
ATOM 2466 C C . GLN C 3 96 ? 74.007 15.918 -40.335 1.00 21.87 96 GLN L C 1
ATOM 2467 O O . GLN C 3 96 ? 72.923 16.465 -40.155 1.00 19.95 96 GLN L O 1
ATOM 2473 N N . SER C 3 97 ? 74.788 15.480 -39.349 1.00 22.74 97 SER L N 1
ATOM 2474 C CA . SER C 3 97 ? 74.549 15.810 -37.949 1.00 24.21 97 SER L CA 1
ATOM 2475 C C . SER C 3 97 ? 75.844 16.261 -37.248 1.00 25.08 97 SER L C 1
ATOM 2476 O O . SER C 3 97 ? 76.011 16.086 -36.029 1.00 24.13 97 SER L O 1
ATOM 2479 N N . PHE C 3 98 ? 76.740 16.867 -38.032 1.00 27.67 98 PHE L N 1
ATOM 2480 C CA . PHE C 3 98 ? 77.921 17.558 -37.516 1.00 26.93 98 PHE L CA 1
ATOM 2481 C C . PHE C 3 98 ? 77.522 18.778 -36.680 1.00 28.18 98 PHE L C 1
ATOM 2482 O O . PHE C 3 98 ? 77.990 18.936 -35.546 1.00 29.37 98 PHE L O 1
ATOM 2490 N N . TYR C 3 99 ? 76.659 19.618 -37.242 1.00 26.15 99 TYR L N 1
ATOM 2491 C CA . TYR C 3 99 ? 76.215 20.844 -36.594 1.00 27.94 99 TYR L CA 1
ATOM 2492 C C . TYR C 3 99 ? 74.760 21.163 -37.011 1.00 25.45 99 TYR L C 1
ATOM 2493 O O . TYR C 3 99 ? 74.488 21.475 -38.181 1.00 23.82 99 TYR L O 1
ATOM 2502 N N . LEU C 3 100 ? 73.854 21.108 -36.036 1.00 24.60 100 LEU L N 1
ATOM 2503 C CA . LEU C 3 100 ? 72.411 21.059 -36.278 1.00 23.06 100 LEU L CA 1
ATOM 2504 C C . LEU C 3 100 ? 72.163 19.850 -37.204 1.00 21.93 100 LEU L C 1
ATOM 2505 O O . LEU C 3 100 ? 72.924 18.881 -37.148 1.00 20.83 100 LEU L O 1
ATOM 2510 N N . ARG C 3 101 ? 71.102 19.877 -38.005 1.00 21.02 101 ARG L N 1
ATOM 2511 C CA . ARG C 3 101 ? 70.780 18.755 -38.866 1.00 21.20 101 ARG L CA 1
ATOM 2512 C C . ARG C 3 101 ? 70.339 19.326 -40.195 1.00 19.79 101 ARG L C 1
ATOM 2513 O O . ARG C 3 101 ? 69.568 20.312 -40.246 1.00 18.74 101 ARG L O 1
ATOM 2521 N N . THR C 3 102 ? 70.792 18.704 -41.279 1.00 20.43 102 THR L N 1
ATOM 2522 C CA . THR C 3 102 ? 70.338 19.099 -42.617 1.00 21.36 102 THR L CA 1
ATOM 2523 C C . THR C 3 102 ? 70.227 17.869 -43.496 1.00 21.07 102 THR L C 1
ATOM 2524 O O . THR C 3 102 ? 71.167 17.084 -43.572 1.00 20.35 102 THR L O 1
ATOM 2528 N N . PHE C 3 103 ? 69.060 17.718 -44.124 1.00 21.30 103 PHE L N 1
ATOM 2529 C CA . PHE C 3 103 ? 68.797 16.652 -45.072 1.00 20.96 103 PHE L CA 1
ATOM 2530 C C . PHE C 3 103 ? 69.182 17.140 -46.451 1.00 22.18 103 PHE L C 1
ATOM 2531 O O . PHE C 3 103 ? 68.939 18.291 -46.782 1.00 21.83 103 PHE L O 1
ATOM 2539 N N . GLY C 3 104 ? 69.813 16.270 -47.238 1.00 22.42 104 GLY L N 1
ATOM 2540 C CA . GLY C 3 104 ? 69.897 16.462 -48.674 1.00 21.42 104 GLY L CA 1
ATOM 2541 C C . GLY C 3 104 ? 68.522 16.334 -49.288 1.00 21.17 104 GLY L C 1
ATOM 2542 O O . GLY C 3 104 ? 67.582 15.880 -48.651 1.00 21.89 104 GLY L O 1
ATOM 2543 N N . GLY C 3 105 ? 68.409 16.719 -50.550 1.00 20.20 105 GLY L N 1
ATOM 2544 C CA . GLY C 3 105 ? 67.134 16.788 -51.206 1.00 22.24 105 GLY L CA 1
ATOM 2545 C C . GLY C 3 105 ? 66.633 15.468 -51.726 1.00 22.51 105 GLY L C 1
ATOM 2546 O O . GLY C 3 105 ? 65.517 15.399 -52.259 1.00 21.98 105 GLY L O 1
ATOM 2547 N N . GLY C 3 106 ? 67.465 14.433 -51.654 1.00 21.38 106 GLY L N 1
ATOM 2548 C CA . GLY C 3 106 ? 67.013 13.076 -51.952 1.00 21.90 106 GLY L CA 1
ATOM 2549 C C . GLY C 3 106 ? 67.414 12.603 -53.352 1.00 22.61 106 GLY L C 1
ATOM 2550 O O . GLY C 3 106 ? 67.524 13.419 -54.290 1.00 22.92 106 GLY L O 1
ATOM 2551 N N . THR C 3 107 ? 67.671 11.299 -53.486 1.00 21.30 107 THR L N 1
ATOM 2552 C CA . THR C 3 107 ? 67.815 10.655 -54.802 1.00 20.91 107 THR L CA 1
ATOM 2553 C C . THR C 3 107 ? 66.693 9.628 -54.908 1.00 20.73 107 THR L C 1
ATOM 2554 O O . THR C 3 107 ? 66.596 8.717 -54.085 1.00 20.01 107 THR L O 1
ATOM 2558 N N . LYS C 3 108 ? 65.859 9.774 -55.931 1.00 19.08 108 LYS L N 1
ATOM 2559 C CA . LYS C 3 108 ? 64.759 8.872 -56.151 1.00 20.86 108 LYS L CA 1
ATOM 2560 C C . LYS C 3 108 ? 65.204 7.693 -56.997 1.00 19.63 108 LYS L C 1
ATOM 2561 O O . LYS C 3 108 ? 65.744 7.888 -58.076 1.00 18.98 108 LYS L O 1
ATOM 2567 N N . LEU C 3 109 ? 64.990 6.487 -56.495 1.00 19.89 109 LEU L N 1
ATOM 2568 C CA . LEU C 3 109 ? 65.377 5.283 -57.195 1.00 21.23 109 LEU L CA 1
ATOM 2569 C C . LEU C 3 109 ? 64.148 4.654 -57.830 1.00 22.98 109 LEU L C 1
ATOM 2570 O O . LEU C 3 109 ? 63.218 4.284 -57.131 1.00 22.89 109 LEU L O 1
ATOM 2575 N N . ASP C 3 110 ? 64.172 4.583 -59.170 1.00 20.46 110 ASP L N 1
ATOM 2576 C CA . ASP C 3 110 ? 63.205 3.924 -60.003 1.00 22.82 110 ASP L CA 1
ATOM 2577 C C . ASP C 3 110 ? 63.798 2.641 -60.570 1.00 21.51 110 ASP L C 1
ATOM 2578 O O . ASP C 3 110 ? 65.028 2.487 -60.697 1.00 21.85 110 ASP L O 1
ATOM 2583 N N . ILE C 3 111 ? 62.921 1.703 -60.894 1.00 22.53 111 ILE L N 1
ATOM 2584 C CA . ILE C 3 111 ? 63.321 0.400 -61.408 1.00 23.66 111 ILE L CA 1
ATOM 2585 C C . ILE C 3 111 ? 62.981 0.340 -62.888 1.00 23.66 111 ILE L C 1
ATOM 2586 O O . ILE C 3 111 ? 61.869 0.715 -63.296 1.00 25.01 111 ILE L O 1
ATOM 2591 N N . LYS C 3 112 ? 63.930 -0.109 -63.689 1.00 25.11 112 LYS L N 1
ATOM 2592 C CA . LYS C 3 112 ? 63.703 -0.373 -65.121 1.00 26.28 112 LYS L CA 1
ATOM 2593 C C . LYS C 3 112 ? 63.248 -1.792 -65.274 1.00 25.87 112 LYS L C 1
ATOM 2594 O O . LYS C 3 112 ? 63.700 -2.685 -64.550 1.00 24.66 112 LYS L O 1
ATOM 2600 N N . ARG C 3 113 ? 62.363 -2.021 -66.229 1.00 26.20 113 ARG L N 1
ATOM 2601 C CA . ARG C 3 113 ? 61.883 -3.383 -66.532 1.00 26.16 113 ARG L CA 1
ATOM 2602 C C . ARG C 3 113 ? 61.449 -3.405 -67.988 1.00 26.92 113 ARG L C 1
ATOM 2603 O O . ARG C 3 113 ? 61.518 -2.385 -68.656 1.00 25.14 113 ARG L O 1
ATOM 2611 N N . ALA C 3 114 ? 61.001 -4.558 -68.470 1.00 28.69 114 ALA L N 1
ATOM 2612 C CA . ALA C 3 114 ? 60.528 -4.703 -69.846 1.00 29.56 114 ALA L CA 1
ATOM 2613 C C . ALA C 3 114 ? 59.264 -3.868 -70.082 1.00 30.01 114 ALA L C 1
ATOM 2614 O O . ALA C 3 114 ? 58.386 -3.767 -69.209 1.00 30.15 114 ALA L O 1
ATOM 2616 N N . ASP C 3 115 ? 59.176 -3.263 -71.257 1.00 29.75 115 ASP L N 1
ATOM 2617 C CA . ASP C 3 115 ? 57.966 -2.532 -71.637 1.00 29.78 115 ASP L CA 1
ATOM 2618 C C . ASP C 3 115 ? 56.697 -3.391 -71.518 1.00 28.87 115 ASP L C 1
ATOM 2619 O O . ASP C 3 115 ? 56.715 -4.589 -71.783 1.00 27.83 115 ASP L O 1
ATOM 2624 N N . ALA C 3 116 ? 55.609 -2.764 -71.065 1.00 29.12 116 ALA L N 1
ATOM 2625 C CA . ALA C 3 116 ? 54.306 -3.412 -70.968 1.00 28.06 116 ALA L CA 1
ATOM 2626 C C . ALA C 3 116 ? 53.207 -2.421 -71.301 1.00 28.93 116 ALA L C 1
ATOM 2627 O O . ALA C 3 116 ? 53.165 -1.307 -70.742 1.00 24.50 116 ALA L O 1
ATOM 2629 N N . ALA C 3 117 ? 52.337 -2.832 -72.219 1.00 26.39 117 ALA L N 1
ATOM 2630 C CA . ALA C 3 117 ? 51.204 -2.035 -72.579 1.00 26.22 117 ALA L CA 1
ATOM 2631 C C . ALA C 3 117 ? 50.224 -1.993 -71.422 1.00 24.91 117 ALA L C 1
ATOM 2632 O O . ALA C 3 117 ? 50.086 -2.983 -70.684 1.00 25.75 117 ALA L O 1
ATOM 2634 N N . PRO C 3 118 ? 49.504 -0.871 -71.277 1.00 22.92 118 PRO L N 1
ATOM 2635 C CA . PRO C 3 118 ? 48.458 -0.798 -70.258 1.00 22.95 118 PRO L CA 1
ATOM 2636 C C . PRO C 3 118 ? 47.276 -1.681 -70.572 1.00 22.31 118 PRO L C 1
ATOM 2637 O O . PRO C 3 118 ? 46.955 -1.843 -71.725 1.00 22.59 118 PRO L O 1
ATOM 2641 N N . THR C 3 119 ? 46.687 -2.266 -69.535 1.00 22.75 119 THR L N 1
ATOM 2642 C CA . THR C 3 119 ? 45.383 -2.905 -69.594 1.00 23.02 119 THR L CA 1
ATOM 2643 C C . THR C 3 119 ? 44.367 -1.803 -69.326 1.00 22.04 119 THR L C 1
ATOM 2644 O O . THR C 3 119 ? 44.362 -1.200 -68.254 1.00 24.34 119 THR L O 1
ATOM 2648 N N . VAL C 3 120 ? 43.522 -1.513 -70.302 1.00 22.34 120 VAL L N 1
ATOM 2649 C CA . VAL C 3 120 ? 42.649 -0.347 -70.215 1.00 22.00 120 VAL L CA 1
ATOM 2650 C C . VAL C 3 120 ? 41.214 -0.796 -69.998 1.00 24.20 120 VAL L C 1
ATOM 2651 O O . VAL C 3 120 ? 40.745 -1.711 -70.688 1.00 23.83 120 VAL L O 1
ATOM 2655 N N . SER C 3 121 ? 40.519 -0.131 -69.065 1.00 23.36 121 SER L N 1
ATOM 2656 C CA . SER C 3 121 ? 39.112 -0.422 -68.758 1.00 24.40 121 SER L CA 1
ATOM 2657 C C . SER C 3 121 ? 38.298 0.857 -68.599 1.00 23.83 121 SER L C 1
ATOM 2658 O O . SER C 3 121 ? 38.731 1.765 -67.927 1.00 24.76 121 SER L O 1
ATOM 2661 N N . ILE C 3 122 ? 37.089 0.878 -69.159 1.00 24.13 122 ILE L N 1
ATOM 2662 C CA . ILE C 3 122 ? 36.183 2.003 -69.060 1.00 23.49 122 ILE L CA 1
ATOM 2663 C C . ILE C 3 122 ? 34.920 1.630 -68.262 1.00 23.18 122 ILE L C 1
ATOM 2664 O O . ILE C 3 122 ? 34.429 0.511 -68.339 1.00 22.17 122 ILE L O 1
ATOM 2669 N N . PHE C 3 123 ? 34.423 2.579 -67.471 1.00 23.12 123 PHE L N 1
ATOM 2670 C CA . PHE C 3 123 ? 33.298 2.362 -66.581 1.00 23.88 123 PHE L CA 1
ATOM 2671 C C . PHE C 3 123 ? 32.270 3.478 -66.741 1.00 23.62 123 PHE L C 1
ATOM 2672 O O . PHE C 3 123 ? 32.574 4.647 -66.479 1.00 21.44 123 PHE L O 1
ATOM 2680 N N . PRO C 3 124 ? 31.042 3.121 -67.171 1.00 24.98 124 PRO L N 1
ATOM 2681 C CA . PRO C 3 124 ? 30.015 4.141 -67.270 1.00 25.58 124 PRO L CA 1
ATOM 2682 C C . PRO C 3 124 ? 29.613 4.579 -65.859 1.00 23.14 124 PRO L C 1
ATOM 2683 O O . PRO C 3 124 ? 29.910 3.861 -64.893 1.00 23.85 124 PRO L O 1
ATOM 2687 N N . PRO C 3 125 ? 28.944 5.743 -65.727 1.00 23.16 125 PRO L N 1
ATOM 2688 C CA . PRO C 3 125 ? 28.465 6.185 -64.418 1.00 21.78 125 PRO L CA 1
ATOM 2689 C C . PRO C 3 125 ? 27.497 5.194 -63.790 1.00 22.92 125 PRO L C 1
ATOM 2690 O O . PRO C 3 125 ? 26.789 4.482 -64.517 1.00 22.05 125 PRO L O 1
ATOM 2694 N N . SER C 3 126 ? 27.494 5.135 -62.461 1.00 23.00 126 SER L N 1
ATOM 2695 C CA . SER C 3 126 ? 26.514 4.304 -61.709 1.00 23.13 126 SER L CA 1
ATOM 2696 C C . SER C 3 126 ? 25.101 4.925 -61.685 1.00 23.27 126 SER L C 1
ATOM 2697 O O . SER C 3 126 ? 24.953 6.132 -61.770 1.00 22.16 126 SER L O 1
ATOM 2700 N N . SER C 3 127 ? 24.078 4.074 -61.584 1.00 25.27 127 SER L N 1
ATOM 2701 C CA . SER C 3 127 ? 22.684 4.503 -61.359 1.00 25.55 127 SER L CA 1
ATOM 2702 C C . SER C 3 127 ? 22.554 5.440 -60.155 1.00 27.50 127 SER L C 1
ATOM 2703 O O . SER C 3 127 ? 21.907 6.486 -60.199 1.00 26.77 127 SER L O 1
ATOM 2708 N N . GLU C 3 128 ? 23.216 5.051 -59.083 1.00 28.31 128 GLU L N 1
ATOM 2709 C CA . GLU C 3 128 ? 23.289 5.826 -57.857 1.00 29.27 128 GLU L CA 1
ATOM 2710 C C . GLU C 3 128 ? 23.717 7.264 -58.120 1.00 25.81 128 GLU L C 1
ATOM 2711 O O . GLU C 3 128 ? 23.034 8.216 -57.708 1.00 30.45 128 GLU L O 1
ATOM 2717 N N . GLN C 3 129 ? 24.843 7.426 -58.807 1.00 23.07 129 GLN L N 1
ATOM 2718 C CA . GLN C 3 129 ? 25.373 8.757 -59.077 1.00 21.99 129 GLN L CA 1
ATOM 2719 C C . GLN C 3 129 ? 24.430 9.539 -59.970 1.00 21.08 129 GLN L C 1
ATOM 2720 O O . GLN C 3 129 ? 24.154 10.691 -59.698 1.00 20.36 129 GLN L O 1
ATOM 2726 N N . LEU C 3 130 ? 23.951 8.893 -61.031 1.00 22.40 130 LEU L N 1
ATOM 2727 C CA . LEU C 3 130 ? 23.055 9.554 -61.981 1.00 23.00 130 LEU L CA 1
ATOM 2728 C C . LEU C 3 130 ? 21.770 10.019 -61.310 1.00 24.17 130 LEU L C 1
ATOM 2729 O O . LEU C 3 130 ? 21.292 11.113 -61.559 1.00 23.42 130 LEU L O 1
ATOM 2734 N N . THR C 3 131 ? 21.206 9.199 -60.438 1.00 23.52 131 THR L N 1
ATOM 2735 C CA . THR C 3 131 ? 20.003 9.627 -59.710 1.00 23.87 131 THR L CA 1
ATOM 2736 C C . THR C 3 131 ? 20.229 10.931 -58.938 1.00 22.78 131 THR L C 1
ATOM 2737 O O . THR C 3 131 ? 19.333 11.739 -58.822 1.00 21.68 131 THR L O 1
ATOM 2741 N N . SER C 3 132 ? 21.443 11.155 -58.453 1.00 24.85 132 SER L N 1
ATOM 2742 C CA . SER C 3 132 ? 21.757 12.375 -57.718 1.00 27.64 132 SER L CA 1
ATOM 2743 C C . SER C 3 132 ? 22.195 13.540 -58.597 1.00 26.40 132 SER L C 1
ATOM 2744 O O . SER C 3 132 ? 22.436 14.631 -58.075 1.00 23.75 132 SER L O 1
ATOM 2747 N N . GLY C 3 133 ? 22.278 13.333 -59.912 1.00 23.58 133 GLY L N 1
ATOM 2748 C CA . GLY C 3 133 ? 22.538 14.439 -60.830 1.00 23.93 133 GLY L CA 1
ATOM 2749 C C . GLY C 3 133 ? 23.944 14.512 -61.422 1.00 22.28 133 GLY L C 1
ATOM 2750 O O . GLY C 3 133 ? 24.227 15.420 -62.185 1.00 22.58 133 GLY L O 1
ATOM 2751 N N . GLY C 3 134 ? 24.796 13.542 -61.108 1.00 22.24 134 GLY L N 1
ATOM 2752 C CA . GLY C 3 134 ? 26.202 13.551 -61.506 1.00 22.60 134 GLY L CA 1
ATOM 2753 C C . GLY C 3 134 ? 26.475 12.377 -62.431 1.00 22.91 134 GLY L C 1
ATOM 2754 O O . GLY C 3 134 ? 25.717 11.394 -62.469 1.00 25.06 134 GLY L O 1
ATOM 2755 N N . ALA C 3 135 ? 27.545 12.482 -63.207 1.00 22.39 135 ALA L N 1
ATOM 2756 C CA . ALA C 3 135 ? 27.914 11.436 -64.157 1.00 21.76 135 ALA L CA 1
ATOM 2757 C C . ALA C 3 135 ? 29.437 11.433 -64.323 1.00 23.71 135 ALA L C 1
ATOM 2758 O O . ALA C 3 135 ? 29.989 12.273 -65.051 1.00 24.08 135 ALA L O 1
ATOM 2760 N N . SER C 3 136 ? 30.092 10.505 -63.631 1.00 21.08 136 SER L N 1
ATOM 2761 C CA . SER C 3 136 ? 31.540 10.329 -63.682 1.00 20.74 136 SER L CA 1
ATOM 2762 C C . SER C 3 136 ? 31.813 9.067 -64.498 1.00 21.81 136 SER L C 1
ATOM 2763 O O . SER C 3 136 ? 31.161 8.019 -64.338 1.00 22.58 136 SER L O 1
ATOM 2766 N N . VAL C 3 137 ? 32.747 9.193 -65.418 1.00 22.59 137 VAL L N 1
ATOM 2767 C CA . VAL C 3 137 ? 33.134 8.121 -66.295 1.00 22.48 137 VAL L CA 1
ATOM 2768 C C . VAL C 3 137 ? 34.594 7.931 -65.983 1.00 22.62 137 VAL L C 1
ATOM 2769 O O . VAL C 3 137 ? 35.357 8.899 -65.975 1.00 23.46 137 VAL L O 1
ATOM 2773 N N . VAL C 3 138 ? 34.965 6.686 -65.730 1.00 22.92 138 VAL L N 1
ATOM 2774 C CA . VAL C 3 138 ? 36.283 6.356 -65.205 1.00 22.14 138 VAL L CA 1
ATOM 2775 C C . VAL C 3 138 ? 36.987 5.402 -66.142 1.00 20.80 138 VAL L C 1
ATOM 2776 O O . VAL C 3 138 ? 36.399 4.455 -66.623 1.00 21.38 138 VAL L O 1
ATOM 2780 N N . CYS C 3 139 ? 38.266 5.654 -66.344 1.00 21.10 139 CYS L N 1
ATOM 2781 C CA . CYS C 3 139 ? 39.134 4.819 -67.146 1.00 22.28 139 CYS L CA 1
ATOM 2782 C C . CYS C 3 139 ? 40.381 4.467 -66.348 1.00 21.57 139 CYS L C 1
ATOM 2783 O O . CYS C 3 139 ? 41.042 5.367 -65.867 1.00 22.00 139 CYS L O 1
ATOM 2788 N N . PHE C 3 140 ? 40.661 3.174 -66.213 1.00 21.21 140 PHE L N 1
ATOM 2789 C CA . PHE C 3 140 ? 41.883 2.668 -65.582 1.00 22.10 140 PHE L CA 1
ATOM 2790 C C . PHE C 3 140 ? 42.845 2.231 -66.691 1.00 24.14 140 PHE L C 1
ATOM 2791 O O . PHE C 3 140 ? 42.456 1.544 -67.643 1.00 23.60 140 PHE L O 1
ATOM 2799 N N . LEU C 3 141 ? 44.105 2.636 -66.540 1.00 23.66 141 LEU L N 1
ATOM 2800 C CA . LEU C 3 141 ? 45.178 2.228 -67.398 1.00 23.34 141 LEU L CA 1
ATOM 2801 C C . LEU C 3 141 ? 46.179 1.547 -66.478 1.00 24.07 141 LEU L C 1
ATOM 2802 O O . LEU C 3 141 ? 46.936 2.219 -65.788 1.00 22.22 141 LEU L O 1
ATOM 2807 N N . ASN C 3 142 ? 46.120 0.214 -66.424 1.00 23.13 142 ASN L N 1
ATOM 2808 C CA . ASN C 3 142 ? 46.797 -0.554 -65.383 1.00 23.42 142 ASN L CA 1
ATOM 2809 C C . ASN C 3 142 ? 48.015 -1.309 -65.855 1.00 25.01 142 ASN L C 1
ATOM 2810 O O . ASN C 3 142 ? 48.056 -1.769 -66.988 1.00 22.72 142 ASN L O 1
ATOM 2815 N N . ASN C 3 143 ? 49.015 -1.382 -64.961 1.00 25.63 143 ASN L N 1
ATOM 2816 C CA . ASN C 3 143 ? 50.236 -2.197 -65.102 1.00 27.47 143 ASN L CA 1
ATOM 2817 C C . ASN C 3 143 ? 51.017 -1.981 -66.373 1.00 27.06 143 ASN L C 1
ATOM 2818 O O . ASN C 3 143 ? 51.224 -2.924 -67.130 1.00 29.57 143 ASN L O 1
ATOM 2823 N N . PHE C 3 144 ? 51.434 -0.734 -66.617 1.00 23.73 144 PHE L N 1
ATOM 2824 C CA . PHE C 3 144 ? 52.227 -0.406 -67.790 1.00 22.13 144 PHE L CA 1
ATOM 2825 C C . PHE C 3 144 ? 53.650 0.008 -67.420 1.00 22.97 144 PHE L C 1
ATOM 2826 O O . PHE C 3 144 ? 53.937 0.352 -66.278 1.00 23.25 144 PHE L O 1
ATOM 2834 N N . TYR C 3 145 ? 54.516 -0.001 -68.411 1.00 23.02 145 TYR L N 1
ATOM 2835 C CA . TYR C 3 145 ? 55.884 0.485 -68.271 1.00 23.75 145 TYR L CA 1
ATOM 2836 C C . TYR C 3 145 ? 56.359 0.827 -69.685 1.00 25.03 145 TYR L C 1
ATOM 2837 O O . TYR C 3 145 ? 56.151 0.006 -70.602 1.00 25.74 145 TYR L O 1
ATOM 2846 N N . PRO C 3 146 ? 57.007 1.984 -69.904 1.00 25.99 146 PRO L N 1
ATOM 2847 C CA . PRO C 3 146 ? 57.399 2.961 -68.886 1.00 26.07 146 PRO L CA 1
ATOM 2848 C C . PRO C 3 146 ? 56.243 3.863 -68.423 1.00 26.01 146 PRO L C 1
ATOM 2849 O O . PRO C 3 146 ? 55.123 3.689 -68.869 1.00 25.10 146 PRO L O 1
ATOM 2853 N N . LYS C 3 147 ? 56.549 4.786 -67.510 1.00 26.09 147 LYS L N 1
ATOM 2854 C CA . LYS C 3 147 ? 55.555 5.587 -66.812 1.00 26.62 147 LYS L CA 1
ATOM 2855 C C . LYS C 3 147 ? 54.843 6.618 -67.682 1.00 24.12 147 LYS L C 1
ATOM 2856 O O . LYS C 3 147 ? 53.737 6.998 -67.377 1.00 24.41 147 LYS L O 1
ATOM 2862 N N . ASP C 3 148 ? 55.486 7.078 -68.744 1.00 25.23 148 ASP L N 1
ATOM 2863 C CA . ASP C 3 148 ? 54.922 8.143 -69.565 1.00 26.30 148 ASP L CA 1
ATOM 2864 C C . ASP C 3 148 ? 53.736 7.583 -70.335 1.00 24.86 148 ASP L C 1
ATOM 2865 O O . ASP C 3 148 ? 53.852 6.566 -70.982 1.00 23.39 148 ASP L O 1
ATOM 2870 N N . ILE C 3 149 ? 52.598 8.263 -70.252 1.00 24.16 149 ILE L N 1
ATOM 2871 C CA . ILE C 3 149 ? 51.393 7.824 -70.920 1.00 22.32 149 ILE L CA 1
ATOM 2872 C C . ILE C 3 149 ? 50.552 9.058 -71.190 1.00 23.07 149 ILE L C 1
ATOM 2873 O O . ILE C 3 149 ? 50.667 10.049 -70.481 1.00 24.19 149 ILE L O 1
ATOM 2878 N N A ASN C 3 150 ? 49.759 8.994 -72.256 0.50 24.04 150 ASN L N 1
ATOM 2879 N N B ASN C 3 150 ? 49.712 9.010 -72.215 0.50 24.73 150 ASN L N 1
ATOM 2880 C CA A ASN C 3 150 ? 48.799 10.026 -72.591 0.50 23.61 150 ASN L CA 1
ATOM 2881 C CA B ASN C 3 150 ? 48.830 10.123 -72.527 0.50 24.80 150 ASN L CA 1
ATOM 2882 C C A ASN C 3 150 ? 47.418 9.399 -72.609 0.50 23.55 150 ASN L C 1
ATOM 2883 C C B ASN C 3 150 ? 47.421 9.577 -72.792 0.50 24.50 150 ASN L C 1
ATOM 2884 O O A ASN C 3 150 ? 47.250 8.268 -73.089 0.50 22.85 150 ASN L O 1
ATOM 2885 O O B ASN C 3 150 ? 47.242 8.690 -73.639 0.50 24.84 150 ASN L O 1
ATOM 2894 N N . VAL C 3 151 ? 46.439 10.108 -72.056 1.00 22.97 151 VAL L N 1
ATOM 2895 C CA . VAL C 3 151 ? 45.029 9.683 -72.146 1.00 23.92 151 VAL L CA 1
ATOM 2896 C C . VAL C 3 151 ? 44.211 10.814 -72.745 1.00 24.48 151 VAL L C 1
ATOM 2897 O O . VAL C 3 151 ? 44.343 11.988 -72.349 1.00 24.95 151 VAL L O 1
ATOM 2901 N N . ARG C 3 152 ? 43.380 10.466 -73.717 1.00 25.18 152 ARG L N 1
ATOM 2902 C CA . ARG C 3 152 ? 42.447 11.427 -74.342 1.00 27.31 152 ARG L CA 1
ATOM 2903 C C . ARG C 3 152 ? 41.051 10.876 -74.201 1.00 24.43 152 ARG L C 1
ATOM 2904 O O . ARG C 3 152 ? 40.862 9.671 -74.324 1.00 26.27 152 ARG L O 1
ATOM 2912 N N . TRP C 3 153 ? 40.098 11.751 -73.910 1.00 24.26 153 TRP L N 1
ATOM 2913 C CA . TRP C 3 153 ? 38.670 11.416 -73.826 1.00 23.16 153 TRP L CA 1
ATOM 2914 C C . TRP C 3 153 ? 37.982 11.914 -75.070 1.00 22.98 153 TRP L C 1
ATOM 2915 O O . TRP C 3 153 ? 38.314 12.980 -75.580 1.00 23.72 153 TRP L O 1
ATOM 2926 N N . LYS C 3 154 ? 37.052 11.122 -75.572 1.00 23.53 154 LYS L N 1
ATOM 2927 C CA . LYS C 3 154 ? 36.226 11.543 -76.677 1.00 26.50 154 LYS L CA 1
ATOM 2928 C C . LYS C 3 154 ? 34.748 11.283 -76.368 1.00 25.56 154 LYS L C 1
ATOM 2929 O O . LYS C 3 154 ? 34.370 10.231 -75.815 1.00 26.78 154 LYS L O 1
ATOM 2935 N N . ILE C 3 155 ? 33.926 12.266 -76.731 1.00 25.59 155 ILE L N 1
ATOM 2936 C CA . ILE C 3 155 ? 32.479 12.197 -76.575 1.00 23.63 155 ILE L CA 1
ATOM 2937 C C . ILE C 3 155 ? 31.926 12.316 -77.992 1.00 22.50 155 ILE L C 1
ATOM 2938 O O . ILE C 3 155 ? 32.107 13.328 -78.624 1.00 21.68 155 ILE L O 1
ATOM 2943 N N . ASP C 3 156 ? 31.289 11.265 -78.468 1.00 24.34 156 ASP L N 1
ATOM 2944 C CA . ASP C 3 156 ? 30.843 11.193 -79.877 1.00 25.70 156 ASP L CA 1
ATOM 2945 C C . ASP C 3 156 ? 31.934 11.599 -80.892 1.00 24.56 156 ASP L C 1
ATOM 2946 O O . ASP C 3 156 ? 31.702 12.350 -81.850 1.00 25.36 156 ASP L O 1
ATOM 2951 N N . GLY C 3 157 ? 33.147 11.110 -80.649 1.00 25.19 157 GLY L N 1
ATOM 2952 C CA . GLY C 3 157 ? 34.285 11.399 -81.498 1.00 25.40 157 GLY L CA 1
ATOM 2953 C C . GLY C 3 157 ? 35.005 12.713 -81.276 1.00 25.70 157 GLY L C 1
ATOM 2954 O O . GLY C 3 157 ? 36.089 12.862 -81.818 1.00 26.02 157 GLY L O 1
ATOM 2955 N N . SER C 3 158 ? 34.453 13.668 -80.511 1.00 25.76 158 SER L N 1
ATOM 2956 C CA . SER C 3 158 ? 35.149 14.963 -80.283 1.00 28.03 158 SER L CA 1
ATOM 2957 C C . SER C 3 158 ? 35.988 14.901 -79.012 1.00 27.86 158 SER L C 1
ATOM 2958 O O . SER C 3 158 ? 35.487 14.442 -77.985 1.00 25.22 158 SER L O 1
ATOM 2961 N N . GLU C 3 159 ? 37.249 15.336 -79.079 1.00 28.45 159 GLU L N 1
ATOM 2962 C CA . GLU C 3 159 ? 38.098 15.318 -77.884 1.00 31.32 159 GLU L CA 1
ATOM 2963 C C . GLU C 3 159 ? 37.436 16.203 -76.820 1.00 31.08 159 GLU L C 1
ATOM 2964 O O . GLU C 3 159 ? 36.828 17.208 -77.127 1.00 29.39 159 GLU L O 1
ATOM 2970 N N . ARG C 3 160 ? 37.526 15.783 -75.572 1.00 33.12 160 ARG L N 1
ATOM 2971 C CA . ARG C 3 160 ? 36.976 16.539 -74.474 1.00 36.00 160 ARG L CA 1
ATOM 2972 C C . ARG C 3 160 ? 38.115 16.682 -73.496 1.00 34.43 160 ARG L C 1
ATOM 2973 O O . ARG C 3 160 ? 38.675 15.662 -73.047 1.00 31.45 160 ARG L O 1
ATOM 2981 N N . GLN C 3 161 ? 38.453 17.930 -73.174 1.00 36.06 161 GLN L N 1
ATOM 2982 C CA . GLN C 3 161 ? 39.621 18.230 -72.352 1.00 44.02 161 GLN L CA 1
ATOM 2983 C C . GLN C 3 161 ? 39.350 18.938 -71.030 1.00 45.52 161 GLN L C 1
ATOM 2984 O O . GLN C 3 161 ? 40.298 19.416 -70.428 1.00 56.86 161 GLN L O 1
ATOM 2990 N N . ASN C 3 162 ? 38.115 18.988 -70.535 1.00 47.04 162 ASN L N 1
ATOM 2991 C CA . ASN C 3 162 ? 37.953 19.211 -69.087 1.00 42.93 162 ASN L CA 1
ATOM 2992 C C . ASN C 3 162 ? 36.707 18.746 -68.351 1.00 38.02 162 ASN L C 1
ATOM 2993 O O . ASN C 3 162 ? 35.723 18.346 -68.952 1.00 40.84 162 ASN L O 1
ATOM 2998 N N . GLY C 3 163 ? 36.799 18.772 -67.015 1.00 31.61 163 GLY L N 1
ATOM 2999 C CA . GLY C 3 163 ? 36.101 17.845 -66.158 1.00 30.12 163 GLY L CA 1
ATOM 3000 C C . GLY C 3 163 ? 36.921 16.553 -65.982 1.00 27.50 163 GLY L C 1
ATOM 3001 O O . GLY C 3 163 ? 36.421 15.557 -65.447 1.00 26.24 163 GLY L O 1
ATOM 3002 N N . VAL C 3 164 ? 38.182 16.578 -66.409 1.00 25.33 164 VAL L N 1
ATOM 3003 C CA . VAL C 3 164 ? 39.091 15.420 -66.355 1.00 24.88 164 VAL L CA 1
ATOM 3004 C C . VAL C 3 164 ? 40.003 15.506 -65.142 1.00 26.90 164 VAL L C 1
ATOM 3005 O O . VAL C 3 164 ? 40.688 16.506 -64.991 1.00 30.60 164 VAL L O 1
ATOM 3009 N N . LEU C 3 165 ? 40.023 14.453 -64.312 1.00 26.49 165 LEU L N 1
ATOM 3010 C CA . LEU C 3 165 ? 40.960 14.346 -63.189 1.00 30.20 165 LEU L CA 1
ATOM 3011 C C . LEU C 3 165 ? 41.785 13.047 -63.308 1.00 25.44 165 LEU L C 1
ATOM 3012 O O . LEU C 3 165 ? 41.236 11.962 -63.411 1.00 23.50 165 LEU L O 1
ATOM 3017 N N . ASN C 3 166 ? 43.108 13.204 -63.391 1.00 24.30 166 ASN L N 1
ATOM 3018 C CA . ASN C 3 166 ? 44.017 12.096 -63.578 1.00 24.83 166 ASN L CA 1
ATOM 3019 C C . ASN C 3 166 ? 44.838 11.896 -62.319 1.00 25.91 166 ASN L C 1
ATOM 3020 O O . ASN C 3 166 ? 45.147 12.879 -61.617 1.00 23.74 166 ASN L O 1
ATOM 3025 N N . SER C 3 167 ? 45.186 10.640 -62.048 1.00 24.56 167 SER L N 1
ATOM 3026 C CA . SER C 3 167 ? 46.019 10.279 -60.889 1.00 23.49 167 SER L CA 1
ATOM 3027 C C . SER C 3 167 ? 46.875 9.073 -61.248 1.00 24.01 167 SER L C 1
ATOM 3028 O O . SER C 3 167 ? 46.393 8.158 -61.904 1.00 21.02 167 SER L O 1
ATOM 3031 N N . TRP C 3 168 ? 48.108 9.067 -60.746 1.00 23.00 168 TRP L N 1
ATOM 3032 C CA . TRP C 3 168 ? 49.134 8.100 -61.108 1.00 23.09 168 TRP L CA 1
ATOM 3033 C C . TRP C 3 168 ? 49.647 7.463 -59.854 1.00 22.27 168 TRP L C 1
ATOM 3034 O O . TRP C 3 168 ? 49.965 8.176 -58.919 1.00 20.17 168 TRP L O 1
ATOM 3045 N N . THR C 3 169 ? 49.730 6.138 -59.834 1.00 20.60 169 THR L N 1
ATOM 3046 C CA . THR C 3 169 ? 50.308 5.429 -58.704 1.00 21.01 169 THR L CA 1
ATOM 3047 C C . THR C 3 169 ? 51.819 5.553 -58.697 1.00 22.90 169 THR L C 1
ATOM 3048 O O . THR C 3 169 ? 52.429 5.776 -59.741 1.00 23.58 169 THR L O 1
ATOM 3052 N N . ASP C 3 170 ? 52.423 5.390 -57.515 1.00 23.47 170 ASP L N 1
ATOM 3053 C CA . ASP C 3 170 ? 53.866 5.059 -57.423 1.00 23.56 170 ASP L CA 1
ATOM 3054 C C . ASP C 3 170 ? 54.155 3.773 -58.185 1.00 22.96 170 ASP L C 1
ATOM 3055 O O . ASP C 3 170 ? 53.274 2.922 -58.349 1.00 24.37 170 ASP L O 1
ATOM 3060 N N . GLN C 3 171 ? 55.407 3.606 -58.613 1.00 21.98 171 GLN L N 1
ATOM 3061 C CA . GLN C 3 171 ? 55.842 2.357 -59.176 1.00 21.69 171 GLN L CA 1
ATOM 3062 C C . GLN C 3 171 ? 55.558 1.236 -58.169 1.00 21.66 171 GLN L C 1
ATOM 3063 O O . GLN C 3 171 ? 55.783 1.390 -56.988 1.00 22.48 171 GLN L O 1
ATOM 3069 N N . ASP C 3 172 ? 55.015 0.141 -58.665 1.00 22.73 172 ASP L N 1
ATOM 3070 C CA . ASP C 3 172 ? 54.654 -1.019 -57.869 1.00 27.14 172 ASP L CA 1
ATOM 3071 C C . ASP C 3 172 ? 55.909 -1.854 -57.599 1.00 27.40 172 ASP L C 1
ATOM 3072 O O . ASP C 3 172 ? 56.573 -2.247 -58.527 1.00 29.75 172 ASP L O 1
ATOM 3077 N N . SER C 3 173 ? 56.205 -2.147 -56.350 1.00 29.86 173 SER L N 1
ATOM 3078 C CA . SER C 3 173 ? 57.308 -3.063 -56.015 1.00 34.14 173 SER L CA 1
ATOM 3079 C C . SER C 3 173 ? 57.079 -4.529 -56.466 1.00 37.77 173 SER L C 1
ATOM 3080 O O . SER C 3 173 ? 58.028 -5.249 -56.715 1.00 42.38 173 SER L O 1
ATOM 3083 N N . LYS C 3 174 ? 55.834 -4.955 -56.629 1.00 42.84 174 LYS L N 1
ATOM 3084 C CA . LYS C 3 174 ? 55.549 -6.340 -57.011 1.00 46.13 174 LYS L CA 1
ATOM 3085 C C . LYS C 3 174 ? 55.962 -6.642 -58.445 1.00 43.31 174 LYS L C 1
ATOM 3086 O O . LYS C 3 174 ? 56.516 -7.709 -58.717 1.00 41.62 174 LYS L O 1
ATOM 3092 N N . ASP C 3 175 ? 55.691 -5.713 -59.357 1.00 35.50 175 ASP L N 1
ATOM 3093 C CA . ASP C 3 175 ? 56.018 -5.930 -60.760 1.00 32.16 175 ASP L CA 1
ATOM 3094 C C . ASP C 3 175 ? 56.743 -4.767 -61.455 1.00 26.42 175 ASP L C 1
ATOM 3095 O O . ASP C 3 175 ? 56.941 -4.845 -62.651 1.00 23.37 175 ASP L O 1
ATOM 3100 N N . SER C 3 176 ? 57.146 -3.714 -60.728 1.00 24.81 176 SER L N 1
ATOM 3101 C CA . SER C 3 176 ? 57.859 -2.571 -61.342 1.00 23.62 176 SER L CA 1
ATOM 3102 C C . SER C 3 176 ? 57.046 -1.818 -62.401 1.00 23.07 176 SER L C 1
ATOM 3103 O O . SER C 3 176 ? 57.612 -1.130 -63.247 1.00 25.37 176 SER L O 1
ATOM 3106 N N . THR C 3 177 ? 55.720 -1.921 -62.345 1.00 21.55 177 THR L N 1
ATOM 3107 C CA . THR C 3 177 ? 54.844 -1.234 -63.297 1.00 21.74 177 THR L CA 1
ATOM 3108 C C . THR C 3 177 ? 54.196 -0.010 -62.662 1.00 19.95 177 THR L C 1
ATOM 3109 O O . THR C 3 177 ? 54.224 0.197 -61.442 1.00 18.89 177 THR L O 1
ATOM 3113 N N . TYR C 3 178 ? 53.575 0.779 -63.532 1.00 21.35 178 TYR L N 1
ATOM 3114 C CA . TYR C 3 178 ? 52.804 1.939 -63.185 1.00 19.92 178 TYR L CA 1
ATOM 3115 C C . TYR C 3 178 ? 51.345 1.703 -63.568 1.00 21.17 178 TYR L C 1
ATOM 3116 O O . TYR C 3 178 ? 51.038 0.829 -64.399 1.00 20.56 178 TYR L O 1
ATOM 3125 N N . SER C 3 179 ? 50.468 2.480 -62.937 1.00 20.42 179 SER L N 1
ATOM 3126 C CA . SER C 3 179 ? 49.063 2.528 -63.291 1.00 20.91 179 SER L CA 1
ATOM 3127 C C . SER C 3 179 ? 48.555 3.969 -63.214 1.00 22.64 179 SER L C 1
ATOM 3128 O O . SER C 3 179 ? 49.148 4.842 -62.519 1.00 20.94 179 SER L O 1
ATOM 3131 N N . MET C 3 180 ? 47.456 4.227 -63.927 1.00 20.96 180 MET L N 1
ATOM 3132 C CA . MET C 3 180 ? 46.839 5.551 -63.974 1.00 22.82 180 MET L CA 1
ATOM 3133 C C . MET C 3 180 ? 45.323 5.398 -63.971 1.00 21.84 180 MET L C 1
ATOM 3134 O O . MET C 3 180 ? 44.803 4.409 -64.487 1.00 21.23 180 MET L O 1
ATOM 3139 N N . SER C 3 181 ? 44.652 6.375 -63.365 1.00 21.47 181 SER L N 1
ATOM 3140 C CA . SER C 3 181 ? 43.190 6.508 -63.383 1.00 21.05 181 SER L CA 1
ATOM 3141 C C . SER C 3 181 ? 42.847 7.848 -64.031 1.00 21.35 181 SER L C 1
ATOM 3142 O O . SER C 3 181 ? 43.510 8.857 -63.800 1.00 21.34 181 SER L O 1
ATOM 3147 N N . SER C 3 182 ? 41.839 7.856 -64.887 1.00 21.18 182 SER L N 1
ATOM 3148 C CA . SER C 3 182 ? 41.383 9.082 -65.496 1.00 20.67 182 SER L CA 1
ATOM 3149 C C . SER C 3 182 ? 39.858 9.071 -65.357 1.00 20.88 182 SER L C 1
ATOM 3150 O O . SER C 3 182 ? 39.208 8.072 -65.693 1.00 21.00 182 SER L O 1
ATOM 3153 N N . THR C 3 183 ? 39.328 10.161 -64.788 1.00 21.42 183 THR L N 1
ATOM 3154 C CA . THR C 3 183 ? 37.915 10.351 -64.478 1.00 23.17 183 THR L CA 1
ATOM 3155 C C . THR C 3 183 ? 37.383 11.625 -65.112 1.00 23.36 183 THR L C 1
ATOM 3156 O O . THR C 3 183 ? 37.928 12.726 -64.912 1.00 23.06 183 THR L O 1
ATOM 3160 N N . LEU C 3 184 ? 36.337 11.447 -65.904 1.00 22.41 184 LEU L N 1
ATOM 3161 C CA . LEU C 3 184 ? 35.682 12.535 -66.583 1.00 22.66 184 LEU L CA 1
ATOM 3162 C C . LEU C 3 184 ? 34.366 12.758 -65.863 1.00 22.26 184 LEU L C 1
ATOM 3163 O O . LEU C 3 184 ? 33.516 11.873 -65.862 1.00 22.50 184 LEU L O 1
ATOM 3168 N N . THR C 3 185 ? 34.184 13.926 -65.259 1.00 23.97 185 THR L N 1
ATOM 3169 C CA . THR C 3 185 ? 32.934 14.197 -64.522 1.00 24.37 185 THR L CA 1
ATOM 3170 C C . THR C 3 185 ? 32.095 15.206 -65.294 1.00 23.79 185 THR L C 1
ATOM 3171 O O . THR C 3 185 ? 32.587 16.254 -65.638 1.00 22.31 185 THR L O 1
ATOM 3175 N N . LEU C 3 186 ? 30.847 14.834 -65.577 1.00 24.48 186 LEU L N 1
ATOM 3176 C CA . LEU C 3 186 ? 29.856 15.701 -66.210 1.00 24.36 186 LEU L CA 1
ATOM 3177 C C . LEU C 3 186 ? 28.623 15.769 -65.304 1.00 23.29 186 LEU L C 1
ATOM 3178 O O . LEU C 3 186 ? 28.493 14.986 -64.366 1.00 23.15 186 LEU L O 1
ATOM 3183 N N . THR C 3 187 ? 27.713 16.700 -65.576 1.00 24.24 187 THR L N 1
ATOM 3184 C CA . THR C 3 187 ? 26.359 16.614 -65.004 1.00 23.92 187 THR L CA 1
ATOM 3185 C C . THR C 3 187 ? 25.629 15.456 -65.679 1.00 23.38 187 THR L C 1
ATOM 3186 O O . THR C 3 187 ? 26.019 14.983 -66.771 1.00 22.79 187 THR L O 1
ATOM 3190 N N . LYS C 3 188 ? 24.572 14.973 -65.045 1.00 22.04 188 LYS L N 1
ATOM 3191 C CA . LYS C 3 188 ? 23.728 14.001 -65.703 1.00 23.45 188 LYS L CA 1
ATOM 3192 C C . LYS C 3 188 ? 23.159 14.636 -66.972 1.00 22.79 188 LYS L C 1
ATOM 3193 O O . LYS C 3 188 ? 23.065 13.972 -68.023 1.00 22.57 188 LYS L O 1
ATOM 3199 N N . ASP C 3 189 ? 22.761 15.910 -66.881 1.00 24.56 189 ASP L N 1
ATOM 3200 C CA . ASP C 3 189 ? 22.162 16.568 -68.063 1.00 26.75 189 ASP L CA 1
ATOM 3201 C C . ASP C 3 189 ? 23.121 16.601 -69.243 1.00 26.30 189 ASP L C 1
ATOM 3202 O O . ASP C 3 189 ? 22.738 16.252 -70.371 1.00 23.74 189 ASP L O 1
ATOM 3207 N N . GLU C 3 190 ? 24.377 16.944 -68.982 1.00 28.14 190 GLU L N 1
ATOM 3208 C CA . GLU C 3 190 ? 25.366 16.964 -70.050 1.00 28.66 190 GLU L CA 1
ATOM 3209 C C . GLU C 3 190 ? 25.615 15.552 -70.556 1.00 27.93 190 GLU L C 1
ATOM 3210 O O . GLU C 3 190 ? 25.726 15.337 -71.765 1.00 27.94 190 GLU L O 1
ATOM 3216 N N . TYR C 3 191 ? 25.678 14.584 -69.637 1.00 26.86 191 TYR L N 1
ATOM 3217 C CA . TYR C 3 191 ? 25.926 13.165 -69.980 1.00 25.70 191 TYR L CA 1
ATOM 3218 C C . TYR C 3 191 ? 24.851 12.600 -70.916 1.00 24.75 191 TYR L C 1
ATOM 3219 O O . TYR C 3 191 ? 25.138 11.807 -71.819 1.00 22.74 191 TYR L O 1
ATOM 3228 N N . GLU C 3 192 ? 23.616 13.040 -70.705 1.00 28.43 192 GLU L N 1
ATOM 3229 C CA . GLU C 3 192 ? 22.455 12.560 -71.473 1.00 29.34 192 GLU L CA 1
ATOM 3230 C C . GLU C 3 192 ? 22.283 13.228 -72.854 1.00 28.72 192 GLU L C 1
ATOM 3231 O O . GLU C 3 192 ? 21.412 12.840 -73.633 1.00 28.44 192 GLU L O 1
ATOM 3237 N N . ARG C 3 193 ? 23.142 14.188 -73.151 1.00 29.40 193 ARG L N 1
ATOM 3238 C CA . ARG C 3 193 ? 23.196 14.854 -74.458 1.00 32.64 193 ARG L CA 1
ATOM 3239 C C . ARG C 3 193 ? 24.030 14.097 -75.511 1.00 32.33 193 ARG L C 1
ATOM 3240 O O . ARG C 3 193 ? 24.080 14.524 -76.673 1.00 30.67 193 ARG L O 1
ATOM 3248 N N . HIS C 3 194 ? 24.719 13.025 -75.103 1.00 30.71 194 HIS L N 1
ATOM 3249 C CA . HIS C 3 194 ? 25.714 12.333 -75.946 1.00 31.10 194 HIS L CA 1
ATOM 3250 C C . HIS C 3 194 ? 25.605 10.823 -75.802 1.00 27.60 194 HIS L C 1
ATOM 3251 O O . HIS C 3 194 ? 25.053 10.325 -74.830 1.00 27.20 194 HIS L O 1
ATOM 3258 N N . ASN C 3 195 ? 26.072 10.081 -76.801 1.00 28.59 195 ASN L N 1
ATOM 3259 C CA . ASN C 3 195 ? 25.933 8.624 -76.758 1.00 29.54 195 ASN L CA 1
ATOM 3260 C C . ASN C 3 195 ? 27.242 7.875 -76.462 1.00 28.31 195 ASN L C 1
ATOM 3261 O O . ASN C 3 195 ? 27.309 7.118 -75.495 1.00 29.72 195 ASN L O 1
ATOM 3266 N N . SER C 3 196 ? 28.268 8.070 -77.272 1.00 26.97 196 SER L N 1
ATOM 3267 C CA . SER C 3 196 ? 29.479 7.258 -77.126 1.00 26.35 196 SER L CA 1
ATOM 3268 C C . SER C 3 196 ? 30.530 8.010 -76.296 1.00 24.87 196 SER L C 1
ATOM 3269 O O . SER C 3 196 ? 30.796 9.195 -76.531 1.00 23.94 196 SER L O 1
ATOM 3272 N N . TYR C 3 197 ? 31.144 7.292 -75.362 1.00 22.24 197 TYR L N 1
ATOM 3273 C CA . TYR C 3 197 ? 32.176 7.824 -74.473 1.00 22.06 197 TYR L CA 1
ATOM 3274 C C . TYR C 3 197 ? 33.396 6.942 -74.637 1.00 21.75 197 TYR L C 1
ATOM 3275 O O . TYR C 3 197 ? 33.271 5.714 -74.572 1.00 20.87 197 TYR L O 1
ATOM 3284 N N . THR C 3 198 ? 34.558 7.579 -74.852 1.00 22.62 198 THR L N 1
ATOM 3285 C CA . THR C 3 198 ? 35.791 6.888 -75.241 1.00 23.60 198 THR L CA 1
ATOM 3286 C C . THR C 3 198 ? 37.003 7.415 -74.482 1.00 23.01 198 THR L C 1
ATOM 3287 O O . THR C 3 198 ? 37.229 8.636 -74.379 1.00 21.77 198 THR L O 1
ATOM 3291 N N . CYS C 3 199 ? 37.786 6.484 -73.951 1.00 22.17 199 CYS L N 1
ATOM 3292 C CA . CYS C 3 199 ? 39.085 6.810 -73.441 1.00 23.54 199 CYS L CA 1
ATOM 3293 C C . CYS C 3 199 ? 40.125 6.115 -74.342 1.00 23.40 199 CYS L C 1
ATOM 3294 O O . CYS C 3 199 ? 39.968 4.937 -74.669 1.00 23.79 199 CYS L O 1
ATOM 3299 N N . GLU C 3 200 ? 41.104 6.890 -74.787 1.00 24.55 200 GLU L N 1
ATOM 3300 C CA . GLU C 3 200 ? 42.160 6.449 -75.689 1.00 27.26 200 GLU L CA 1
ATOM 3301 C C . GLU C 3 200 ? 43.503 6.689 -75.012 1.00 25.43 200 GLU L C 1
ATOM 3302 O O . GLU C 3 200 ? 43.797 7.813 -74.622 1.00 25.69 200 GLU L O 1
ATOM 3308 N N . ALA C 3 201 ? 44.291 5.623 -74.913 1.00 25.96 201 ALA L N 1
ATOM 3309 C CA . ALA C 3 201 ? 45.598 5.605 -74.275 1.00 26.79 201 ALA L CA 1
ATOM 3310 C C . ALA C 3 201 ? 46.704 5.455 -75.305 1.00 28.76 201 ALA L C 1
ATOM 3311 O O . ALA C 3 201 ? 46.724 4.457 -76.049 1.00 30.60 201 ALA L O 1
ATOM 3313 N N . THR C 3 202 ? 47.631 6.403 -75.305 1.00 27.68 202 THR L N 1
ATOM 3314 C CA . THR C 3 202 ? 48.807 6.391 -76.170 1.00 28.82 202 THR L CA 1
ATOM 3315 C C . THR C 3 202 ? 50.034 6.102 -75.307 1.00 27.60 202 THR L C 1
ATOM 3316 O O . THR C 3 202 ? 50.337 6.837 -74.380 1.00 24.79 202 THR L O 1
ATOM 3320 N N . HIS C 3 203 ? 50.658 4.961 -75.572 1.00 26.79 203 HIS L N 1
ATOM 3321 C CA . HIS C 3 203 ? 51.832 4.493 -74.843 1.00 26.32 203 HIS L CA 1
ATOM 3322 C C . HIS C 3 203 ? 52.893 4.031 -75.853 1.00 30.02 203 HIS L C 1
ATOM 3323 O O . HIS C 3 203 ? 52.547 3.521 -76.941 1.00 27.78 203 HIS L O 1
ATOM 3330 N N . LYS C 3 204 ? 54.179 4.149 -75.499 1.00 31.50 204 LYS L N 1
ATOM 3331 C CA . LYS C 3 204 ? 55.265 3.804 -76.460 1.00 35.15 204 LYS L CA 1
ATOM 3332 C C . LYS C 3 204 ? 55.249 2.342 -76.936 1.00 32.70 204 LYS L C 1
ATOM 3333 O O . LYS C 3 204 ? 55.955 2.001 -77.872 1.00 36.07 204 LYS L O 1
ATOM 3339 N N . THR C 3 205 ? 54.477 1.488 -76.272 1.00 32.08 205 THR L N 1
ATOM 3340 C CA . THR C 3 205 ? 54.328 0.090 -76.649 1.00 33.30 205 THR L CA 1
ATOM 3341 C C . THR C 3 205 ? 53.582 -0.142 -77.962 1.00 34.65 205 THR L C 1
ATOM 3342 O O . THR C 3 205 ? 53.603 -1.261 -78.494 1.00 36.34 205 THR L O 1
ATOM 3346 N N . SER C 3 206 ? 52.892 0.877 -78.461 1.00 34.03 206 SER L N 1
ATOM 3347 C CA . SER C 3 206 ? 52.245 0.797 -79.752 1.00 34.28 206 SER L CA 1
ATOM 3348 C C . SER C 3 206 ? 52.031 2.166 -80.332 1.00 35.88 206 SER L C 1
ATOM 3349 O O . SER C 3 206 ? 51.715 3.100 -79.606 1.00 37.23 206 SER L O 1
ATOM 3352 N N . THR C 3 207 ? 52.186 2.282 -81.653 1.00 37.19 207 THR L N 1
ATOM 3353 C CA . THR C 3 207 ? 51.869 3.519 -82.378 1.00 38.76 207 THR L CA 1
ATOM 3354 C C . THR C 3 207 ? 50.375 3.778 -82.494 1.00 38.89 207 THR L C 1
ATOM 3355 O O . THR C 3 207 ? 49.973 4.901 -82.771 1.00 42.58 207 THR L O 1
ATOM 3359 N N . SER C 3 208 ? 49.554 2.750 -82.308 1.00 37.10 208 SER L N 1
ATOM 3360 C CA . SER C 3 208 ? 48.118 2.948 -82.310 1.00 40.42 208 SER L CA 1
ATOM 3361 C C . SER C 3 208 ? 47.600 2.991 -80.854 1.00 36.32 208 SER L C 1
ATOM 3362 O O . SER C 3 208 ? 47.964 2.133 -80.052 1.00 36.11 208 SER L O 1
ATOM 3365 N N . PRO C 3 209 ? 46.730 3.970 -80.522 1.00 33.37 209 PRO L N 1
ATOM 3366 C CA . PRO C 3 209 ? 46.185 4.019 -79.160 1.00 30.32 209 PRO L CA 1
ATOM 3367 C C . PRO C 3 209 ? 45.336 2.824 -78.819 1.00 29.67 209 PRO L C 1
ATOM 3368 O O . PRO C 3 209 ? 44.808 2.142 -79.708 1.00 30.08 209 PRO L O 1
ATOM 3372 N N . ILE C 3 210 ? 45.233 2.549 -77.528 1.00 27.20 210 ILE L N 1
ATOM 3373 C CA . ILE C 3 210 ? 44.325 1.559 -77.041 1.00 29.06 210 ILE L CA 1
ATOM 3374 C C . ILE C 3 210 ? 43.019 2.328 -76.765 1.00 29.57 210 ILE L C 1
ATOM 3375 O O . ILE C 3 210 ? 43.007 3.295 -76.021 1.00 29.63 210 ILE L O 1
ATOM 3380 N N . VAL C 3 211 ? 41.935 1.881 -77.384 1.00 29.92 211 VAL L N 1
ATOM 3381 C CA . VAL C 3 211 ? 40.646 2.571 -77.340 1.00 29.95 211 VAL L CA 1
ATOM 3382 C C . VAL C 3 211 ? 39.686 1.708 -76.571 1.00 28.33 211 VAL L C 1
ATOM 3383 O O . VAL C 3 211 ? 39.583 0.509 -76.843 1.00 30.05 211 VAL L O 1
ATOM 3387 N N . LYS C 3 212 ? 39.017 2.285 -75.575 1.00 26.07 212 LYS L N 1
ATOM 3388 C CA . LYS C 3 212 ? 37.897 1.616 -74.925 1.00 26.46 212 LYS L CA 1
ATOM 3389 C C . LYS C 3 212 ? 36.699 2.548 -74.873 1.00 25.18 212 LYS L C 1
ATOM 3390 O O . LYS C 3 212 ? 36.840 3.741 -74.605 1.00 25.22 212 LYS L O 1
ATOM 3396 N N . SER C 3 213 ? 35.517 1.991 -75.091 1.00 23.60 213 SER L N 1
ATOM 3397 C CA . SER C 3 213 ? 34.346 2.812 -75.325 1.00 25.18 213 SER L CA 1
ATOM 3398 C C . SER C 3 213 ? 33.112 2.111 -74.802 1.00 25.84 213 SER L C 1
ATOM 3399 O O . SER C 3 213 ? 33.116 0.901 -74.603 1.00 27.04 213 SER L O 1
ATOM 3402 N N . PHE C 3 214 ? 32.078 2.884 -74.502 1.00 26.51 214 PHE L N 1
ATOM 3403 C CA . PHE C 3 214 ? 30.739 2.339 -74.309 1.00 27.58 214 PHE L CA 1
ATOM 3404 C C . PHE C 3 214 ? 29.769 3.369 -74.864 1.00 28.60 214 PHE L C 1
ATOM 3405 O O . PHE C 3 214 ? 30.126 4.547 -75.017 1.00 29.54 214 PHE L O 1
ATOM 3413 N N . ASN C 3 215 ? 28.557 2.911 -75.159 1.00 28.21 215 ASN L N 1
ATOM 3414 C CA . ASN C 3 215 ? 27.482 3.783 -75.581 1.00 30.62 215 ASN L CA 1
ATOM 3415 C C . ASN C 3 215 ? 26.498 3.903 -74.463 1.00 28.58 215 ASN L C 1
ATOM 3416 O O . ASN C 3 215 ? 26.060 2.896 -73.912 1.00 32.17 215 ASN L O 1
ATOM 3421 N N . ARG C 3 216 ? 26.14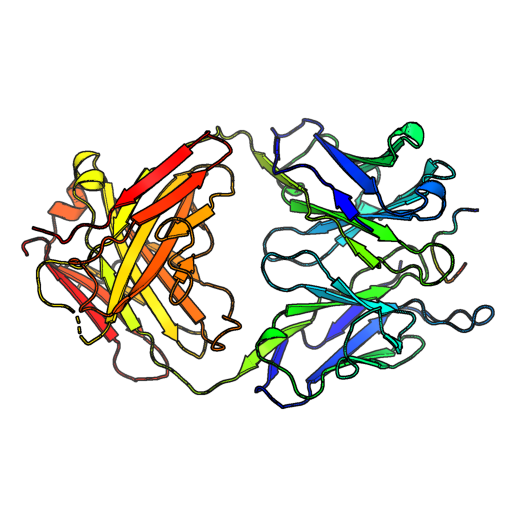2 5.132 -74.118 1.00 31.61 216 ARG L N 1
ATOM 3422 C CA . ARG C 3 216 ? 25.109 5.383 -73.101 1.00 33.36 216 ARG L CA 1
ATOM 3423 C C . ARG C 3 216 ? 23.830 4.570 -73.365 1.00 35.00 216 ARG L C 1
ATOM 3424 O O . ARG C 3 216 ? 23.230 4.085 -72.427 1.00 36.18 216 ARG L O 1
ATOM 3432 N N A ASN C 3 217 ? 23.449 4.402 -74.627 0.50 38.64 217 ASN L N 1
ATOM 3433 N N B ASN C 3 217 ? 23.450 4.410 -74.630 0.50 40.32 217 ASN L N 1
ATOM 3434 C CA A ASN C 3 217 ? 22.270 3.586 -74.987 0.50 42.02 217 ASN L CA 1
ATOM 3435 C CA B ASN C 3 217 ? 22.272 3.600 -75.002 0.50 45.06 217 ASN L CA 1
ATOM 3436 C C A ASN C 3 217 ? 22.424 2.049 -74.921 0.50 47.33 217 ASN L C 1
ATOM 3437 C C B ASN C 3 217 ? 22.392 2.068 -74.794 0.50 49.35 217 ASN L C 1
ATOM 3438 O O A ASN C 3 217 ? 21.484 1.329 -75.261 0.50 49.07 217 ASN L O 1
ATOM 3439 O O B ASN C 3 217 ? 21.386 1.365 -74.895 0.50 51.62 217 ASN L O 1
ATOM 3448 N N . GLU C 3 218 ? 23.593 1.550 -74.523 1.00 54.07 218 GLU L N 1
ATOM 3449 C CA . GLU C 3 218 ? 23.797 0.100 -74.261 1.00 60.23 218 GLU L CA 1
ATOM 3450 C C . GLU C 3 218 ? 24.972 -0.130 -73.306 1.00 64.91 218 GLU L C 1
ATOM 3451 O O . GLU C 3 218 ? 24.848 -0.815 -72.289 1.00 73.30 218 GLU L O 1
#

Sequence (445 aa):
KHVPGGGSVQLQQSGPELVKPGTSVKMPCKASGYIFTDYVISWVKQRTGQGLEWIGEIFPRSGSTYYNEKFKGKATLTADKSSNTAYMQLSSVTSEDSAVYFCARDYYGTSFAMDYWGQGTSVTVSSAKTTPPSVYPLAPGSAAQNSMVTLGCLVKGYFPEPVTVTWNSGSLSSGVHTFPAVLQSDLYTLSSSVTVPSSTWPSETVTCNVAHPASSTKVDKKIVPRDDIVMSQSPSSLAVSAGEKVTMSCKSSQSLLNSRTTRKNYLAWYQQKPGQSSPKLLIYWASTRESGVPDRFTGSGSGTDFTLTISSVQAEDLAVYYCKQSFYLRTFGGGTKLDIKRADAAPTVSIFPPSSEQLTSGGASVVCFLNNFYPKDINNVRWKIDGSERQNGVLNSWTDQDSKDSTYSMSSTLTLTKDEYERHNSYTCEATHKTSTSPIVKSFNRNNE